Protein AF-A0AAP0I6P8-F1 (afdb_monomer_lite)

InterPro domains:
  IPR001810 F-box domain [PF12937] (126-166)
  IPR001810 F-box domain [PS50181] (122-168)
  IPR011009 Protein kinase-like domain superfamily [SSF56112] (2-106)
  IPR025886 Phloem protein 2-like [PF14299] (217-379)
  IPR036047 F-box-like domain superfamily [SSF81383] (122-198)

Foldseek 3Di:
DDDPDPLRRVVVLCQALWDDDPVCLVPDPDPCSVVNPDPDTHDHCPCVVCVVPDPQVSVLCNQCSHPDPVSRDDPVVSCPGPVQVDPPHDDPPVPPDPDDPPDPVVVVVPVVPDPDDDDDDPDDPVPDDLVVLLVVLLPDWLQVLVVCLVVDVSSVVSSQAQSSLVSLAPPCVVVQQVFFPDHDDDDGSVRVLVVQQPWTQGNNNQKIWHADNGHSWIKIWGFPVQKPWPPQVPPCQWDWDADPVRPRFIKIFGAWAQKTKIKHKDKLVVTDAQFKKWKKWKKAADPPWKDQQPAWWWAWKDWPPDIDIFTERSADDPVRVVVGPPYWYWDADPVRMIITTSGMDHRHPDTTMMMIMTTDNHRPMITGGMITGGMMMDTDDDD

Radius of gyration: 29.75 Å; chains: 1; bounding box: 56×52×87 Å

Structure (mmCIF, N/CA/C/O backbone):
data_AF-A0AAP0I6P8-F1
#
_entry.id   AF-A0AAP0I6P8-F1
#
loop_
_atom_site.group_PDB
_atom_site.id
_atom_site.type_symbol
_atom_site.label_atom_id
_atom_site.label_alt_id
_atom_site.label_comp_id
_atom_site.label_asym_id
_atom_site.label_entity_id
_atom_site.label_seq_id
_atom_site.pdbx_PDB_ins_code
_atom_site.Cartn_x
_atom_site.Cartn_y
_atom_site.Cartn_z
_atom_site.occupancy
_atom_site.B_iso_or_equiv
_atom_site.auth_seq_id
_atom_site.auth_comp_id
_atom_site.auth_asym_id
_atom_site.auth_atom_id
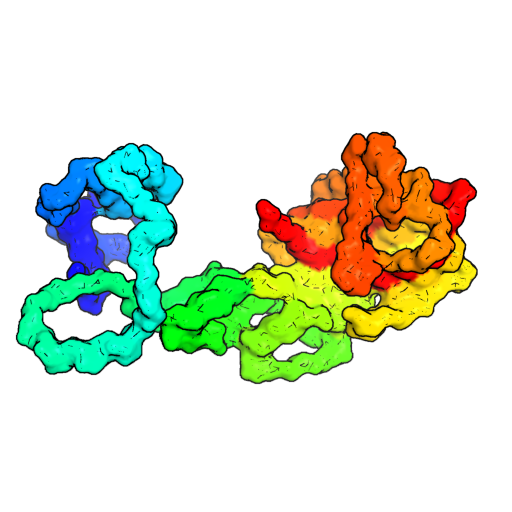_atom_site.pdbx_PDB_model_num
ATOM 1 N N . MET A 1 1 ? -15.574 -3.159 45.472 1.00 51.97 1 MET A N 1
ATOM 2 C CA . MET A 1 1 ? -17.027 -2.924 45.644 1.00 51.97 1 MET A CA 1
ATOM 3 C C . MET A 1 1 ? -17.515 -1.937 44.586 1.00 51.97 1 MET A C 1
ATOM 5 O O . MET A 1 1 ? -16.909 -0.877 44.504 1.00 51.97 1 MET A O 1
ATOM 9 N N . PRO A 1 2 ? -18.580 -2.229 43.822 1.00 67.88 2 PRO A N 1
ATOM 10 C CA . PRO A 1 2 ? -19.189 -1.264 42.894 1.00 67.88 2 PRO A CA 1
ATOM 11 C C . PRO A 1 2 ? -19.987 -0.164 43.585 1.00 67.88 2 PRO A C 1
ATOM 13 O O . PRO A 1 2 ? -20.777 -0.458 44.484 1.00 67.88 2 PRO A O 1
ATOM 16 N N . GLY A 1 3 ? -19.838 1.084 43.152 1.00 75.25 3 GLY A N 1
ATOM 17 C CA . GLY A 1 3 ? -20.848 2.131 43.321 1.00 75.25 3 GLY A CA 1
ATOM 18 C C . GLY A 1 3 ? -22.023 1.913 42.362 1.00 75.25 3 GLY A C 1
ATOM 19 O O . GLY A 1 3 ? -21.853 1.321 41.299 1.00 75.25 3 GLY A O 1
ATOM 20 N N . ARG A 1 4 ? -23.225 2.364 42.734 1.00 76.00 4 ARG A N 1
ATOM 21 C CA . ARG A 1 4 ? -24.424 2.281 41.879 1.00 76.00 4 ARG A CA 1
ATOM 22 C C . ARG A 1 4 ? -24.497 3.423 40.863 1.00 76.00 4 ARG A C 1
ATOM 24 O O . ARG A 1 4 ? -25.254 3.338 39.903 1.00 76.00 4 ARG A O 1
ATOM 31 N N . THR A 1 5 ? -23.715 4.479 41.074 1.00 82.38 5 THR A N 1
ATOM 32 C CA . THR A 1 5 ? -23.602 5.660 40.209 1.00 82.38 5 THR A CA 1
ATOM 33 C C . THR A 1 5 ? -22.134 6.065 40.058 1.00 82.38 5 THR A C 1
ATOM 35 O O . THR A 1 5 ? -21.287 5.646 40.848 1.00 82.38 5 THR A O 1
ATOM 38 N N . GLU A 1 6 ? -21.816 6.908 39.072 1.00 78.56 6 GLU A N 1
ATOM 39 C CA . GLU A 1 6 ? -20.455 7.439 38.877 1.00 78.56 6 GLU A CA 1
ATOM 40 C C . GLU A 1 6 ? -19.959 8.224 40.104 1.00 78.56 6 GLU A C 1
ATOM 42 O O . GLU A 1 6 ? -18.799 8.101 40.498 1.00 78.56 6 GLU A O 1
ATOM 47 N N . VAL A 1 7 ? -20.859 8.966 40.761 1.00 82.06 7 VAL A N 1
ATOM 48 C CA . VAL A 1 7 ? -20.573 9.694 42.007 1.00 82.06 7 VAL A CA 1
ATOM 49 C C . VAL A 1 7 ? -20.214 8.714 43.124 1.00 82.06 7 VAL A C 1
ATOM 51 O O . VAL A 1 7 ? -19.184 8.876 43.771 1.00 82.06 7 VAL A O 1
ATOM 54 N N . GLU A 1 8 ? -21.021 7.670 43.335 1.00 82.81 8 GLU A N 1
ATOM 55 C CA . GLU A 1 8 ? -20.746 6.652 44.359 1.00 82.81 8 GLU A CA 1
ATOM 56 C C . GLU A 1 8 ? -19.459 5.871 44.069 1.00 82.81 8 GLU A C 1
ATOM 58 O O . GLU A 1 8 ? -18.733 5.499 44.990 1.00 82.81 8 GLU A O 1
ATOM 63 N N . GLN A 1 9 ? -19.155 5.619 42.795 1.00 86.19 9 GLN A N 1
ATOM 64 C CA . GLN A 1 9 ? -17.921 4.947 42.409 1.00 86.19 9 GLN A CA 1
ATOM 65 C C . GLN A 1 9 ? -16.695 5.818 42.714 1.00 86.19 9 GLN A C 1
ATOM 67 O O . GLN A 1 9 ? -15.710 5.309 43.248 1.00 86.19 9 GLN A O 1
ATOM 72 N N . LEU A 1 10 ? -16.761 7.126 42.441 1.00 84.88 10 LEU A N 1
ATOM 73 C CA . LEU A 1 10 ? -15.700 8.072 42.801 1.00 84.88 10 LEU A CA 1
ATOM 74 C C . LEU A 1 10 ? -15.503 8.170 44.315 1.00 84.88 10 LEU 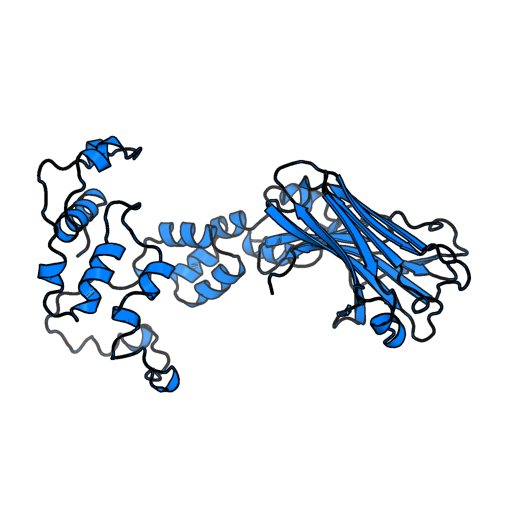A C 1
ATOM 76 O O . LEU A 1 10 ? -14.364 8.181 44.776 1.00 84.88 10 LEU A O 1
ATOM 80 N N . GLN A 1 11 ? -16.585 8.163 45.097 1.00 82.94 11 GLN A N 1
ATOM 81 C CA . GLN A 1 11 ? -16.495 8.144 46.562 1.00 82.94 11 GLN A CA 1
ATOM 82 C C . GLN A 1 11 ? -15.717 6.921 47.060 1.00 82.94 11 GLN A C 1
ATOM 84 O O . GLN A 1 11 ? -14.787 7.070 47.848 1.00 82.94 11 GLN A O 1
ATOM 89 N N . LYS A 1 12 ? -16.017 5.732 46.527 1.00 84.12 12 LYS A N 1
ATOM 90 C CA . LYS A 1 12 ? -15.301 4.493 46.875 1.00 84.12 12 LYS A CA 1
ATOM 91 C C . LYS A 1 12 ? -13.828 4.519 46.471 1.00 84.12 12 LYS A C 1
ATOM 93 O O . LYS A 1 12 ? -12.989 3.958 47.169 1.00 84.12 12 LYS A O 1
ATOM 98 N N . ILE A 1 13 ? -13.499 5.171 45.354 1.00 88.69 13 ILE A N 1
ATOM 99 C CA . ILE A 1 13 ? -12.104 5.369 44.938 1.00 88.69 13 ILE A CA 1
ATOM 100 C C . ILE A 1 13 ? -11.382 6.274 45.939 1.00 88.69 13 ILE A C 1
ATOM 102 O O . ILE A 1 13 ? -10.275 5.943 46.351 1.00 88.69 13 ILE A O 1
ATOM 106 N N . PHE A 1 14 ? -11.991 7.381 46.365 1.00 88.56 14 PHE A N 1
ATOM 107 C CA . PHE A 1 14 ? -11.373 8.290 47.333 1.00 88.56 14 PHE A CA 1
ATOM 108 C C . PHE A 1 14 ? -11.255 7.682 48.733 1.00 88.56 14 PHE A C 1
ATOM 110 O O . PHE A 1 14 ? -10.256 7.922 49.405 1.00 88.56 14 PHE A O 1
ATOM 117 N N . GLU A 1 15 ? -12.208 6.846 49.150 1.00 86.75 15 GLU A N 1
ATOM 118 C CA . GLU A 1 15 ? -12.110 6.054 50.384 1.00 86.75 15 GLU A CA 1
ATOM 119 C C . GLU A 1 15 ? -10.894 5.117 50.387 1.00 86.75 15 GLU A C 1
ATOM 121 O O . GLU A 1 15 ? -10.256 4.946 51.421 1.00 86.75 15 GLU A O 1
ATOM 126 N N . LEU A 1 16 ? -10.542 4.540 49.234 1.00 88.25 16 LEU A N 1
ATOM 127 C CA . LEU A 1 16 ? -9.389 3.650 49.095 1.00 88.25 16 LEU A CA 1
ATOM 128 C C . LEU A 1 16 ? -8.075 4.424 48.905 1.00 88.25 16 LEU A C 1
ATOM 130 O O . LEU A 1 16 ? -7.100 4.234 49.636 1.00 88.25 16 LEU A O 1
ATOM 134 N N . CYS A 1 17 ? -8.034 5.286 47.892 1.00 89.06 17 CYS A N 1
ATOM 135 C CA . CYS A 1 17 ? -6.815 5.908 47.381 1.00 89.06 17 CYS A CA 1
ATOM 136 C C . CYS A 1 17 ? -6.479 7.249 48.044 1.00 89.06 17 CYS A C 1
ATOM 138 O O . CYS A 1 17 ? -5.374 7.755 47.833 1.00 89.06 17 CYS A O 1
ATOM 140 N N . GLY A 1 18 ? -7.394 7.796 48.849 1.00 88.56 18 GLY A N 1
ATOM 141 C CA . GLY A 1 18 ? -7.332 9.137 49.419 1.00 88.56 18 GLY A CA 1
ATOM 142 C C . GLY A 1 18 ? -7.995 10.189 48.524 1.00 88.56 18 GLY A C 1
ATOM 143 O O . GLY A 1 18 ? -8.057 10.049 47.300 1.00 88.56 18 GLY A O 1
ATOM 144 N N . SER A 1 19 ? -8.496 11.262 49.139 1.00 87.00 19 SER A N 1
ATOM 145 C CA . SER A 1 19 ? -9.038 12.404 48.395 1.00 87.00 19 SER A CA 1
ATOM 146 C C . SER A 1 19 ? -7.912 13.220 47.732 1.00 87.00 19 SER A C 1
ATOM 148 O O . SER A 1 19 ? -6.856 13.390 48.347 1.00 87.00 19 SER A O 1
ATOM 150 N N . PRO A 1 20 ? -8.123 13.778 46.523 1.00 85.38 20 PRO A N 1
ATOM 151 C CA . PRO A 1 20 ? -7.127 14.623 45.867 1.00 85.38 20 PRO A CA 1
ATOM 152 C C . PRO A 1 20 ? -6.841 15.907 46.658 1.00 85.38 20 PRO A C 1
ATOM 154 O O . PRO A 1 20 ? -7.706 16.406 47.387 1.00 85.38 20 PRO A O 1
ATOM 157 N N . SER A 1 21 ? -5.640 16.465 46.482 1.00 82.12 21 SER A N 1
ATOM 158 C CA . SER A 1 21 ? -5.235 17.731 47.102 1.00 82.12 21 SER A CA 1
ATOM 159 C C . SER A 1 21 ? -5.978 18.933 46.502 1.00 82.12 21 SER A C 1
ATOM 161 O O . SER A 1 21 ? -6.510 18.878 45.393 1.00 82.12 21 SER A O 1
ATOM 163 N N . GLU A 1 22 ? -6.008 20.058 47.224 1.00 79.25 22 GLU A N 1
ATOM 164 C CA . GLU A 1 22 ? -6.557 21.316 46.683 1.00 79.25 22 GLU A CA 1
ATOM 165 C C . GLU A 1 22 ? -5.762 21.801 45.465 1.00 79.25 22 GLU A C 1
ATOM 167 O O . GLU A 1 22 ? -6.344 22.313 44.514 1.00 79.25 22 GLU A O 1
ATOM 172 N N . GLU A 1 23 ? -4.445 21.594 45.467 1.00 80.56 23 GLU A N 1
ATOM 173 C CA . GLU A 1 23 ? -3.565 21.917 44.341 1.00 80.56 23 GLU A CA 1
ATOM 174 C C . GLU A 1 23 ? -3.936 21.121 43.090 1.00 80.56 23 GLU A C 1
ATOM 176 O O . GLU A 1 23 ? -4.068 21.711 42.018 1.00 80.56 23 GLU A O 1
ATOM 181 N N . PHE A 1 24 ? -4.206 19.817 43.234 1.00 81.88 24 PHE A N 1
ATOM 182 C CA . PHE A 1 24 ? -4.703 18.982 42.142 1.00 81.88 24 PHE A CA 1
ATOM 183 C C . PHE A 1 24 ? -5.997 19.557 41.563 1.00 81.88 24 PHE A C 1
ATOM 185 O O . PHE A 1 24 ? -6.091 19.765 40.357 1.00 81.88 24 PHE A O 1
ATOM 192 N N . TRP A 1 25 ? -6.973 19.894 42.413 1.00 79.75 25 TRP A N 1
ATOM 193 C CA . TRP A 1 25 ? -8.239 20.467 41.953 1.00 79.75 25 TRP A CA 1
ATOM 194 C C . TRP A 1 25 ? -8.066 21.818 41.249 1.00 79.75 25 TRP A C 1
ATOM 196 O O . TRP A 1 25 ? -8.733 22.057 40.245 1.00 79.75 25 TRP A O 1
ATOM 206 N N . ASN A 1 26 ? -7.154 22.666 41.729 1.00 74.88 26 ASN A N 1
ATOM 207 C CA . ASN A 1 26 ? -6.875 23.982 41.148 1.00 74.88 26 ASN A CA 1
ATOM 208 C C . ASN A 1 26 ? -6.154 23.898 39.792 1.00 74.88 26 ASN A C 1
ATOM 210 O O . ASN A 1 26 ? -6.407 24.716 38.909 1.00 74.88 26 ASN A O 1
ATOM 214 N N . LEU A 1 27 ? -5.259 22.921 39.622 1.00 73.81 27 LEU A N 1
ATOM 215 C CA . LEU A 1 27 ? -4.509 22.704 38.381 1.00 73.81 27 LEU A CA 1
ATOM 216 C C . LEU A 1 27 ? -5.302 21.883 37.353 1.00 73.81 27 LEU A C 1
ATOM 218 O O . LEU A 1 27 ? -5.088 22.010 36.144 1.00 73.81 27 LEU A O 1
ATOM 222 N N . SER A 1 28 ? -6.231 21.047 37.815 1.00 68.19 28 SER A N 1
ATOM 223 C CA . SER A 1 28 ? -7.011 20.161 36.959 1.00 68.19 28 SER A CA 1
ATOM 224 C C . SER A 1 28 ? -8.079 20.933 36.168 1.00 68.19 28 SER A C 1
ATOM 226 O O . SER A 1 28 ? -9.038 21.468 36.717 1.00 68.19 28 SER A O 1
ATOM 228 N N . LYS A 1 29 ? -7.964 20.955 34.834 1.00 72.06 29 LYS A N 1
ATOM 229 C CA . LYS A 1 29 ? -9.004 21.482 33.925 1.00 72.06 29 LYS A CA 1
ATOM 230 C C . LYS A 1 29 ? -10.129 20.459 33.699 1.00 72.06 29 LYS A C 1
ATOM 232 O O . LYS A 1 29 ? -10.517 20.203 32.560 1.00 72.06 29 LYS A O 1
ATOM 237 N N . LEU A 1 30 ? -10.601 19.807 34.762 1.00 75.00 30 LEU A N 1
ATOM 238 C CA . LEU A 1 30 ? -11.600 18.745 34.652 1.00 75.00 30 LEU A CA 1
ATOM 239 C C . LEU A 1 30 ? -13.014 19.347 34.598 1.00 75.00 30 LEU A C 1
ATOM 241 O O . LEU A 1 30 ? -13.403 20.073 35.519 1.00 75.00 30 LEU A O 1
ATOM 245 N N . PRO A 1 31 ? -13.812 19.054 33.552 1.00 66.31 31 PRO A N 1
ATOM 246 C CA . PRO A 1 31 ? -15.210 19.461 33.532 1.00 66.31 31 PRO A CA 1
ATOM 247 C C . PRO A 1 31 ? -15.928 18.811 34.724 1.00 66.31 31 PRO A C 1
ATOM 249 O O . PRO A 1 31 ? -15.713 17.636 35.012 1.00 66.31 31 PRO A O 1
ATOM 252 N N . TYR A 1 32 ? -16.760 19.585 35.426 1.00 65.88 32 TYR A N 1
ATOM 253 C CA . TYR A 1 32 ? -17.534 19.151 36.602 1.00 65.88 32 TYR A CA 1
ATOM 254 C C . TYR A 1 32 ? -16.744 18.901 37.901 1.00 65.88 32 TYR A C 1
ATOM 256 O O . TYR A 1 32 ? -17.320 18.394 38.861 1.00 65.88 32 TYR A O 1
ATOM 264 N N . ALA A 1 33 ? -15.473 19.316 37.999 1.00 65.88 33 ALA A N 1
ATOM 265 C CA . ALA A 1 33 ? -14.658 19.170 39.217 1.00 65.88 33 ALA A CA 1
ATOM 266 C C . ALA A 1 33 ? -15.347 19.688 40.498 1.00 65.88 33 ALA A C 1
ATOM 268 O O . ALA A 1 33 ? -15.254 19.069 41.554 1.00 65.88 33 ALA A O 1
ATOM 269 N N . THR A 1 34 ? -16.104 20.784 40.403 1.00 66.00 34 THR A N 1
ATOM 270 C CA . THR A 1 34 ? -16.860 21.361 41.526 1.00 66.00 34 THR A CA 1
ATOM 271 C C . THR A 1 34 ? -18.025 20.491 42.006 1.00 66.00 34 THR A C 1
ATOM 273 O O . THR A 1 34 ? -18.365 20.571 43.182 1.00 66.00 34 THR A O 1
ATOM 276 N N . LEU A 1 35 ? -18.610 19.644 41.147 1.00 66.50 35 LEU A N 1
ATOM 277 C CA . LEU A 1 35 ? -19.688 18.713 41.519 1.00 66.50 35 LEU A CA 1
ATOM 278 C C . LEU A 1 35 ? -19.161 17.494 42.286 1.00 66.50 35 LEU A C 1
ATOM 280 O O . LEU A 1 35 ? -19.866 16.940 43.126 1.00 66.50 35 LEU A O 1
ATOM 284 N N . PHE A 1 36 ? -17.922 17.087 42.004 1.00 67.44 36 PHE A N 1
ATOM 285 C CA . PHE A 1 36 ? -17.284 15.919 42.618 1.00 67.44 36 PHE A CA 1
ATOM 286 C C . PHE A 1 36 ? -16.320 16.277 43.756 1.00 67.44 36 PHE A C 1
ATOM 288 O O . PHE A 1 36 ? -15.836 15.380 44.449 1.00 67.44 36 PHE A O 1
ATOM 295 N N . LYS A 1 37 ? -16.057 17.573 43.983 1.00 66.31 37 LYS A N 1
ATOM 296 C CA . LYS A 1 37 ? -15.284 18.066 45.127 1.00 66.31 37 LYS A CA 1
ATOM 297 C C . LYS A 1 37 ? -16.040 17.746 46.420 1.00 66.31 37 LYS A C 1
ATOM 299 O O . LYS A 1 37 ? -16.979 18.436 46.809 1.00 66.31 37 LYS A O 1
ATOM 304 N N . GLN A 1 38 ? -15.646 16.659 47.076 1.00 63.66 38 GLN A N 1
ATOM 305 C CA . GLN A 1 38 ? -16.266 16.205 48.319 1.00 63.66 38 GLN A CA 1
ATOM 306 C C . GLN A 1 38 ? -15.981 17.165 49.482 1.00 63.66 38 GLN A C 1
ATOM 308 O O . GLN A 1 38 ? -14.885 17.706 49.606 1.00 63.66 38 GLN A O 1
ATOM 313 N N . GLN A 1 39 ? -16.941 17.293 50.406 1.00 61.34 39 GLN A N 1
ATOM 314 C CA . GLN A 1 39 ? -16.726 17.997 51.679 1.00 61.34 39 GLN A CA 1
ATOM 315 C C . GLN A 1 39 ? -15.923 17.179 52.703 1.00 61.34 39 GLN A C 1
ATOM 317 O O . GLN A 1 39 ? -15.316 17.748 53.607 1.00 61.34 39 GLN A O 1
ATOM 322 N N . ARG A 1 40 ? -15.912 15.844 52.581 1.00 68.44 40 ARG A N 1
ATOM 323 C CA . ARG A 1 40 ? -15.161 14.949 53.470 1.00 68.44 40 ARG A CA 1
ATOM 324 C C . ARG A 1 40 ? -13.890 14.485 52.775 1.00 68.44 40 ARG A C 1
ATOM 326 O O . ARG A 1 40 ? -13.956 13.898 51.700 1.00 68.44 40 ARG A O 1
ATOM 333 N N . ARG A 1 41 ? -12.744 14.756 53.399 1.00 76.94 41 ARG A N 1
ATOM 334 C CA . ARG A 1 41 ? -11.439 14.285 52.931 1.00 76.94 41 ARG A CA 1
ATOM 335 C C . ARG A 1 41 ? -11.163 12.899 53.499 1.00 76.94 41 ARG A C 1
ATOM 337 O O . ARG A 1 41 ? -11.177 12.718 54.715 1.00 76.94 41 ARG A O 1
ATOM 344 N N . HIS A 1 42 ? -10.889 11.951 52.618 1.00 83.06 42 HIS A N 1
ATOM 345 C CA . HIS A 1 42 ? -10.501 10.593 52.966 1.00 83.06 42 HIS A CA 1
ATOM 346 C C . HIS A 1 42 ? -8.978 10.478 52.985 1.00 83.06 42 HIS A C 1
ATOM 348 O O . HIS A 1 42 ? -8.290 11.015 52.110 1.00 83.06 42 HIS A O 1
ATOM 354 N N . LYS A 1 43 ? -8.449 9.783 53.995 1.00 84.69 43 LYS A N 1
ATOM 355 C CA . LYS A 1 43 ? -7.045 9.368 54.008 1.00 84.69 43 LYS A CA 1
ATOM 356 C C . LYS A 1 43 ? -6.888 8.137 53.119 1.00 84.69 43 LYS A C 1
ATOM 358 O O . LYS A 1 43 ? -7.823 7.362 52.966 1.00 84.69 43 LYS A O 1
ATOM 363 N N . ARG A 1 44 ? -5.708 7.982 52.526 1.00 86.88 44 ARG A N 1
ATOM 364 C CA . ARG A 1 44 ? -5.357 6.798 51.741 1.00 86.88 44 ARG A CA 1
ATOM 365 C C . ARG A 1 44 ? -5.247 5.583 52.670 1.00 86.88 44 ARG A C 1
ATOM 367 O O . ARG A 1 44 ? -4.491 5.642 53.633 1.00 86.88 44 ARG A O 1
ATOM 374 N N . CYS A 1 45 ? -5.938 4.496 52.330 1.00 88.44 45 CYS A N 1
ATOM 375 C CA . CYS A 1 45 ? -6.026 3.265 53.131 1.00 88.44 45 CYS A CA 1
ATOM 376 C C . CYS A 1 45 ? -5.529 2.014 52.372 1.00 88.44 45 CYS A C 1
ATOM 378 O O . CYS A 1 45 ? -5.819 0.885 52.761 1.00 88.44 45 CYS A O 1
ATOM 380 N N . ILE A 1 46 ? -4.767 2.189 51.283 1.00 84.75 46 ILE A N 1
ATOM 381 C CA . ILE A 1 46 ? -4.223 1.081 50.470 1.00 84.75 46 ILE A CA 1
ATOM 382 C C . ILE A 1 46 ? -3.380 0.127 51.332 1.00 84.75 46 ILE A C 1
ATOM 384 O O . ILE A 1 46 ? -3.605 -1.079 51.300 1.00 84.75 46 ILE A O 1
ATOM 388 N N . ALA A 1 47 ? -2.463 0.654 52.147 1.00 83.75 47 ALA A N 1
ATOM 389 C CA . ALA A 1 47 ? -1.610 -0.162 53.014 1.00 83.75 47 ALA A CA 1
ATOM 390 C C . ALA A 1 47 ? -2.403 -0.983 54.048 1.00 83.75 47 ALA A C 1
ATOM 392 O O . ALA A 1 47 ? -2.007 -2.093 54.391 1.00 83.75 47 ALA A O 1
ATOM 393 N N . GLU A 1 48 ? -3.543 -0.465 54.511 1.00 86.50 48 GLU A N 1
ATOM 394 C CA . GLU A 1 48 ? -4.412 -1.148 55.475 1.00 86.50 48 GLU A CA 1
ATOM 395 C C . GLU A 1 48 ? -5.167 -2.315 54.821 1.00 86.50 48 GLU A C 1
ATOM 397 O O . GLU A 1 48 ? -5.317 -3.372 55.428 1.00 86.50 48 GLU A O 1
ATOM 402 N N . ILE A 1 49 ? -5.600 -2.151 53.566 1.00 84.31 49 ILE A N 1
ATOM 403 C CA . ILE A 1 49 ? -6.348 -3.171 52.811 1.00 84.31 49 ILE A CA 1
ATOM 404 C C . ILE A 1 49 ? -5.431 -4.268 52.265 1.00 84.31 49 ILE A C 1
ATOM 406 O O . ILE A 1 49 ? -5.823 -5.431 52.205 1.00 84.31 49 ILE A O 1
ATOM 410 N N . PHE A 1 50 ? -4.208 -3.907 51.884 1.00 80.62 50 PHE A N 1
ATOM 411 C CA . PHE A 1 50 ? -3.213 -4.822 51.327 1.00 80.62 50 PHE A CA 1
ATOM 412 C C . PHE A 1 50 ? -2.180 -5.283 52.369 1.00 80.62 50 PHE A C 1
ATOM 414 O O . PHE A 1 50 ? -1.098 -5.738 51.999 1.00 80.62 50 PHE A O 1
ATOM 421 N N . ASN A 1 51 ? -2.513 -5.219 53.660 1.00 80.88 51 ASN A N 1
ATOM 422 C CA . ASN A 1 51 ? -1.624 -5.565 54.776 1.00 80.88 51 ASN A CA 1
ATOM 423 C C . ASN A 1 51 ? -1.080 -7.010 54.749 1.00 80.88 51 ASN A C 1
ATOM 425 O O . ASN A 1 51 ? -0.010 -7.267 55.290 1.00 80.88 51 ASN A O 1
ATOM 429 N N . ASN A 1 52 ? -1.788 -7.932 54.094 1.00 81.00 52 ASN A N 1
ATOM 430 C CA . ASN A 1 52 ? -1.409 -9.343 53.965 1.00 81.00 52 ASN A CA 1
ATOM 431 C C . ASN A 1 52 ? -0.634 -9.655 52.670 1.00 81.00 52 ASN A C 1
ATOM 433 O O . ASN A 1 52 ? -0.462 -10.822 52.320 1.00 81.00 52 ASN A O 1
ATOM 437 N N . SER A 1 53 ? -0.209 -8.632 51.927 1.00 82.12 53 SER A N 1
ATOM 438 C CA . SER A 1 53 ? 0.480 -8.787 50.640 1.00 82.12 53 SER A CA 1
ATOM 439 C C . SER A 1 53 ? 2.003 -8.695 50.796 1.00 82.12 53 SER A C 1
ATOM 441 O O . SER A 1 53 ? 2.480 -8.161 51.799 1.00 82.12 53 SER A O 1
ATOM 443 N N . PRO A 1 54 ? 2.795 -9.148 49.804 1.00 83.62 54 PRO A N 1
ATOM 444 C CA . PRO A 1 54 ? 4.244 -8.971 49.822 1.00 83.62 54 PRO A CA 1
ATOM 445 C C . PRO A 1 54 ? 4.624 -7.490 49.993 1.00 83.62 54 PRO A C 1
ATOM 447 O O . PRO A 1 54 ? 4.031 -6.642 49.318 1.00 83.62 54 PRO A O 1
ATOM 450 N N . PRO A 1 55 ? 5.633 -7.147 50.819 1.00 84.50 55 PRO A N 1
ATOM 451 C CA . PRO A 1 55 ? 6.050 -5.756 51.018 1.00 84.50 55 PRO A CA 1
ATOM 452 C C . PRO A 1 55 ? 6.429 -5.036 49.715 1.00 84.50 55 PRO A C 1
ATOM 454 O O . PRO A 1 55 ? 6.176 -3.841 49.577 1.00 84.50 55 PRO A O 1
ATOM 457 N N . SER A 1 56 ? 6.961 -5.770 48.730 1.00 86.75 56 SER A N 1
ATOM 458 C CA . SER A 1 56 ? 7.321 -5.255 47.403 1.00 86.75 56 SER A CA 1
ATOM 459 C C . SER A 1 56 ? 6.112 -4.836 46.551 1.00 86.75 56 SER A C 1
ATOM 461 O O . SER A 1 56 ? 6.256 -4.020 45.638 1.00 86.75 56 SER A O 1
ATOM 463 N N . LEU A 1 57 ? 4.909 -5.342 46.855 1.00 85.75 57 LEU A N 1
ATOM 464 C CA . LEU A 1 57 ? 3.678 -5.036 46.123 1.00 85.75 57 LEU A CA 1
ATOM 465 C C . LEU A 1 57 ? 3.079 -3.679 46.519 1.00 85.75 57 LEU A C 1
ATOM 467 O O . LEU A 1 57 ? 2.499 -2.998 45.673 1.00 85.75 57 LEU A O 1
ATOM 471 N N . LEU A 1 58 ? 3.217 -3.268 47.783 1.00 87.75 58 LEU A N 1
ATOM 472 C CA . LEU A 1 58 ? 2.592 -2.041 48.289 1.00 87.75 58 LEU A CA 1
ATOM 473 C C . LEU A 1 58 ? 3.035 -0.787 47.511 1.00 87.75 58 LEU A C 1
ATOM 475 O O . LEU A 1 58 ? 2.157 -0.096 46.987 1.00 87.75 58 LEU A O 1
ATOM 479 N N . PRO A 1 59 ? 4.344 -0.529 47.300 1.00 87.94 59 PRO A N 1
ATOM 480 C CA . PRO A 1 59 ? 4.780 0.610 46.497 1.00 87.94 59 PRO A CA 1
ATOM 481 C C . PRO A 1 59 ? 4.276 0.538 45.052 1.00 87.94 59 PRO A C 1
ATOM 483 O O . PRO A 1 59 ? 3.999 1.565 44.437 1.00 87.94 59 PRO A O 1
ATOM 486 N N . LEU A 1 60 ? 4.151 -0.662 44.477 1.00 89.56 60 LEU A N 1
ATOM 487 C CA . LEU A 1 60 ? 3.639 -0.832 43.118 1.00 89.56 60 LEU A CA 1
ATOM 488 C C . LEU A 1 60 ? 2.159 -0.426 43.034 1.00 89.56 60 LEU A C 1
ATOM 490 O O . LEU A 1 60 ? 1.795 0.384 42.181 1.00 89.56 60 LEU A O 1
ATOM 494 N N . ILE A 1 61 ? 1.320 -0.932 43.942 1.00 88.12 61 ILE A N 1
ATOM 495 C CA . ILE A 1 61 ? -0.115 -0.615 43.984 1.00 88.12 61 ILE A CA 1
ATOM 496 C C . ILE A 1 61 ? -0.343 0.876 44.256 1.00 88.12 61 ILE A C 1
ATOM 498 O O . ILE A 1 61 ? -1.187 1.490 43.604 1.00 88.12 61 ILE A O 1
ATOM 502 N N . GLU A 1 62 ? 0.419 1.484 45.166 1.00 88.12 62 GLU A N 1
ATOM 503 C CA . GLU A 1 62 ? 0.291 2.910 45.490 1.00 88.12 62 GLU A CA 1
ATOM 504 C C . GLU A 1 62 ? 0.552 3.828 44.291 1.00 88.12 62 GLU A C 1
ATOM 506 O O . GLU A 1 62 ? -0.136 4.842 44.135 1.00 88.12 62 GLU A O 1
ATOM 511 N N . ASN A 1 63 ? 1.500 3.452 43.427 1.00 89.69 63 ASN A N 1
ATOM 512 C CA . ASN A 1 63 ? 1.806 4.189 42.203 1.00 89.69 63 ASN A CA 1
ATOM 513 C C . ASN A 1 63 ? 0.770 3.941 41.107 1.00 89.69 63 ASN A C 1
ATOM 515 O O . ASN A 1 63 ? 0.349 4.883 40.441 1.00 89.69 63 ASN A O 1
ATOM 519 N N . LEU A 1 64 ? 0.333 2.692 40.917 1.00 89.00 64 LEU A N 1
ATOM 520 C CA . LEU A 1 64 ? -0.674 2.353 39.905 1.00 89.00 64 LEU A CA 1
ATOM 521 C C . LEU A 1 64 ? -2.036 2.989 40.214 1.00 89.00 64 LEU A C 1
ATOM 523 O O . LEU A 1 64 ? -2.755 3.393 39.299 1.00 89.00 64 LEU A O 1
ATOM 527 N N . LEU A 1 65 ? -2.371 3.113 41.500 1.00 90.81 65 LEU A N 1
ATOM 528 C CA . LEU A 1 65 ? -3.615 3.706 41.992 1.00 90.81 65 LEU A CA 1
ATOM 529 C C . LEU A 1 65 ? -3.459 5.175 42.424 1.00 90.81 65 LEU A C 1
ATOM 531 O O . LEU A 1 65 ? -4.319 5.708 43.132 1.00 90.81 65 LEU A O 1
ATOM 535 N N . ALA A 1 66 ? -2.387 5.855 42.001 1.00 89.69 66 ALA A N 1
ATOM 536 C CA . ALA A 1 66 ? -2.236 7.290 42.213 1.00 89.69 66 ALA A CA 1
ATOM 537 C C . ALA A 1 66 ? -3.385 8.059 41.540 1.00 89.69 66 ALA A C 1
ATOM 539 O O . ALA A 1 66 ? -3.727 7.813 40.377 1.00 89.69 66 ALA A O 1
ATOM 540 N N . ILE A 1 67 ? -4.011 8.967 42.295 1.00 86.75 67 ILE A N 1
ATOM 541 C CA . ILE A 1 67 ? -5.148 9.759 41.815 1.00 86.75 67 ILE A CA 1
ATOM 542 C C . ILE A 1 67 ? -4.693 10.811 40.807 1.00 86.75 67 ILE A C 1
ATOM 544 O O . ILE A 1 67 ? -5.342 10.971 39.775 1.00 86.75 67 ILE A O 1
ATOM 548 N N . ASP A 1 68 ? -3.568 11.471 41.084 1.00 85.88 68 ASP A N 1
ATOM 549 C CA . ASP A 1 68 ? -2.928 12.367 40.132 1.00 85.88 68 ASP A CA 1
ATOM 550 C C . ASP A 1 68 ? -2.252 11.548 39.018 1.00 85.88 68 ASP A C 1
ATOM 552 O O . ASP A 1 68 ? -1.373 10.731 39.314 1.00 85.88 68 ASP A O 1
ATOM 556 N N . PRO A 1 69 ? -2.637 11.728 37.740 1.00 85.50 69 PRO A N 1
ATOM 557 C CA . PRO A 1 69 ? -1.974 11.062 36.628 1.00 85.50 69 PRO A CA 1
ATOM 558 C C . PRO A 1 69 ? -0.479 11.378 36.513 1.00 85.50 69 PRO A C 1
ATOM 560 O O . PRO A 1 69 ? 0.248 10.536 35.998 1.00 85.50 69 PRO A O 1
ATOM 563 N N . ALA A 1 70 ? -0.016 12.547 36.972 1.00 83.56 70 ALA A N 1
ATOM 564 C CA . ALA A 1 70 ? 1.404 12.908 36.945 1.00 83.56 70 ALA A CA 1
ATOM 565 C C . ALA A 1 70 ? 2.241 12.052 37.911 1.00 83.56 70 ALA A C 1
ATOM 567 O O . ALA A 1 70 ? 3.378 11.704 37.604 1.00 83.56 70 ALA A O 1
ATOM 568 N N . GLU A 1 71 ? 1.644 11.654 39.036 1.00 84.31 71 GLU A N 1
ATOM 569 C CA . GLU A 1 71 ? 2.246 10.761 40.035 1.00 84.31 71 GLU A CA 1
ATOM 570 C C . GLU A 1 71 ? 2.056 9.275 39.677 1.00 84.31 71 GLU A C 1
ATOM 572 O O . GLU A 1 71 ? 2.698 8.389 40.246 1.00 84.31 71 GLU A O 1
ATOM 577 N N . ARG A 1 72 ? 1.168 8.969 38.720 1.00 89.88 72 ARG A N 1
ATOM 578 C CA . ARG A 1 72 ? 0.914 7.600 38.266 1.00 89.88 72 ARG A CA 1
ATOM 579 C C . ARG A 1 72 ? 2.018 7.140 37.321 1.00 89.88 72 ARG A C 1
ATOM 581 O O . ARG A 1 72 ? 2.194 7.666 36.225 1.00 89.88 72 ARG A O 1
ATOM 588 N N . GLN A 1 73 ? 2.736 6.096 37.720 1.00 86.12 73 GLN A N 1
ATOM 589 C CA . GLN A 1 73 ? 3.830 5.548 36.918 1.00 86.12 73 GLN A CA 1
ATOM 590 C C . GLN A 1 73 ? 3.336 4.857 35.637 1.00 86.12 73 GLN A C 1
ATOM 592 O O . GLN A 1 73 ? 2.239 4.297 35.583 1.00 86.12 73 GLN A O 1
ATOM 597 N N . SER A 1 74 ? 4.173 4.874 34.596 1.00 89.69 74 SER A N 1
ATOM 598 C CA . SER A 1 74 ? 3.918 4.154 33.345 1.00 89.69 74 SER A CA 1
ATOM 599 C C . SER A 1 74 ? 4.046 2.639 33.529 1.00 89.69 74 SER A C 1
ATOM 601 O O . SER A 1 74 ? 4.708 2.167 34.454 1.00 89.69 74 SER A O 1
ATOM 603 N N . ALA A 1 75 ? 3.475 1.862 32.603 1.00 86.62 75 ALA A N 1
ATOM 604 C CA . ALA A 1 75 ? 3.624 0.405 32.601 1.00 86.62 75 ALA A CA 1
ATOM 605 C C . ALA A 1 75 ? 5.103 -0.024 32.570 1.00 86.62 75 ALA A C 1
ATOM 607 O O . ALA A 1 75 ? 5.501 -0.934 33.292 1.00 86.62 75 ALA A O 1
ATOM 608 N N . THR A 1 76 ? 5.939 0.680 31.802 1.00 89.06 76 THR A N 1
ATOM 609 C CA . THR A 1 76 ? 7.382 0.416 31.730 1.00 89.06 76 THR A CA 1
ATOM 610 C C . THR A 1 76 ? 8.070 0.634 33.078 1.00 89.06 76 THR A C 1
ATOM 612 O O . THR A 1 76 ? 8.851 -0.211 33.499 1.00 89.06 76 THR A O 1
ATOM 615 N N . ALA A 1 77 ? 7.755 1.725 33.784 1.00 87.94 77 ALA A N 1
ATOM 616 C CA . ALA A 1 77 ? 8.319 2.005 35.108 1.00 87.94 77 ALA A CA 1
ATOM 617 C C . ALA A 1 77 ? 7.778 1.057 36.197 1.00 87.94 77 ALA A C 1
ATOM 619 O O . ALA A 1 77 ? 8.474 0.745 37.162 1.00 87.94 77 ALA A O 1
ATOM 620 N N . ALA A 1 78 ? 6.546 0.567 36.042 1.00 88.81 78 ALA A N 1
ATOM 621 C CA . ALA A 1 78 ? 5.970 -0.435 36.931 1.00 88.81 78 ALA A CA 1
ATOM 622 C C . ALA A 1 78 ? 6.704 -1.782 36.826 1.00 88.81 78 ALA A C 1
ATOM 624 O O . ALA A 1 78 ? 6.985 -2.398 37.851 1.00 88.81 78 ALA A O 1
ATOM 625 N N . LEU A 1 79 ? 7.077 -2.209 35.613 1.00 88.19 79 LEU A N 1
ATOM 626 C CA . LEU A 1 79 ? 7.792 -3.471 35.374 1.00 88.19 79 LEU A CA 1
ATOM 627 C C . LEU A 1 79 ? 9.212 -3.495 35.956 1.00 88.19 79 LEU A C 1
ATOM 629 O O . LEU A 1 79 ? 9.746 -4.569 36.205 1.00 88.19 79 LEU A O 1
ATOM 633 N N . THR A 1 80 ? 9.817 -2.332 36.213 1.00 88.75 80 THR A N 1
ATOM 634 C CA . THR A 1 80 ? 11.137 -2.238 36.858 1.00 88.75 80 THR A CA 1
ATOM 635 C C . THR A 1 80 ? 11.073 -2.288 38.388 1.00 88.75 80 THR A C 1
ATOM 637 O O . THR A 1 80 ? 12.104 -2.154 39.044 1.00 88.75 80 THR A O 1
ATOM 640 N N . ARG A 1 81 ? 9.878 -2.411 38.987 1.00 88.50 81 ARG A N 1
ATOM 641 C CA . ARG A 1 81 ? 9.710 -2.487 40.446 1.00 88.50 81 ARG A CA 1
ATOM 642 C C . ARG A 1 81 ? 10.123 -3.854 40.983 1.00 88.50 81 ARG A C 1
ATOM 644 O O . ARG A 1 81 ? 9.937 -4.877 40.332 1.00 88.50 81 ARG A O 1
ATOM 651 N N . GLU A 1 82 ? 10.568 -3.846 42.237 1.00 88.44 82 GLU A N 1
ATOM 652 C CA . GLU A 1 82 ? 11.029 -5.023 42.978 1.00 88.44 82 GLU A CA 1
ATOM 653 C C . GLU A 1 82 ? 10.031 -6.189 42.952 1.00 88.44 82 GLU A C 1
ATOM 655 O O . GLU A 1 82 ? 10.440 -7.343 42.893 1.00 88.44 82 GLU A O 1
ATOM 660 N N . PHE A 1 83 ? 8.725 -5.904 42.912 1.00 87.88 83 PHE A N 1
ATOM 661 C CA . PHE A 1 83 ? 7.676 -6.921 42.812 1.00 87.88 83 PHE A CA 1
ATOM 662 C C . PHE A 1 83 ? 7.852 -7.883 41.624 1.00 87.88 83 PHE A C 1
ATOM 664 O O . PHE A 1 83 ? 7.558 -9.063 41.757 1.00 87.88 83 PHE A O 1
ATOM 671 N N . PHE A 1 84 ? 8.346 -7.409 40.475 1.00 87.88 84 PHE A N 1
ATOM 672 C CA . PHE A 1 84 ? 8.541 -8.250 39.285 1.00 87.88 84 PHE A CA 1
ATOM 673 C C . PHE A 1 84 ? 9.922 -8.911 39.222 1.00 87.88 84 PHE A C 1
ATOM 675 O O . PHE A 1 84 ? 10.149 -9.778 38.379 1.00 87.88 84 PHE A O 1
ATOM 682 N N . THR A 1 85 ? 10.848 -8.507 40.093 1.00 84.94 85 THR A N 1
ATOM 683 C CA . THR A 1 85 ? 12.230 -9.009 40.126 1.00 84.94 85 THR A CA 1
ATOM 684 C C . THR A 1 85 ? 12.541 -9.818 41.385 1.00 84.94 85 THR A C 1
ATOM 686 O O . THR A 1 85 ? 13.676 -10.264 41.549 1.00 84.94 85 THR A O 1
ATOM 689 N N . THR A 1 86 ? 11.564 -10.001 42.275 1.00 83.19 86 THR A N 1
ATOM 690 C CA . THR A 1 86 ? 11.678 -10.804 43.498 1.00 83.19 86 THR A CA 1
ATOM 691 C C . THR A 1 86 ? 10.910 -12.110 43.368 1.00 83.19 86 THR A C 1
ATOM 693 O O . THR A 1 86 ? 9.930 -12.210 42.635 1.00 83.19 86 THR A O 1
ATOM 696 N N . GLU A 1 87 ? 11.394 -13.135 44.062 1.00 78.44 87 GLU A N 1
ATOM 697 C CA . GLU A 1 87 ? 10.745 -14.440 44.116 1.00 78.44 87 GLU A CA 1
ATOM 698 C C . GLU A 1 87 ? 9.400 -14.347 44.879 1.00 78.44 87 GLU A C 1
ATOM 700 O O . GLU A 1 87 ? 9.336 -13.658 45.902 1.00 78.44 87 GLU A O 1
ATOM 705 N N . PRO A 1 88 ? 8.325 -15.031 44.437 1.00 79.75 88 PRO A N 1
ATOM 706 C CA . PRO A 1 88 ? 8.258 -15.941 43.296 1.00 79.75 88 PRO A CA 1
ATOM 707 C C . PRO A 1 88 ? 8.199 -15.208 41.954 1.00 79.75 88 PRO A C 1
ATOM 709 O O . PRO A 1 88 ? 7.366 -14.330 41.735 1.00 79.75 88 PRO A O 1
ATOM 712 N N . TYR A 1 89 ? 9.060 -15.633 41.028 1.00 78.50 89 TYR A N 1
ATOM 713 C CA . TYR A 1 89 ? 9.013 -15.164 39.648 1.00 78.50 89 TYR A CA 1
ATOM 714 C C . TYR A 1 89 ? 7.718 -15.603 38.959 1.00 78.50 89 TYR A C 1
ATOM 716 O O . TYR A 1 89 ? 7.038 -16.541 39.391 1.00 78.50 89 TYR A O 1
ATOM 724 N N . ALA A 1 90 ? 7.396 -14.935 37.849 1.00 76.12 90 ALA A N 1
ATOM 725 C CA . ALA A 1 90 ? 6.326 -15.382 36.973 1.00 76.12 90 ALA A CA 1
ATOM 726 C C . ALA A 1 90 ? 6.537 -16.861 36.610 1.00 76.12 90 ALA A C 1
ATOM 728 O O . ALA A 1 90 ? 7.634 -17.277 36.243 1.00 76.12 90 ALA A O 1
ATOM 729 N N . CYS A 1 91 ? 5.475 -17.648 36.753 1.00 75.00 91 CYS A N 1
ATOM 730 C CA . CYS A 1 91 ? 5.505 -19.072 36.467 1.00 75.00 91 CYS A CA 1
ATOM 731 C C . CYS A 1 91 ? 5.822 -19.302 34.981 1.00 75.00 91 CYS A C 1
ATOM 733 O O . CYS A 1 91 ? 5.257 -18.616 34.125 1.00 75.00 91 CYS A O 1
ATOM 735 N N . ASP A 1 92 ? 6.686 -20.271 34.668 1.00 77.38 92 ASP A N 1
ATOM 736 C CA . ASP A 1 92 ? 6.932 -20.660 33.279 1.00 77.38 92 ASP A CA 1
ATOM 737 C C . ASP A 1 92 ? 5.626 -21.063 32.588 1.00 77.38 92 ASP A C 1
ATOM 739 O O . ASP A 1 92 ? 4.753 -21.697 33.186 1.00 77.38 92 ASP A O 1
ATOM 743 N N . LEU A 1 93 ? 5.508 -20.756 31.293 1.00 72.44 93 LEU A N 1
ATOM 744 C CA . LEU A 1 93 ? 4.325 -21.095 30.490 1.00 72.44 93 LEU A CA 1
ATOM 745 C C . LEU A 1 93 ? 3.979 -22.594 30.544 1.00 72.44 93 LEU A C 1
ATOM 747 O O . LEU A 1 93 ? 2.813 -22.956 30.427 1.00 72.44 93 LEU A O 1
ATOM 751 N N . SER A 1 94 ? 4.977 -23.460 30.740 1.00 78.50 94 SER A N 1
ATOM 752 C CA . SER A 1 94 ? 4.819 -24.912 30.893 1.00 78.50 94 SER A CA 1
ATOM 753 C C . SER A 1 94 ? 4.216 -25.341 32.231 1.00 78.50 94 SER A C 1
ATOM 755 O O . SER A 1 94 ? 3.656 -26.430 32.320 1.00 78.50 94 SER A O 1
ATOM 757 N N . ASN A 1 95 ? 4.342 -24.505 33.261 1.00 77.00 95 ASN A N 1
ATOM 758 C CA . ASN A 1 95 ? 3.856 -24.758 34.616 1.00 77.00 95 ASN A CA 1
ATOM 759 C C . ASN A 1 95 ? 2.460 -24.161 34.844 1.00 77.00 95 ASN A C 1
ATOM 761 O O . ASN A 1 95 ? 1.835 -24.416 35.876 1.00 77.00 95 ASN A O 1
ATOM 765 N N . LEU A 1 96 ? 1.955 -23.382 33.880 1.00 76.62 96 LEU A N 1
ATOM 766 C CA . LEU A 1 96 ? 0.567 -22.956 33.892 1.00 76.62 96 LEU A CA 1
ATOM 767 C C . LEU A 1 96 ? -0.338 -24.193 33.800 1.00 76.62 96 LEU A C 1
ATOM 769 O O . LEU A 1 96 ? -0.147 -25.032 32.914 1.00 76.62 96 LEU A O 1
ATOM 773 N N . PRO A 1 97 ? -1.344 -24.322 34.678 1.00 74.38 97 PRO A N 1
ATOM 774 C CA . PRO A 1 97 ? -2.310 -25.404 34.579 1.00 74.38 97 PRO A CA 1
ATOM 775 C C . PRO A 1 97 ? -2.975 -25.392 33.198 1.00 74.38 97 PRO A C 1
ATOM 777 O O . PRO A 1 97 ? -3.552 -24.388 32.773 1.00 74.38 97 PRO A O 1
ATOM 780 N N . GLN A 1 98 ? -2.901 -26.524 32.493 1.00 63.78 98 GLN A N 1
ATOM 781 C CA . GLN A 1 98 ? -3.692 -26.742 31.288 1.00 63.78 98 GLN A CA 1
ATOM 782 C C . GLN A 1 98 ? -5.142 -26.944 31.706 1.00 63.78 98 GLN A C 1
ATOM 784 O O . GLN A 1 98 ? -5.569 -28.045 32.054 1.00 63.78 98 GLN A O 1
ATOM 789 N N . TYR A 1 99 ? -5.901 -25.856 31.700 1.00 52.25 99 TYR A N 1
ATOM 790 C CA . TYR A 1 99 ? -7.336 -25.952 31.868 1.00 52.25 99 TYR A CA 1
ATOM 791 C C . TYR A 1 99 ? -7.934 -26.581 30.602 1.00 52.25 99 TYR A C 1
ATOM 793 O O . TYR A 1 99 ? -7.628 -26.124 29.494 1.00 52.25 99 TYR A O 1
ATOM 801 N N . PRO A 1 100 ? -8.805 -27.602 30.718 1.00 47.59 100 PRO A N 1
ATOM 802 C CA . PRO A 1 100 ? -9.707 -27.920 29.616 1.00 47.59 100 PRO A CA 1
ATOM 803 C C . PRO A 1 100 ? -10.481 -26.642 29.246 1.00 47.59 100 PRO A C 1
ATOM 805 O O . PRO A 1 100 ? -10.628 -25.783 30.117 1.00 47.59 100 PRO A O 1
ATOM 808 N N . PRO A 1 101 ? -10.977 -26.486 28.003 1.00 48.88 101 PRO A N 1
ATOM 809 C CA . PRO A 1 101 ? -11.732 -25.306 27.586 1.00 48.88 101 PRO A CA 1
ATOM 810 C C . PRO A 1 101 ? -12.831 -24.972 28.600 1.00 48.88 101 PRO A C 1
ATOM 812 O O . PRO A 1 101 ? -13.901 -25.571 28.600 1.00 48.88 101 PRO A O 1
ATOM 815 N N . SER A 1 102 ? -12.558 -24.030 29.498 1.00 46.34 102 SER A N 1
ATOM 816 C CA . SER A 1 102 ? -13.443 -23.679 30.598 1.00 46.34 102 SER A CA 1
ATOM 817 C C . SER A 1 102 ? -14.398 -22.619 30.084 1.00 46.34 102 SER A C 1
ATOM 819 O O . SER A 1 102 ? -14.287 -21.433 30.398 1.00 46.34 102 SER A O 1
ATOM 821 N N . LYS A 1 103 ? -15.307 -23.046 29.207 1.00 51.25 103 LYS A N 1
ATOM 822 C CA . LYS A 1 103 ? -16.467 -22.238 28.869 1.00 51.25 103 LYS A CA 1
ATOM 823 C C . LYS A 1 103 ? -17.311 -22.115 30.132 1.00 51.25 103 LYS A C 1
ATOM 825 O O . LYS A 1 103 ? -17.643 -23.108 30.770 1.00 51.25 103 LYS A O 1
ATOM 830 N N . GLU A 1 104 ? -17.736 -20.895 30.429 1.00 45.25 104 GLU A N 1
ATOM 831 C CA . GLU A 1 104 ? -18.719 -20.568 31.471 1.00 45.25 104 GLU A CA 1
ATOM 832 C C . GLU A 1 104 ? -20.032 -21.385 31.336 1.00 45.25 104 GLU A C 1
ATOM 834 O O . GLU A 1 104 ? -20.806 -21.517 32.282 1.00 45.25 104 GLU A O 1
ATOM 839 N N . MET A 1 105 ? -20.268 -21.993 30.164 1.00 46.97 105 MET A N 1
ATOM 840 C CA . MET A 1 105 ? -21.380 -22.909 29.888 1.00 46.97 105 MET A CA 1
ATOM 841 C C . MET A 1 105 ? -21.316 -24.228 30.678 1.00 46.97 105 MET A C 1
ATOM 843 O O . MET A 1 105 ? -22.369 -24.731 31.064 1.00 46.97 105 MET A O 1
ATOM 847 N N . ASP A 1 106 ? -20.123 -24.751 30.980 1.00 50.28 106 ASP A N 1
ATOM 848 C CA . ASP A 1 106 ? -19.957 -26.049 31.658 1.00 50.28 106 ASP A CA 1
ATOM 849 C C . ASP A 1 106 ? -19.836 -25.918 33.190 1.00 50.28 106 ASP A C 1
ATOM 851 O O . ASP A 1 106 ? -19.891 -26.915 33.912 1.00 50.28 106 ASP A O 1
ATOM 855 N N . ALA A 1 107 ? -19.721 -24.688 33.711 1.00 44.56 107 ALA A N 1
ATOM 856 C CA . ALA A 1 107 ? -19.675 -24.398 35.150 1.00 44.56 107 ALA A CA 1
ATOM 857 C C . ALA A 1 107 ? -21.075 -24.312 35.795 1.00 44.56 107 ALA A C 1
ATOM 859 O O . ALA A 1 107 ? -21.242 -24.601 36.983 1.00 44.56 107 ALA A O 1
ATOM 860 N N . LYS A 1 108 ? -22.114 -24.001 35.007 1.00 49.66 108 LYS A N 1
ATOM 861 C CA . LYS A 1 108 ? -23.488 -23.813 35.506 1.00 49.66 108 LYS A CA 1
ATOM 862 C C . LYS A 1 108 ? -24.173 -25.055 36.110 1.00 49.66 108 LYS A C 1
ATOM 864 O O . LYS A 1 108 ? -25.007 -24.851 36.991 1.00 49.66 108 LYS A O 1
ATOM 869 N N . PRO A 1 109 ? -23.857 -26.324 35.764 1.00 41.62 109 PRO A N 1
ATOM 870 C CA . PRO A 1 109 ? -24.510 -27.462 36.416 1.00 41.62 109 PRO A CA 1
ATOM 871 C C . PRO A 1 109 ? -23.937 -27.809 37.800 1.00 41.62 109 PRO A C 1
ATOM 873 O O . PRO A 1 109 ? -24.563 -28.580 38.525 1.00 41.62 109 PRO A O 1
ATOM 876 N N . ARG A 1 110 ? -22.763 -27.282 38.190 1.00 36.28 110 ARG A N 1
ATOM 877 C CA . ARG A 1 110 ? -22.118 -27.622 39.477 1.00 36.28 110 ARG A CA 1
ATOM 878 C C . ARG A 1 110 ? -22.393 -26.627 40.605 1.00 36.28 110 ARG A C 1
ATOM 880 O O . ARG A 1 110 ? -22.342 -27.020 41.766 1.00 36.28 110 ARG A O 1
ATOM 887 N N . GLU A 1 111 ? -22.764 -25.388 40.292 1.00 42.72 111 GLU A N 1
ATOM 888 C CA . GLU A 1 111 ? -23.034 -24.356 41.308 1.00 42.72 111 GLU A CA 1
ATOM 889 C C . GLU A 1 111 ? -24.438 -24.445 41.934 1.00 42.72 111 GLU A C 1
ATOM 891 O O . GLU A 1 111 ? -24.684 -23.867 42.992 1.00 42.72 111 GLU A O 1
ATOM 896 N N . ALA A 1 112 ? -25.351 -25.241 41.364 1.00 38.97 112 ALA A N 1
ATOM 897 C CA . ALA A 1 112 ? -26.684 -25.449 41.939 1.00 38.97 112 ALA A CA 1
ATOM 898 C C . ALA A 1 112 ? -26.679 -26.252 43.261 1.00 38.97 112 ALA A C 1
ATOM 900 O O . ALA A 1 112 ? -27.660 -26.195 44.001 1.00 38.97 112 ALA A O 1
ATOM 901 N N . ASN A 1 113 ? -25.577 -26.940 43.597 1.00 34.22 113 ASN A N 1
ATOM 902 C CA . ASN A 1 113 ? -25.444 -27.742 44.824 1.00 34.22 113 ASN A CA 1
ATOM 903 C C . ASN A 1 113 ? -24.476 -27.168 45.877 1.00 34.22 113 ASN A C 1
ATOM 905 O O . ASN A 1 113 ? -24.186 -27.845 46.859 1.00 34.22 113 ASN A O 1
ATOM 909 N N . ALA A 1 114 ? -24.019 -25.920 45.740 1.00 31.75 114 ALA A N 1
ATOM 910 C CA . ALA A 1 114 ? -23.161 -25.277 46.739 1.00 31.75 114 ALA A CA 1
ATOM 911 C C . ALA A 1 114 ? -23.709 -23.901 47.149 1.00 31.75 114 ALA A C 1
ATOM 913 O O . ALA A 1 114 ? -23.119 -22.855 46.896 1.00 31.75 114 ALA A O 1
ATOM 914 N N . ARG A 1 115 ? -24.866 -23.892 47.824 1.00 39.72 115 ARG A N 1
ATOM 915 C CA . ARG A 1 115 ? -25.288 -22.730 48.617 1.00 39.72 115 ARG A CA 1
ATOM 916 C C . ARG A 1 115 ? -24.445 -22.656 49.890 1.00 39.72 115 ARG A C 1
ATOM 918 O O . ARG A 1 115 ? -24.814 -23.247 50.899 1.00 39.72 115 ARG A O 1
ATOM 925 N N . SER A 1 116 ? -23.375 -21.869 49.865 1.00 28.78 116 SER A N 1
ATOM 926 C CA . SER A 1 116 ? -22.800 -21.276 51.079 1.00 28.78 116 SER A CA 1
ATOM 927 C C . SER A 1 116 ? -21.916 -20.072 50.743 1.00 28.78 116 SER A C 1
ATOM 929 O O . SER A 1 116 ? -20.849 -20.232 50.165 1.00 28.78 116 SER A O 1
ATOM 931 N N . PHE A 1 117 ? -22.397 -18.883 51.123 1.00 37.62 117 PHE A N 1
ATOM 932 C CA . PHE A 1 117 ? -21.628 -17.704 51.550 1.00 37.62 117 PHE A CA 1
ATOM 933 C C . PHE A 1 117 ? -20.234 -17.485 50.930 1.00 37.62 117 PHE A C 1
ATOM 935 O O . PHE A 1 117 ? -19.258 -17.981 51.477 1.00 37.62 117 PHE A O 1
ATOM 942 N N . VAL A 1 118 ? -20.119 -16.598 49.929 1.00 29.92 118 VAL A N 1
ATOM 943 C CA . VAL A 1 118 ? -18.939 -15.722 49.763 1.00 29.92 118 VAL A CA 1
ATOM 944 C C . VAL A 1 118 ? -19.367 -14.385 49.140 1.00 29.92 118 VAL A C 1
ATOM 946 O O . VAL A 1 118 ? -20.096 -14.333 48.152 1.00 29.92 118 VAL A O 1
ATOM 949 N N . ILE A 1 119 ? -18.912 -13.293 49.750 1.00 37.00 119 ILE A N 1
ATOM 950 C CA . ILE A 1 119 ? -19.033 -11.901 49.301 1.00 37.00 119 ILE A CA 1
ATOM 951 C C . ILE A 1 119 ? -18.199 -11.735 48.0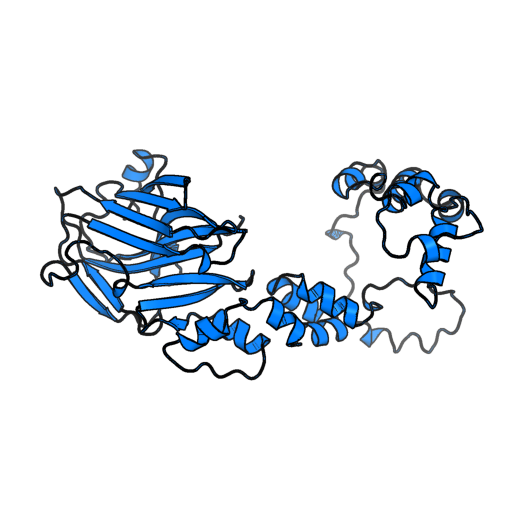15 1.00 37.00 119 ILE A C 1
ATOM 953 O O . ILE A 1 119 ? -16.973 -11.791 48.059 1.00 37.00 119 ILE A O 1
ATOM 957 N N . GLY A 1 120 ? -18.858 -11.586 46.862 1.00 31.81 120 GLY A N 1
ATOM 958 C CA . GLY A 1 120 ? -18.219 -11.593 45.539 1.00 31.81 120 GLY A CA 1
ATOM 959 C C . GLY A 1 120 ? -17.740 -10.217 45.067 1.00 31.81 120 GLY A C 1
ATOM 960 O O . GLY A 1 120 ? -18.524 -9.282 44.900 1.00 31.81 120 GLY A O 1
ATOM 961 N N . TYR A 1 121 ? -16.437 -10.108 44.831 1.00 34.94 121 TYR A N 1
ATOM 962 C CA . TYR A 1 121 ? -15.751 -8.987 44.197 1.00 34.94 121 TYR A CA 1
ATOM 963 C C . TYR A 1 121 ? -16.095 -8.925 42.693 1.00 34.94 121 TYR A C 1
ATOM 965 O O . TYR A 1 121 ? -15.985 -9.932 41.999 1.00 34.94 121 TYR A O 1
ATOM 973 N N . MET A 1 122 ? -16.448 -7.745 42.162 1.00 41.34 122 MET A N 1
ATOM 974 C CA . MET A 1 122 ? -16.461 -7.499 40.707 1.00 41.34 122 MET A CA 1
ATOM 975 C C . MET A 1 122 ? -15.065 -7.746 40.143 1.00 41.34 122 MET A C 1
ATOM 977 O O . MET A 1 122 ? -14.128 -7.046 40.527 1.00 41.34 122 MET A O 1
ATOM 981 N N . THR A 1 123 ? -14.924 -8.747 39.278 1.00 41.34 123 THR A N 1
ATOM 982 C CA . THR A 1 123 ? -13.612 -9.248 38.839 1.00 41.34 123 THR A CA 1
ATOM 983 C C . THR A 1 123 ? -13.569 -9.668 37.363 1.00 41.34 123 THR A C 1
ATOM 985 O O . THR A 1 123 ? -12.639 -10.363 36.967 1.00 41.34 123 THR A O 1
ATOM 988 N N . SER A 1 124 ? -14.504 -9.219 36.510 1.00 55.00 124 SER A N 1
ATOM 989 C CA . SER A 1 124 ? -14.541 -9.638 35.101 1.00 55.00 124 SER A CA 1
ATOM 990 C C . SER A 1 124 ? -14.631 -8.477 34.100 1.00 55.00 124 SER A C 1
ATOM 992 O O . SER A 1 124 ? -15.495 -7.609 34.199 1.00 55.00 124 SER A O 1
ATOM 994 N N . PHE A 1 125 ? -13.765 -8.485 33.076 1.00 54.47 125 PHE A N 1
ATOM 995 C CA . PHE A 1 125 ? -13.819 -7.572 31.916 1.00 54.47 125 PHE A CA 1
ATOM 996 C C . PHE A 1 125 ? -15.154 -7.673 31.147 1.00 54.47 125 PHE A C 1
ATOM 998 O O . PHE A 1 125 ? -15.529 -6.754 30.420 1.00 54.47 125 PHE A O 1
ATOM 1005 N N . PHE A 1 126 ? -15.893 -8.771 31.340 1.00 54.88 126 PHE A N 1
ATOM 1006 C CA . PHE A 1 126 ? -17.194 -9.025 30.720 1.00 54.88 126 PHE A CA 1
ATOM 1007 C C . PHE A 1 126 ? -18.364 -8.276 31.377 1.00 54.88 126 PHE A C 1
ATOM 1009 O O . PHE A 1 126 ? -19.446 -8.253 30.799 1.00 54.88 126 PHE A O 1
ATOM 1016 N N . ASP A 1 127 ? -18.139 -7.601 32.510 1.00 65.31 127 ASP A N 1
ATOM 1017 C CA . ASP A 1 127 ? -19.153 -6.780 33.193 1.00 65.31 127 ASP A CA 1
ATOM 1018 C C . ASP A 1 127 ? -19.223 -5.335 32.654 1.00 65.31 127 ASP A C 1
ATOM 1020 O O . ASP A 1 127 ? -19.959 -4.495 33.181 1.00 65.31 127 ASP A O 1
ATOM 1024 N N . LEU A 1 128 ? -18.441 -5.001 31.617 1.00 70.81 128 LEU A N 1
ATOM 1025 C CA . LEU A 1 128 ? -18.485 -3.679 30.993 1.00 70.81 128 LEU A CA 1
ATOM 1026 C C . LEU A 1 128 ? -19.862 -3.423 30.356 1.00 70.81 128 LEU A C 1
ATOM 1028 O O . LEU A 1 128 ? -20.369 -4.278 29.625 1.00 70.81 128 LEU A O 1
ATOM 1032 N N . PRO A 1 129 ? -20.444 -2.218 30.530 1.00 78.25 129 PRO A N 1
ATOM 1033 C CA . PRO A 1 129 ? -21.619 -1.824 29.771 1.00 78.25 129 PRO A CA 1
ATOM 1034 C C . PRO A 1 129 ? -21.364 -1.997 28.275 1.00 78.25 129 PRO A C 1
ATOM 1036 O O . PRO A 1 129 ? -20.307 -1.619 27.767 1.00 78.25 129 PRO A O 1
ATOM 1039 N N . VAL A 1 130 ? -22.358 -2.509 27.553 1.00 73.25 130 VAL A N 1
ATOM 1040 C CA . VAL A 1 130 ? -22.255 -2.781 26.113 1.00 73.25 130 VAL A CA 1
ATOM 1041 C C . VAL A 1 130 ? -21.783 -1.540 25.333 1.00 73.25 130 VAL A C 1
ATOM 1043 O O . VAL A 1 130 ? -20.933 -1.650 24.453 1.00 73.25 130 VAL A O 1
ATOM 1046 N N . GLY A 1 131 ? -22.226 -0.336 25.716 1.00 76.81 131 GLY A N 1
ATOM 1047 C CA . GLY A 1 131 ? -21.756 0.929 25.127 1.00 76.81 131 GLY A CA 1
ATOM 1048 C C . GLY A 1 131 ? -20.251 1.200 25.294 1.00 76.81 131 GLY A C 1
ATOM 1049 O O . GLY A 1 131 ? -19.624 1.775 24.404 1.00 76.81 131 GLY A O 1
ATOM 1050 N N . SER A 1 132 ? -19.640 0.746 26.391 1.00 82.81 132 SER A N 1
ATOM 1051 C CA . SER A 1 132 ? -18.189 0.830 26.599 1.00 82.81 132 SER A CA 1
ATOM 1052 C C . SER A 1 132 ? -17.444 -0.127 25.674 1.00 82.81 132 SER A C 1
ATOM 1054 O O . SER A 1 132 ? -16.428 0.260 25.100 1.00 82.81 132 SER A O 1
ATOM 1056 N N . ILE A 1 133 ? -17.979 -1.336 25.466 1.00 85.19 133 ILE A N 1
ATOM 1057 C CA . ILE A 1 133 ? -17.432 -2.310 24.511 1.00 85.19 133 ILE A CA 1
ATOM 1058 C C . ILE A 1 133 ? -17.431 -1.704 23.104 1.00 85.19 133 ILE A C 1
ATOM 1060 O O . ILE A 1 133 ? -16.388 -1.664 22.460 1.00 85.19 133 ILE A O 1
ATOM 1064 N N . PHE A 1 134 ? -18.555 -1.132 22.667 1.00 84.06 134 PHE A N 1
ATOM 1065 C CA . PHE A 1 134 ? -18.662 -0.423 21.388 1.00 84.06 134 PHE A CA 1
ATOM 1066 C C . PHE A 1 134 ? -17.575 0.635 21.192 1.00 84.06 134 PHE A C 1
ATOM 1068 O O . PHE A 1 134 ? -16.912 0.674 20.151 1.00 84.06 134 PHE A O 1
ATOM 1075 N N . ARG A 1 135 ? -17.365 1.482 22.204 1.00 84.94 135 ARG A N 1
ATOM 1076 C CA . ARG A 1 135 ? -16.368 2.554 22.147 1.00 84.94 135 ARG A CA 1
ATOM 1077 C C . ARG A 1 135 ? -14.940 2.015 22.101 1.00 84.94 135 ARG A C 1
ATOM 1079 O O . ARG A 1 135 ? -14.135 2.547 21.347 1.00 84.94 135 ARG A O 1
ATOM 1086 N N . ILE A 1 136 ? -14.637 0.969 22.870 1.00 88.31 136 ILE A N 1
ATOM 1087 C CA . ILE A 1 136 ? -13.326 0.306 22.852 1.00 88.31 136 ILE A CA 1
ATOM 1088 C C . ILE A 1 136 ? -13.063 -0.290 21.467 1.00 88.31 136 ILE A C 1
ATOM 1090 O O . ILE A 1 136 ? -12.019 -0.019 20.881 1.00 88.31 136 ILE A O 1
ATOM 1094 N N . LEU A 1 137 ? -14.021 -1.044 20.916 1.00 89.88 137 LEU A N 1
ATOM 1095 C CA . LEU A 1 137 ? -13.867 -1.672 19.603 1.00 89.88 137 LEU A CA 1
ATOM 1096 C C . LEU A 1 137 ? -13.721 -0.641 18.483 1.00 89.88 137 LEU A C 1
ATOM 1098 O O . LEU A 1 137 ? -12.895 -0.833 17.603 1.00 89.88 137 LEU A O 1
ATOM 1102 N N . SER A 1 138 ? -14.439 0.482 18.550 1.00 88.06 138 SER A N 1
ATOM 1103 C CA . SER A 1 138 ? -14.328 1.566 17.559 1.00 88.06 138 SER A CA 1
ATOM 1104 C C . SER A 1 138 ? -12.951 2.249 17.543 1.00 88.06 138 SER A C 1
ATOM 1106 O O . SER A 1 138 ? -12.623 2.942 16.585 1.00 88.06 138 SER A O 1
ATOM 1108 N N . LEU A 1 139 ? -12.157 2.088 18.607 1.00 87.44 139 LEU A N 1
ATOM 1109 C CA . LEU A 1 139 ? -10.789 2.607 18.719 1.00 87.44 139 LEU A CA 1
ATOM 1110 C C . LEU A 1 139 ? -9.721 1.531 18.466 1.00 87.44 139 LEU A C 1
ATOM 1112 O O . LEU A 1 139 ? -8.534 1.854 18.415 1.00 87.44 139 LEU A O 1
ATOM 1116 N N . ALA A 1 140 ? -10.124 0.267 18.341 1.00 91.00 140 ALA A N 1
ATOM 1117 C CA . ALA A 1 140 ? -9.234 -0.854 18.079 1.00 91.00 140 ALA A CA 1
ATOM 1118 C C . ALA A 1 140 ? -8.937 -0.995 16.577 1.00 91.00 140 ALA A C 1
ATOM 1120 O O . ALA A 1 140 ? -9.518 -0.304 15.742 1.00 91.00 140 ALA A O 1
ATOM 1121 N N . SER A 1 141 ? -8.034 -1.907 16.209 1.00 89.88 141 SER A N 1
ATOM 1122 C CA . SER A 1 141 ? -7.861 -2.270 14.800 1.00 89.88 141 SER A CA 1
ATOM 1123 C C . SER A 1 141 ? -8.965 -3.238 14.339 1.00 89.88 141 SER A C 1
ATOM 1125 O O . SER A 1 141 ? -9.469 -4.026 15.147 1.00 89.88 141 SER A O 1
ATOM 1127 N N . PRO A 1 142 ? -9.309 -3.269 13.037 1.00 91.56 142 PRO A N 1
ATOM 1128 C CA . PRO A 1 142 ? -10.207 -4.281 12.472 1.00 91.56 142 PRO A CA 1
ATOM 1129 C C . PRO A 1 142 ? -9.777 -5.718 12.801 1.00 91.56 142 PRO A C 1
ATOM 1131 O O . PRO A 1 142 ? -10.612 -6.586 13.072 1.00 91.56 142 PRO A O 1
ATOM 1134 N N . GLN A 1 143 ? -8.463 -5.968 12.822 1.00 90.31 143 GLN A N 1
ATOM 1135 C CA . GLN A 1 143 ? -7.896 -7.259 13.200 1.00 90.31 143 GLN A CA 1
ATOM 1136 C C . GLN A 1 143 ? -8.194 -7.612 14.662 1.00 90.31 143 GLN A C 1
ATOM 1138 O O . GLN A 1 143 ? -8.583 -8.747 14.950 1.00 90.31 143 GLN A O 1
ATOM 1143 N N . ASP A 1 144 ? -8.043 -6.654 15.574 1.00 90.75 144 ASP A N 1
ATOM 1144 C CA . ASP A 1 144 ? -8.319 -6.865 16.993 1.00 90.75 144 ASP A CA 1
ATOM 1145 C C . ASP A 1 144 ? -9.812 -7.058 17.242 1.00 90.75 144 ASP A C 1
ATOM 1147 O O . ASP A 1 144 ? -10.175 -7.978 17.969 1.00 90.75 144 ASP A O 1
ATOM 1151 N N . VAL A 1 145 ? -10.683 -6.295 16.568 1.00 91.06 145 VAL A N 1
ATOM 1152 C CA . VAL A 1 145 ? -12.143 -6.490 16.632 1.00 91.06 145 VAL A CA 1
ATOM 1153 C C . VAL A 1 145 ? -12.534 -7.910 16.227 1.00 91.06 145 VAL A C 1
ATOM 1155 O O . VAL A 1 145 ? -13.312 -8.563 16.924 1.00 91.06 145 VAL A O 1
ATOM 1158 N N . CYS A 1 146 ? -11.952 -8.437 15.148 1.00 88.56 146 CYS A N 1
ATOM 1159 C CA . CYS A 1 146 ? -12.196 -9.821 14.741 1.00 88.56 146 CYS A CA 1
ATOM 1160 C C . CYS A 1 146 ? -11.727 -10.823 15.807 1.00 88.56 146 CYS A C 1
ATOM 1162 O O . CYS A 1 146 ? -12.439 -11.784 16.096 1.00 88.56 146 CYS A O 1
ATOM 1164 N N . ARG A 1 147 ? -10.560 -10.598 16.424 1.00 88.75 147 ARG A N 1
ATOM 1165 C CA . ARG A 1 147 ? -10.008 -11.480 17.466 1.00 88.75 147 ARG A CA 1
ATOM 1166 C C . ARG A 1 147 ? -10.823 -11.461 18.753 1.00 88.75 147 ARG A C 1
ATOM 1168 O O . ARG A 1 147 ? -11.050 -12.515 19.330 1.00 88.75 147 ARG A O 1
ATOM 1175 N N . VAL A 1 148 ? -11.283 -10.298 19.205 1.00 88.12 148 VAL A N 1
ATOM 1176 C CA . VAL A 1 148 ? -12.069 -10.200 20.446 1.00 88.12 148 VAL A CA 1
ATOM 1177 C C . VAL A 1 148 ? -13.512 -10.666 20.260 1.00 88.12 148 VAL A C 1
ATOM 1179 O O . VAL A 1 148 ? -14.145 -11.073 21.230 1.00 88.12 148 VAL A O 1
ATOM 1182 N N . SER A 1 149 ? -14.019 -10.694 19.021 1.00 87.62 149 SER A N 1
ATOM 1183 C CA . SER A 1 149 ? -15.384 -11.148 18.716 1.00 87.62 149 SER A CA 1
ATOM 1184 C C . SER A 1 149 ? -15.685 -12.583 19.166 1.00 87.62 149 SER A C 1
ATOM 1186 O O . SER A 1 149 ? -16.843 -12.907 19.399 1.00 87.62 149 SER A O 1
ATOM 1188 N N . VAL A 1 150 ? -14.670 -13.442 19.314 1.00 86.69 150 VAL A N 1
ATOM 1189 C CA . VAL A 1 150 ? -14.854 -14.844 19.739 1.00 86.69 150 VAL A CA 1
ATOM 1190 C C . VAL A 1 150 ? -14.782 -15.032 21.255 1.00 86.69 150 VAL A C 1
ATOM 1192 O O . VAL A 1 150 ? -14.969 -16.142 21.745 1.00 86.69 150 VAL A O 1
ATOM 1195 N N . VAL A 1 151 ? -14.489 -13.964 22.002 1.00 84.88 151 VAL A N 1
ATOM 1196 C CA . VAL A 1 151 ? -14.226 -14.033 23.444 1.00 84.88 151 VAL A CA 1
ATOM 1197 C C . VAL A 1 151 ? -15.531 -14.071 24.248 1.00 84.88 151 VAL A C 1
ATOM 1199 O O . VAL A 1 151 ? -15.616 -14.797 25.235 1.00 84.88 151 VAL A O 1
ATOM 1202 N N . SER A 1 152 ? -16.566 -13.330 23.835 1.00 82.75 152 SER A N 1
ATOM 1203 C CA . SER A 1 152 ? -17.900 -13.391 24.451 1.00 82.75 152 SER A CA 1
ATOM 1204 C C . SER A 1 152 ? -19.002 -12.962 23.483 1.00 82.75 152 SER A C 1
ATOM 1206 O O . SER A 1 152 ? -18.737 -12.312 22.473 1.00 82.75 152 SER A O 1
ATOM 1208 N N . SER A 1 153 ? -20.259 -13.263 23.815 1.00 79.38 153 SER A N 1
ATOM 1209 C CA . SER A 1 153 ? -21.423 -12.823 23.033 1.00 79.38 153 SER A CA 1
ATOM 1210 C C . SER A 1 153 ? -21.561 -11.298 22.971 1.00 79.38 153 SER A C 1
ATOM 1212 O O . SER A 1 153 ? -21.969 -10.770 21.940 1.00 79.38 153 SER A O 1
ATOM 1214 N N . ALA A 1 154 ? -21.182 -10.581 24.033 1.00 83.06 154 ALA A N 1
ATOM 1215 C CA . ALA A 1 154 ? -21.205 -9.120 24.054 1.00 83.06 154 ALA A CA 1
ATOM 1216 C C . ALA A 1 154 ? -20.161 -8.525 23.094 1.00 83.06 154 ALA A C 1
ATOM 1218 O O . ALA A 1 154 ? -20.474 -7.600 22.343 1.00 83.06 154 ALA A O 1
ATOM 1219 N N . PHE A 1 155 ? -18.945 -9.089 23.066 1.00 85.25 155 PHE A N 1
ATOM 1220 C CA . PHE A 1 155 ? -17.923 -8.701 22.090 1.00 85.25 155 PHE A CA 1
ATOM 1221 C C . PHE A 1 155 ? -18.312 -9.095 20.672 1.00 85.25 155 PHE A C 1
ATOM 1223 O O . PHE A 1 155 ? -18.108 -8.298 19.765 1.00 85.25 155 PHE A O 1
ATOM 1230 N N . HIS A 1 156 ? -18.901 -10.275 20.477 1.00 85.81 156 HIS A N 1
ATOM 1231 C CA . HIS A 1 156 ? -19.403 -10.711 19.178 1.00 85.81 156 HIS A CA 1
ATOM 1232 C C . HIS A 1 156 ? -20.450 -9.737 18.627 1.00 85.81 156 HIS A C 1
ATOM 1234 O O . HIS A 1 156 ? -20.291 -9.209 17.531 1.00 85.81 156 HIS A O 1
ATOM 1240 N N . PHE A 1 157 ? -21.467 -9.420 19.434 1.00 85.38 157 PHE A N 1
ATOM 1241 C CA . PHE A 1 157 ? -22.530 -8.484 19.075 1.00 85.38 157 PHE A CA 1
ATOM 1242 C C . PHE A 1 157 ? -21.986 -7.091 18.736 1.00 85.38 157 PHE A C 1
ATOM 1244 O O . PHE A 1 157 ? -22.354 -6.508 17.717 1.00 85.38 157 PHE A O 1
ATOM 1251 N N . ALA A 1 158 ? -21.077 -6.558 19.558 1.00 87.38 158 ALA A N 1
ATOM 1252 C CA . ALA A 1 158 ? -20.469 -5.260 19.291 1.00 87.38 158 ALA A CA 1
ATOM 1253 C C . ALA A 1 158 ? -19.561 -5.285 18.045 1.00 87.38 158 ALA A C 1
ATOM 1255 O O . ALA A 1 158 ? -19.567 -4.338 17.261 1.00 87.38 158 ALA A O 1
ATOM 1256 N N . ALA A 1 159 ? -18.827 -6.379 17.825 1.00 89.25 159 ALA A N 1
ATOM 1257 C CA . ALA A 1 159 ? -17.953 -6.584 16.671 1.00 89.25 159 ALA A CA 1
ATOM 1258 C C . ALA A 1 159 ? -18.699 -6.827 15.349 1.00 89.25 159 ALA A C 1
ATOM 1260 O O . ALA A 1 159 ? -18.064 -6.793 14.298 1.00 89.25 159 ALA A O 1
ATOM 1261 N N . ASP A 1 160 ? -20.008 -7.072 15.368 1.00 89.19 160 ASP A N 1
ATOM 1262 C CA . ASP A 1 160 ? -20.846 -7.194 14.165 1.00 89.19 160 ASP A CA 1
ATOM 1263 C C . ASP A 1 160 ? -21.628 -5.917 13.840 1.00 89.19 160 ASP A C 1
ATOM 1265 O O . ASP A 1 160 ? -22.329 -5.850 12.833 1.00 89.19 160 ASP A O 1
ATOM 1269 N N . SER A 1 161 ? -21.492 -4.873 14.653 1.00 90.69 161 SER A N 1
ATOM 1270 C CA . SER A 1 161 ? -22.282 -3.661 14.490 1.00 90.69 161 SER A CA 1
ATOM 1271 C C . SER A 1 161 ? -21.681 -2.648 13.530 1.00 90.69 161 SER A C 1
ATOM 1273 O O . SER A 1 161 ? -20.497 -2.304 13.596 1.00 90.69 161 SER A O 1
ATOM 1275 N N . ASP A 1 162 ? -22.550 -2.051 12.722 1.00 92.00 162 ASP A N 1
ATOM 1276 C CA . ASP A 1 162 ? -22.175 -1.032 11.749 1.00 92.00 162 ASP A CA 1
ATOM 1277 C C . ASP A 1 162 ? -21.543 0.219 12.361 1.00 92.00 162 ASP A C 1
ATOM 1279 O O . ASP A 1 162 ? -20.733 0.860 11.697 1.00 92.00 162 ASP A O 1
ATOM 1283 N N . CYS A 1 163 ? -21.849 0.575 13.613 1.00 88.31 163 CYS A N 1
ATOM 1284 C CA . CYS A 1 163 ? -21.231 1.748 14.237 1.00 88.31 163 CYS A CA 1
ATOM 1285 C C . CYS A 1 163 ? -19.717 1.571 14.440 1.00 88.31 163 CYS A C 1
ATOM 1287 O O . CYS A 1 163 ? -18.973 2.535 14.264 1.00 88.31 163 CYS A O 1
ATOM 1289 N N . VAL A 1 164 ? -19.264 0.344 14.726 1.00 91.31 164 VAL A N 1
ATOM 1290 C CA . VAL A 1 164 ? -17.841 0.001 14.850 1.00 91.31 164 VAL A CA 1
ATOM 1291 C C . VAL A 1 164 ? -17.187 0.009 13.469 1.00 91.31 164 VAL A C 1
ATOM 1293 O O . VAL A 1 164 ? -16.198 0.705 13.253 1.00 91.31 164 VAL A O 1
ATOM 1296 N N . TRP A 1 165 ? -17.775 -0.698 12.498 1.00 92.31 165 TRP A N 1
ATOM 1297 C CA . TRP A 1 165 ? -17.190 -0.832 11.157 1.00 92.31 165 TRP A CA 1
ATOM 1298 C C . TRP A 1 165 ? -17.199 0.464 10.350 1.00 92.31 165 TRP A C 1
ATOM 1300 O O . TRP A 1 165 ? -16.280 0.695 9.565 1.00 92.31 165 TRP A O 1
ATOM 1310 N N . LYS A 1 166 ? -18.159 1.363 10.592 1.00 90.75 166 LYS A N 1
ATOM 1311 C CA . LYS A 1 166 ? -18.156 2.711 10.012 1.00 90.75 166 LYS A CA 1
ATOM 1312 C C . LYS A 1 166 ? -16.924 3.520 10.430 1.00 90.75 166 LYS A C 1
ATOM 1314 O O . LYS A 1 166 ? -16.458 4.335 9.644 1.00 90.75 166 LYS A O 1
ATOM 1319 N N . GLY A 1 167 ? -16.375 3.277 11.624 1.00 89.94 167 GLY A N 1
ATOM 1320 C CA . GLY A 1 167 ? -15.130 3.901 12.084 1.00 89.94 167 GLY A CA 1
ATOM 1321 C C . GLY A 1 167 ? -13.871 3.386 11.375 1.00 89.94 167 GLY A C 1
ATOM 1322 O O . GLY A 1 167 ? -12.861 4.086 11.344 1.00 89.94 167 GLY A O 1
ATOM 1323 N N . PHE A 1 168 ? -13.925 2.188 10.783 1.00 92.94 168 PHE A N 1
ATOM 1324 C CA . PHE A 1 168 ? -12.806 1.581 10.049 1.00 92.94 168 PHE A CA 1
ATOM 1325 C C . PHE A 1 168 ? -12.804 1.896 8.561 1.00 92.94 168 PHE A C 1
ATOM 1327 O O . PHE A 1 168 ? -11.779 1.739 7.895 1.00 92.94 168 PHE A O 1
ATOM 1334 N N . LEU A 1 169 ? -13.949 2.313 8.031 1.00 93.56 169 LEU A N 1
ATOM 1335 C CA . LEU A 1 169 ? -14.058 2.761 6.657 1.00 93.56 169 LEU A CA 1
ATOM 1336 C C . LEU A 1 169 ? -13.429 4.152 6.505 1.00 93.56 169 LEU A C 1
ATOM 1338 O O . LEU A 1 169 ? -13.534 4.989 7.405 1.00 93.56 169 LEU A O 1
ATOM 1342 N N . PRO A 1 170 ? -12.806 4.443 5.353 1.00 93.31 170 PRO A N 1
ATOM 1343 C CA . PRO A 1 170 ? -12.406 5.802 5.035 1.00 93.31 170 PRO A CA 1
ATOM 1344 C C . PRO A 1 170 ? -13.585 6.776 5.093 1.00 93.31 170 PRO A C 1
ATOM 1346 O O . PRO A 1 170 ? -14.702 6.443 4.694 1.00 93.31 170 PRO A O 1
ATOM 1349 N N . SER A 1 171 ? -13.337 8.009 5.531 1.00 91.56 171 SER A N 1
ATOM 1350 C CA . SER A 1 171 ? -14.367 9.057 5.568 1.00 91.56 171 SER A CA 1
ATOM 1351 C C . SER A 1 171 ? -14.961 9.360 4.187 1.00 91.56 171 SER A C 1
ATOM 1353 O O . SER A 1 171 ? -16.118 9.745 4.088 1.00 91.56 171 SER A O 1
ATOM 1355 N N . ASP A 1 172 ? -14.179 9.142 3.134 1.00 93.25 172 ASP A N 1
ATOM 1356 C CA . ASP A 1 172 ? -14.495 9.312 1.715 1.00 93.25 172 ASP A CA 1
ATOM 1357 C C . ASP A 1 172 ? -14.901 7.996 1.017 1.00 93.25 172 ASP A C 1
ATOM 1359 O O . ASP A 1 172 ? -14.822 7.895 -0.205 1.00 93.25 172 ASP A O 1
ATOM 1363 N N . HIS A 1 173 ? -15.334 6.965 1.757 1.00 93.19 173 HIS A N 1
ATOM 1364 C CA . HIS A 1 173 ? -15.740 5.683 1.158 1.00 93.19 173 HIS A CA 1
ATOM 1365 C C . HIS A 1 173 ? -16.834 5.835 0.090 1.00 93.19 173 HIS A C 1
ATOM 1367 O O . HIS A 1 173 ? -16.749 5.171 -0.935 1.00 93.19 173 HIS A O 1
ATOM 1373 N N . GLU A 1 174 ? -17.809 6.731 0.272 1.00 93.56 174 GLU A N 1
ATOM 1374 C CA . GLU A 1 174 ? -18.852 6.998 -0.733 1.00 93.56 174 GLU A CA 1
ATOM 1375 C C . GLU A 1 174 ? -18.270 7.544 -2.048 1.00 93.56 174 GLU A C 1
ATOM 1377 O O . GLU A 1 174 ? -18.666 7.128 -3.137 1.00 93.56 174 GLU A O 1
ATOM 1382 N N . GLU A 1 175 ? -17.270 8.429 -1.969 1.00 94.00 175 GLU A N 1
ATOM 1383 C CA . GLU A 1 175 ? -16.571 8.935 -3.155 1.00 94.00 175 GLU A CA 1
ATOM 1384 C C . GLU A 1 175 ? -15.811 7.799 -3.852 1.00 94.00 175 GLU A C 1
ATOM 1386 O O . GLU A 1 175 ? -15.900 7.638 -5.071 1.00 94.00 175 GLU A O 1
ATOM 1391 N N . ILE A 1 176 ? -15.115 6.959 -3.081 1.00 94.06 176 ILE A N 1
ATOM 1392 C CA . ILE A 1 176 ? -14.399 5.787 -3.601 1.00 94.06 176 ILE A CA 1
ATOM 1393 C C . ILE A 1 176 ? -15.369 4.829 -4.309 1.00 94.06 176 ILE A C 1
ATOM 1395 O O . ILE A 1 176 ? -15.066 4.349 -5.403 1.00 94.06 176 ILE A O 1
ATOM 1399 N N . LEU A 1 177 ? -16.548 4.587 -3.728 1.00 93.88 177 LEU A N 1
ATOM 1400 C CA . LEU A 1 177 ? -17.596 3.757 -4.325 1.00 93.88 177 LEU A CA 1
ATOM 1401 C C . LEU A 1 177 ? -18.143 4.366 -5.620 1.00 93.88 177 LEU A C 1
ATOM 1403 O O . LEU A 1 177 ? -18.343 3.636 -6.588 1.00 93.88 177 LEU A O 1
ATOM 1407 N N . SER A 1 178 ? -18.314 5.689 -5.683 1.00 94.31 178 SER A N 1
ATOM 1408 C CA . SER A 1 178 ? -18.767 6.378 -6.901 1.00 94.31 178 SER A CA 1
ATOM 1409 C C . SER A 1 178 ? -17.780 6.252 -8.071 1.00 94.31 178 SER A C 1
ATOM 1411 O O . SER A 1 178 ? -18.172 6.304 -9.235 1.00 94.31 178 SER A O 1
ATOM 1413 N N . ARG A 1 179 ? -16.492 6.055 -7.761 1.00 94.06 179 ARG A N 1
ATOM 1414 C CA . ARG A 1 179 ? -15.401 5.885 -8.732 1.00 94.06 179 ARG A CA 1
ATOM 1415 C C . ARG A 1 179 ? -15.191 4.433 -9.155 1.00 94.06 179 ARG A C 1
ATOM 1417 O O . ARG A 1 179 ? -14.399 4.185 -10.070 1.00 94.06 179 ARG A O 1
ATOM 1424 N N . ALA A 1 180 ? -15.846 3.479 -8.493 1.00 92.25 180 ALA A N 1
ATOM 1425 C CA . ALA A 1 180 ? -15.733 2.063 -8.809 1.00 92.25 180 ALA A CA 1
ATOM 1426 C C . ALA A 1 180 ? -16.296 1.755 -10.200 1.00 92.25 180 ALA A C 1
ATOM 1428 O O . ALA A 1 180 ? -17.327 2.277 -10.614 1.00 92.25 180 ALA A O 1
ATOM 1429 N N . SER A 1 181 ? -15.620 0.863 -10.925 1.00 85.94 181 SER A N 1
ATOM 1430 C CA . SER A 1 181 ? -16.027 0.485 -12.287 1.00 85.94 181 SER A CA 1
ATOM 1431 C C . SER A 1 181 ? -17.306 -0.369 -12.304 1.00 85.94 181 SER A C 1
ATOM 1433 O O . SER A 1 181 ? -17.955 -0.479 -13.339 1.00 85.94 181 SER A O 1
ATOM 1435 N N . CYS A 1 182 ? -17.666 -0.965 -11.162 1.00 83.44 182 CYS A N 1
ATOM 1436 C CA . CYS A 1 182 ? -18.873 -1.763 -10.968 1.00 83.44 182 CYS A CA 1
ATOM 1437 C C . CYS A 1 182 ? -19.540 -1.390 -9.642 1.00 83.44 182 CYS A C 1
ATOM 1439 O O . CYS A 1 182 ? -18.854 -1.101 -8.660 1.00 83.44 182 CYS A O 1
ATOM 1441 N N . ALA A 1 183 ? -20.871 -1.477 -9.596 1.00 86.38 183 ALA A N 1
ATOM 1442 C CA . ALA A 1 183 ? -21.624 -1.289 -8.363 1.00 86.38 183 ALA A CA 1
ATOM 1443 C C . ALA A 1 183 ? -21.266 -2.369 -7.328 1.00 86.38 183 ALA A C 1
ATOM 1445 O O . ALA A 1 183 ? -21.267 -3.566 -7.628 1.00 86.38 183 ALA A O 1
ATOM 1446 N N . ILE A 1 184 ? -20.986 -1.941 -6.097 1.00 87.19 184 ILE A N 1
ATOM 1447 C CA . ILE A 1 184 ? -20.668 -2.826 -4.975 1.00 87.19 184 ILE A CA 1
ATOM 1448 C C . ILE A 1 184 ? -21.905 -2.914 -4.083 1.00 87.19 184 ILE A C 1
ATOM 1450 O O . ILE A 1 184 ? -22.217 -1.986 -3.347 1.00 87.19 184 ILE A O 1
ATOM 1454 N N . SER A 1 185 ? -22.619 -4.036 -4.149 1.00 89.06 185 SER A N 1
ATOM 1455 C CA . SER A 1 185 ? -23.728 -4.331 -3.235 1.00 89.06 185 SER A CA 1
ATOM 1456 C C . SER A 1 185 ? -23.201 -4.808 -1.881 1.00 89.06 185 SER A C 1
ATOM 1458 O O . SER A 1 185 ? -22.310 -5.657 -1.855 1.00 89.06 185 SER A O 1
ATOM 1460 N N . PHE A 1 186 ? -23.779 -4.353 -0.776 1.00 91.25 186 PHE A N 1
ATOM 1461 C CA . PHE A 1 186 ? -23.467 -4.849 0.566 1.00 91.25 186 PHE A CA 1
ATOM 1462 C C . PHE A 1 186 ? -24.681 -4.698 1.486 1.00 91.25 186 PHE A C 1
ATOM 1464 O O . PHE A 1 186 ? -25.553 -3.867 1.242 1.00 91.25 186 PHE A O 1
ATOM 1471 N N . SER A 1 187 ? -24.735 -5.517 2.533 1.00 91.31 187 SER A N 1
ATOM 1472 C CA . SER A 1 187 ? -25.825 -5.557 3.514 1.00 91.31 187 SER A CA 1
ATOM 1473 C C . SER A 1 187 ? -25.447 -4.951 4.873 1.00 91.31 187 SER A C 1
ATOM 1475 O O . SER A 1 187 ? -26.331 -4.665 5.674 1.00 91.31 187 SER A O 1
ATOM 1477 N N . SER A 1 188 ? -24.150 -4.732 5.128 1.00 93.56 188 SER A N 1
ATOM 1478 C CA . SER A 1 188 ? -23.609 -4.138 6.359 1.00 93.56 188 SER A CA 1
ATOM 1479 C C . SER A 1 188 ? -22.296 -3.395 6.092 1.00 93.56 188 SER A C 1
ATOM 1481 O O . SER A 1 188 ? -21.614 -3.645 5.092 1.00 93.56 188 SER A O 1
ATOM 1483 N N . MET A 1 189 ? -21.891 -2.516 7.012 1.00 92.00 189 MET A N 1
ATOM 1484 C CA . MET A 1 189 ? -20.601 -1.811 6.953 1.00 92.00 189 MET A CA 1
ATOM 1485 C C . MET A 1 189 ? -19.424 -2.779 7.093 1.00 92.00 189 MET A C 1
ATOM 1487 O O . MET A 1 189 ? -18.366 -2.569 6.498 1.00 92.00 189 MET A O 1
ATOM 1491 N N . LYS A 1 190 ? -19.619 -3.877 7.833 1.00 92.50 190 LYS A N 1
ATOM 1492 C CA . LYS A 1 190 ? -18.653 -4.975 7.923 1.00 92.50 190 LYS A CA 1
ATOM 1493 C C . LYS A 1 190 ? -18.440 -5.645 6.568 1.00 92.50 190 LYS A C 1
ATOM 1495 O O . LYS A 1 190 ? -17.299 -5.843 6.152 1.00 92.50 190 LYS A O 1
ATOM 1500 N N . GLU A 1 191 ? -19.526 -5.977 5.865 1.00 93.94 191 GLU A N 1
ATOM 1501 C CA . GLU A 1 191 ? -19.446 -6.565 4.524 1.00 93.94 191 GLU A CA 1
ATOM 1502 C C . GLU A 1 191 ? -18.751 -5.605 3.552 1.00 93.94 191 GLU A C 1
ATOM 1504 O O . GLU A 1 191 ? -17.839 -6.022 2.834 1.00 93.94 191 GLU A O 1
ATOM 1509 N N . LEU A 1 192 ? -19.120 -4.319 3.576 1.00 94.69 192 LEU A N 1
ATOM 1510 C CA . LEU A 1 192 ? -18.470 -3.291 2.767 1.00 94.69 192 LEU A CA 1
ATOM 1511 C C . LEU A 1 192 ? -16.961 -3.237 3.031 1.00 94.69 192 LEU A C 1
ATOM 1513 O O . LEU A 1 192 ? -16.183 -3.279 2.081 1.00 94.69 192 LEU A O 1
ATOM 1517 N N . TYR A 1 193 ? -16.535 -3.207 4.297 1.00 95.19 193 TYR A N 1
ATOM 1518 C CA . TYR A 1 193 ? -15.116 -3.192 4.653 1.00 95.19 193 TYR A CA 1
ATOM 1519 C C . TYR A 1 193 ? -14.363 -4.372 4.026 1.00 95.19 193 TYR A C 1
ATOM 1521 O O . TYR A 1 193 ? -13.357 -4.172 3.348 1.00 95.19 193 TYR A O 1
ATOM 1529 N N . PHE A 1 194 ? -14.870 -5.601 4.174 1.00 93.44 194 PHE A N 1
ATOM 1530 C CA . PHE A 1 194 ? -14.215 -6.776 3.592 1.00 93.44 194 PHE A CA 1
ATOM 1531 C C . PHE A 1 194 ? -14.243 -6.785 2.062 1.00 93.44 194 PHE A C 1
ATOM 1533 O O . PHE A 1 194 ? -13.295 -7.282 1.451 1.00 93.44 194 PHE A O 1
ATOM 1540 N N . ARG A 1 195 ? -15.278 -6.216 1.431 1.00 92.94 195 ARG A N 1
ATOM 1541 C CA . ARG A 1 195 ? -15.291 -6.015 -0.023 1.00 92.94 195 ARG A CA 1
ATOM 1542 C C . ARG A 1 195 ? -14.247 -4.997 -0.465 1.00 92.94 195 ARG A C 1
ATOM 1544 O O . ARG A 1 195 ? -13.598 -5.246 -1.470 1.00 92.94 195 ARG A O 1
ATOM 1551 N N . LEU A 1 196 ? -14.035 -3.921 0.291 1.00 94.25 196 LEU A N 1
ATOM 1552 C CA . LEU A 1 196 ? -12.975 -2.945 0.025 1.00 94.25 196 LEU A CA 1
ATOM 1553 C C . LEU A 1 196 ? -11.576 -3.478 0.363 1.00 94.25 196 LEU A C 1
ATOM 1555 O O . LEU A 1 196 ? -10.597 -3.006 -0.200 1.00 94.25 196 LEU A O 1
ATOM 1559 N N . CYS A 1 197 ? -11.438 -4.473 1.244 1.00 93.31 197 CYS A N 1
ATOM 1560 C CA . CYS A 1 197 ? -10.178 -5.208 1.396 1.00 93.31 197 CYS A CA 1
ATOM 1561 C C . CYS A 1 197 ? -9.835 -6.043 0.159 1.00 93.31 197 CYS A C 1
ATOM 1563 O O . CYS A 1 197 ? -8.668 -6.379 -0.044 1.00 93.31 197 CYS A O 1
ATOM 1565 N N . ASN A 1 198 ? -10.834 -6.407 -0.645 1.00 89.31 198 ASN A N 1
ATOM 1566 C CA . ASN A 1 198 ? -10.593 -6.993 -1.950 1.00 89.31 198 ASN A CA 1
ATOM 1567 C C . ASN A 1 198 ? -10.327 -5.860 -2.945 1.00 89.31 198 ASN A C 1
ATOM 1569 O O . ASN A 1 198 ? -10.955 -4.807 -2.901 1.00 89.31 198 ASN A O 1
ATOM 1573 N N . SER A 1 199 ? -9.367 -6.069 -3.837 1.00 88.25 199 SER A N 1
ATOM 1574 C CA . SER A 1 199 ? -8.991 -5.082 -4.842 1.00 88.25 199 SER A CA 1
ATOM 1575 C C . SER A 1 199 ? -10.162 -4.744 -5.769 1.00 88.25 199 SER A C 1
ATOM 1577 O O . SER A 1 199 ? -10.701 -5.631 -6.432 1.00 88.25 199 SER A O 1
ATOM 1579 N N . ILE A 1 200 ? -10.530 -3.463 -5.839 1.00 90.50 200 ILE A N 1
ATOM 1580 C CA . ILE A 1 200 ? -11.601 -2.950 -6.701 1.00 90.50 200 ILE A CA 1
ATOM 1581 C C . ILE A 1 200 ? -11.044 -1.991 -7.766 1.00 90.50 200 ILE A C 1
ATOM 1583 O O . ILE A 1 200 ? -10.284 -1.077 -7.439 1.00 90.50 200 ILE A O 1
ATOM 1587 N N . PRO A 1 201 ? -11.395 -2.158 -9.052 1.00 91.12 201 PRO A N 1
ATOM 1588 C CA . PRO A 1 201 ? -10.968 -1.238 -10.097 1.00 91.12 201 PRO A CA 1
ATOM 1589 C C . PRO A 1 201 ? -11.771 0.066 -10.036 1.00 91.12 201 PRO A C 1
ATOM 1591 O O . PRO A 1 201 ? -13.005 0.055 -10.071 1.00 91.12 201 PRO A O 1
ATOM 1594 N N . ILE A 1 202 ? -11.074 1.197 -10.025 1.00 92.38 202 ILE A N 1
ATOM 1595 C CA . ILE A 1 202 ? -11.651 2.545 -10.007 1.00 92.38 202 ILE A CA 1
ATOM 1596 C C . ILE A 1 202 ? -11.131 3.376 -11.192 1.00 92.38 202 ILE A C 1
ATOM 1598 O O . ILE A 1 202 ? -10.162 3.000 -11.859 1.00 92.38 202 ILE A O 1
ATOM 1602 N N . ASP A 1 203 ? -11.763 4.520 -11.455 1.00 92.38 203 ASP A N 1
ATOM 1603 C CA . ASP A 1 203 ? -11.348 5.490 -12.483 1.00 92.38 203 ASP A CA 1
ATOM 1604 C C . ASP A 1 203 ? -11.178 4.850 -13.878 1.00 92.38 203 ASP A C 1
ATOM 1606 O O . ASP A 1 203 ? -10.138 4.996 -14.527 1.00 92.38 203 ASP A O 1
ATOM 1610 N N . ASN A 1 204 ? -12.190 4.109 -14.344 1.00 88.00 204 ASN A N 1
ATOM 1611 C CA . ASN A 1 204 ? -12.144 3.333 -15.594 1.00 88.00 204 ASN A CA 1
ATOM 1612 C C . ASN A 1 204 ? -11.021 2.279 -15.612 1.00 88.00 204 ASN A C 1
ATOM 1614 O O . ASN A 1 204 ? -10.313 2.127 -16.609 1.00 88.00 204 ASN A O 1
ATOM 1618 N N . SER A 1 205 ? -10.830 1.572 -14.492 1.00 86.81 205 SER A N 1
ATOM 1619 C CA . SER A 1 205 ? -9.793 0.538 -14.322 1.00 86.81 205 SER A CA 1
ATOM 1620 C C . SER A 1 205 ? -8.354 1.034 -14.542 1.00 86.81 205 SER A C 1
ATOM 1622 O O . SER A 1 205 ? -7.456 0.245 -14.838 1.00 86.81 205 SER A O 1
ATOM 1624 N N . ARG A 1 206 ? -8.112 2.346 -14.409 1.00 90.94 206 ARG A N 1
ATOM 1625 C CA . ARG A 1 206 ? -6.755 2.918 -14.437 1.00 90.94 206 ARG A CA 1
ATOM 1626 C C . ARG A 1 206 ? -6.067 2.851 -13.079 1.00 90.94 206 ARG A C 1
ATOM 1628 O O . ARG A 1 206 ? -4.839 2.888 -13.012 1.00 90.94 206 ARG A O 1
ATOM 1635 N N . LYS A 1 207 ? -6.849 2.738 -12.008 1.00 92.94 207 LYS A N 1
ATOM 1636 C CA . LYS A 1 207 ? -6.353 2.490 -10.658 1.00 92.94 207 LYS A CA 1
ATOM 1637 C C . LYS A 1 207 ? -7.120 1.332 -10.041 1.00 92.94 207 LYS A C 1
ATOM 1639 O O . LYS A 1 207 ? -8.264 1.064 -10.402 1.00 92.94 207 LYS A O 1
ATOM 1644 N N . VAL A 1 208 ? -6.498 0.673 -9.081 1.00 92.50 208 VAL A N 1
ATOM 1645 C CA . VAL A 1 208 ? -7.125 -0.352 -8.255 1.00 92.50 208 VAL A CA 1
ATOM 1646 C C . VAL A 1 208 ? -6.992 0.082 -6.804 1.00 92.50 208 VAL A C 1
ATOM 1648 O O . VAL A 1 208 ? -5.897 0.407 -6.349 1.00 92.50 208 VAL A O 1
ATOM 1651 N N . PHE A 1 209 ? -8.112 0.132 -6.098 1.00 94.81 209 PHE A N 1
ATOM 1652 C CA . PHE A 1 209 ? -8.186 0.506 -4.693 1.00 94.81 209 PHE A CA 1
ATOM 1653 C C . PHE A 1 209 ? -8.362 -0.736 -3.824 1.00 94.81 209 PHE A C 1
ATOM 1655 O O . PHE A 1 209 ? -9.061 -1.674 -4.207 1.00 94.81 209 PHE A O 1
ATOM 1662 N N . SER A 1 210 ? -7.765 -0.727 -2.638 1.00 95.19 210 SER A N 1
ATOM 1663 C CA . SER A 1 210 ? -8.101 -1.676 -1.579 1.00 95.19 210 SER A CA 1
ATOM 1664 C C . SER A 1 210 ? -7.811 -1.094 -0.199 1.00 95.19 210 SER A C 1
ATOM 1666 O O . SER A 1 210 ? -7.083 -0.114 -0.068 1.00 95.19 210 SER A O 1
ATOM 1668 N N . LEU A 1 211 ? -8.332 -1.722 0.848 1.00 96.25 211 LEU A N 1
ATOM 1669 C CA . LEU A 1 211 ? -7.941 -1.462 2.232 1.00 96.25 211 LEU A CA 1
ATOM 1670 C C . LEU A 1 211 ? -6.946 -2.518 2.711 1.00 96.25 211 LEU A C 1
ATOM 1672 O O . LEU A 1 211 ? -7.148 -3.714 2.493 1.00 96.25 211 LEU A O 1
ATOM 1676 N N . ASP A 1 212 ? -5.905 -2.091 3.424 1.00 94.31 212 ASP A N 1
ATOM 1677 C CA . ASP A 1 212 ? -5.088 -3.002 4.215 1.00 94.31 212 ASP A CA 1
ATOM 1678 C C . ASP A 1 212 ? -5.975 -3.686 5.261 1.00 94.31 212 ASP A C 1
ATOM 1680 O O . ASP A 1 212 ? -6.574 -3.036 6.118 1.00 94.31 212 ASP A O 1
ATOM 1684 N N . ARG A 1 213 ? -6.062 -5.015 5.183 1.00 91.31 213 ARG A N 1
ATOM 1685 C CA . ARG A 1 213 ? -7.002 -5.820 5.974 1.00 91.31 213 ARG A CA 1
ATOM 1686 C C . ARG A 1 213 ? -6.768 -5.720 7.483 1.00 91.31 213 ARG A C 1
ATOM 1688 O O . ARG A 1 213 ? -7.706 -5.905 8.251 1.00 91.31 213 ARG A O 1
ATOM 1695 N N . SER A 1 214 ? -5.528 -5.489 7.910 1.00 89.62 214 SER A N 1
ATOM 1696 C CA . SER A 1 214 ? -5.185 -5.369 9.331 1.00 89.62 214 SER A CA 1
ATOM 1697 C C . SER A 1 214 ? -5.517 -3.995 9.898 1.00 89.62 214 SER A C 1
ATOM 1699 O O . SER A 1 214 ? -6.000 -3.895 11.023 1.00 89.62 214 SER A O 1
ATOM 1701 N N . THR A 1 215 ? -5.250 -2.941 9.130 1.00 90.75 215 THR A N 1
ATOM 1702 C CA . THR A 1 215 ? -5.223 -1.561 9.633 1.00 90.75 215 THR A CA 1
ATOM 1703 C C . THR A 1 215 ? -6.351 -0.679 9.099 1.00 90.75 215 THR A C 1
ATOM 1705 O O . THR A 1 215 ? -6.569 0.406 9.631 1.00 90.75 215 THR A O 1
ATOM 1708 N N . GLY A 1 216 ? -7.053 -1.098 8.040 1.00 92.44 216 GLY A N 1
ATOM 1709 C CA . GLY A 1 216 ? -8.052 -0.283 7.337 1.00 92.44 216 GLY A CA 1
ATOM 1710 C C . GLY A 1 216 ? -7.467 0.907 6.573 1.00 92.44 216 GLY A C 1
ATOM 1711 O O . GLY A 1 216 ? -8.204 1.785 6.131 1.00 92.44 216 GLY A O 1
ATOM 1712 N N . LYS A 1 217 ? -6.142 0.975 6.422 1.00 94.88 217 LYS A N 1
ATOM 1713 C CA . LYS A 1 217 ? -5.473 2.048 5.684 1.00 94.88 217 LYS A CA 1
ATOM 1714 C C . LYS A 1 217 ? -5.625 1.829 4.179 1.00 94.88 217 LYS A C 1
ATOM 1716 O O . LYS A 1 217 ? -5.657 0.695 3.712 1.00 94.88 217 LYS A O 1
ATOM 1721 N N . LYS A 1 218 ? -5.739 2.918 3.423 1.00 96.75 218 LYS A N 1
ATOM 1722 C CA . LYS A 1 218 ? -5.958 2.874 1.971 1.00 96.75 218 LYS A CA 1
ATOM 1723 C C . LYS A 1 218 ? -4.722 2.346 1.248 1.00 96.75 218 LYS A C 1
ATOM 1725 O O . LYS A 1 218 ? -3.609 2.716 1.593 1.00 96.75 218 LYS A O 1
ATOM 1730 N N . CYS A 1 219 ? -4.931 1.569 0.198 1.00 96.94 219 CYS A N 1
ATOM 1731 C CA . CYS A 1 219 ? -3.914 1.131 -0.748 1.00 96.94 219 CYS A CA 1
ATOM 1732 C C . CYS A 1 219 ? -4.371 1.500 -2.161 1.00 96.94 219 CYS A C 1
ATOM 1734 O O . CYS A 1 219 ? -5.555 1.383 -2.487 1.00 96.94 219 CYS A O 1
ATOM 1736 N N . TYR A 1 220 ? -3.428 1.908 -3.008 1.00 96.31 220 TYR A N 1
ATOM 1737 C CA . TYR A 1 220 ? -3.693 2.207 -4.413 1.00 96.31 220 TYR A CA 1
ATOM 1738 C C . TYR A 1 220 ? -2.669 1.536 -5.306 1.00 96.31 220 TYR A C 1
ATOM 1740 O O . TYR A 1 220 ? -1.472 1.632 -5.069 1.00 96.31 220 TYR A O 1
ATOM 1748 N N . MET A 1 221 ? -3.137 0.934 -6.386 1.00 94.81 221 MET A N 1
ATOM 1749 C CA . MET A 1 221 ? -2.308 0.454 -7.478 1.00 94.81 221 MET A CA 1
ATOM 1750 C C . MET A 1 221 ? -2.620 1.277 -8.724 1.00 94.81 221 MET A C 1
ATOM 1752 O O . MET A 1 221 ? -3.754 1.301 -9.197 1.00 94.81 221 MET A O 1
ATOM 1756 N N . PHE A 1 222 ? -1.614 1.966 -9.249 1.00 95.75 222 PHE A N 1
ATOM 1757 C CA . PHE A 1 222 ? -1.687 2.756 -10.473 1.00 95.75 222 PHE A CA 1
ATOM 1758 C C . PHE A 1 222 ? -1.322 1.861 -11.644 1.00 95.75 222 PHE A C 1
ATOM 1760 O O . PHE A 1 222 ? -0.151 1.521 -11.810 1.00 95.75 222 PHE A O 1
ATOM 1767 N N . CYS A 1 223 ? -2.309 1.457 -12.443 1.00 93.62 223 CYS A N 1
ATOM 1768 C CA . CYS A 1 223 ? -2.080 0.576 -13.582 1.00 93.62 223 CYS A CA 1
ATOM 1769 C C . CYS A 1 223 ? -1.240 1.278 -14.658 1.00 93.62 223 CYS A C 1
ATOM 1771 O O . CYS A 1 223 ? -1.203 2.504 -14.726 1.00 93.62 223 CYS A O 1
ATOM 1773 N N . ALA A 1 224 ? -0.631 0.512 -15.564 1.00 93.81 224 ALA A N 1
ATOM 1774 C CA . ALA A 1 224 ? 0.274 1.015 -16.598 1.00 93.81 224 ALA A CA 1
ATOM 1775 C C . ALA A 1 224 ? -0.319 2.156 -17.448 1.00 93.81 224 ALA A C 1
ATOM 1777 O O . ALA A 1 224 ? 0.424 3.002 -17.936 1.00 93.81 224 ALA A O 1
ATOM 1778 N N . ARG A 1 225 ? -1.651 2.221 -17.589 1.00 91.44 225 ARG A N 1
ATOM 1779 C CA . ARG A 1 225 ? -2.365 3.320 -18.267 1.00 91.44 225 ARG A CA 1
ATOM 1780 C C . ARG A 1 225 ? -2.316 4.666 -17.555 1.00 91.44 225 ARG A C 1
ATOM 1782 O O . ARG A 1 225 ? -2.461 5.687 -18.214 1.00 91.44 225 ARG A O 1
ATOM 1789 N N . GLU A 1 226 ? -2.183 4.662 -16.239 1.00 94.81 226 GLU A N 1
ATOM 1790 C CA . GLU A 1 226 ? -2.096 5.871 -15.421 1.00 94.81 226 GLU A CA 1
ATOM 1791 C C . GLU A 1 226 ? -0.635 6.331 -15.254 1.00 94.81 226 GLU A C 1
ATOM 1793 O O . GLU A 1 226 ? -0.377 7.447 -14.809 1.00 94.81 226 GLU A O 1
ATOM 1798 N N . LEU A 1 227 ? 0.334 5.482 -15.615 1.00 96.50 227 LEU A N 1
ATOM 1799 C CA . LEU A 1 227 ? 1.757 5.769 -15.470 1.00 96.50 227 LEU A CA 1
ATOM 1800 C C . LEU A 1 227 ? 2.303 6.616 -16.625 1.00 96.50 227 LEU A C 1
ATOM 1802 O O . LEU A 1 227 ? 2.003 6.397 -17.798 1.00 96.50 227 LEU A O 1
ATOM 1806 N N . GLY A 1 228 ? 3.218 7.526 -16.297 1.00 96.56 228 GLY A N 1
ATOM 1807 C CA . GLY A 1 228 ? 4.068 8.200 -17.272 1.00 96.56 228 GLY A CA 1
ATOM 1808 C C . GLY A 1 228 ? 5.239 7.306 -17.667 1.00 96.56 228 GLY A C 1
ATOM 1809 O O . GLY A 1 228 ? 6.305 7.402 -17.060 1.00 96.56 228 GLY A O 1
ATOM 1810 N N . ILE A 1 229 ? 5.041 6.433 -18.660 1.00 96.00 229 ILE A N 1
ATOM 1811 C CA . ILE A 1 229 ? 6.091 5.558 -19.207 1.00 96.00 229 ILE A CA 1
ATOM 1812 C C . ILE A 1 229 ? 6.629 6.152 -20.514 1.00 96.00 229 ILE A C 1
ATOM 1814 O O . ILE A 1 229 ? 5.878 6.537 -21.413 1.00 96.00 229 ILE A O 1
ATOM 1818 N N . SER A 1 230 ? 7.951 6.228 -20.630 1.00 93.00 230 SER A N 1
ATOM 1819 C CA . SER A 1 230 ? 8.617 6.785 -21.815 1.00 93.00 230 SER A CA 1
ATOM 1820 C C . SER A 1 230 ? 8.378 5.920 -23.055 1.00 93.00 230 SER A C 1
ATOM 1822 O O . SER A 1 230 ? 8.537 4.702 -23.033 1.00 93.00 230 SER A O 1
ATOM 1824 N N . GLY A 1 231 ? 7.970 6.564 -24.151 1.00 90.12 231 GLY A N 1
ATOM 1825 C CA . GLY A 1 231 ? 7.694 5.888 -25.419 1.00 90.12 231 GLY A CA 1
ATOM 1826 C C . GLY A 1 231 ? 6.460 4.980 -25.415 1.00 90.12 231 GLY A C 1
ATOM 1827 O O . GLY A 1 231 ? 6.268 4.269 -26.390 1.00 90.12 231 GLY A O 1
ATOM 1828 N N . LEU A 1 232 ? 5.609 5.000 -24.376 1.00 90.38 232 LEU A N 1
ATOM 1829 C CA . LEU A 1 232 ? 4.450 4.096 -24.229 1.00 90.38 232 LEU A CA 1
ATOM 1830 C C . LEU A 1 232 ? 3.456 4.130 -25.405 1.00 90.38 232 LEU A C 1
ATOM 1832 O O . LEU A 1 232 ? 2.743 3.160 -25.650 1.00 90.38 232 LEU A O 1
ATOM 1836 N N . HIS A 1 233 ? 3.398 5.250 -26.126 1.00 87.94 233 HIS A N 1
ATOM 1837 C CA . HIS A 1 233 ? 2.557 5.421 -27.312 1.00 87.94 233 HIS A CA 1
ATOM 1838 C C . HIS A 1 233 ? 3.107 4.700 -28.555 1.00 87.94 233 HIS A C 1
ATOM 1840 O O . HIS A 1 233 ? 2.358 4.475 -29.503 1.00 87.94 233 HIS A O 1
ATOM 1846 N N . ASP A 1 234 ? 4.392 4.339 -28.567 1.00 89.75 234 ASP A N 1
ATOM 1847 C CA . ASP A 1 234 ? 5.030 3.665 -29.692 1.00 89.75 234 ASP A CA 1
ATOM 1848 C C . ASP A 1 234 ? 4.910 2.140 -29.553 1.00 89.75 234 ASP A C 1
ATOM 1850 O O . ASP A 1 234 ? 5.538 1.489 -28.710 1.00 89.75 234 ASP A O 1
ATOM 1854 N N . VAL A 1 235 ? 4.105 1.559 -30.443 1.00 90.19 235 VAL A N 1
ATOM 1855 C CA . VAL A 1 235 ? 3.850 0.115 -30.527 1.00 90.19 235 VAL A CA 1
ATOM 1856 C C . VAL A 1 235 ? 5.085 -0.706 -30.913 1.00 90.19 235 VAL A C 1
ATOM 1858 O O . VAL A 1 235 ? 5.057 -1.937 -30.794 1.00 90.19 235 VAL A O 1
ATOM 1861 N N . LYS A 1 236 ? 6.167 -0.065 -31.379 1.00 90.00 236 LYS A N 1
ATOM 1862 C CA . LYS A 1 236 ? 7.463 -0.722 -31.600 1.00 90.00 236 LYS A CA 1
ATOM 1863 C C . LYS A 1 236 ? 8.088 -1.165 -30.283 1.00 90.00 236 LYS A C 1
ATOM 1865 O O . LYS A 1 236 ? 8.626 -2.265 -30.214 1.00 90.00 236 LYS A O 1
ATOM 1870 N N . TYR A 1 237 ? 7.963 -0.349 -29.238 1.00 90.69 237 TYR A N 1
ATOM 1871 C CA . TYR A 1 237 ? 8.599 -0.596 -27.944 1.00 90.69 237 TYR A CA 1
ATOM 1872 C C . TYR A 1 237 ? 7.673 -1.295 -26.950 1.00 90.69 237 TYR A C 1
ATOM 1874 O O . TYR A 1 237 ? 8.150 -2.024 -26.080 1.00 90.69 237 TYR A O 1
ATOM 1882 N N . TRP A 1 238 ? 6.356 -1.126 -27.099 1.00 94.88 238 TRP A N 1
ATOM 1883 C CA . TRP A 1 238 ? 5.377 -1.585 -26.118 1.00 94.88 238 TRP A CA 1
ATOM 1884 C C . TRP A 1 238 ? 4.189 -2.319 -26.747 1.00 94.88 238 TRP A C 1
ATOM 1886 O O . TRP A 1 238 ? 3.766 -2.046 -27.870 1.00 94.88 238 TRP A O 1
ATOM 1896 N N . SER A 1 239 ? 3.607 -3.252 -25.997 1.00 93.75 239 SER A N 1
ATOM 1897 C CA . SER A 1 239 ? 2.324 -3.884 -26.326 1.00 93.75 239 SER A CA 1
ATOM 1898 C C . SER A 1 239 ? 1.446 -3.997 -25.090 1.00 93.75 239 SER A C 1
ATOM 1900 O O . SER A 1 239 ? 1.890 -4.487 -24.054 1.00 93.75 239 SER A O 1
ATOM 1902 N N . TRP A 1 240 ? 0.193 -3.566 -25.209 1.00 92.75 240 TRP A N 1
ATOM 1903 C CA . TRP A 1 240 ? -0.802 -3.696 -24.147 1.00 92.75 240 TRP A CA 1
ATOM 1904 C C . TRP A 1 240 ? -1.209 -5.151 -23.943 1.00 92.75 240 TRP A C 1
ATOM 1906 O O . TRP A 1 240 ? -1.331 -5.909 -24.904 1.00 92.75 240 TRP A O 1
ATOM 1916 N N . MET A 1 241 ? -1.473 -5.517 -22.692 1.00 87.25 241 MET A N 1
ATOM 1917 C CA . MET A 1 241 ? -1.975 -6.839 -22.341 1.00 87.25 241 MET A CA 1
ATOM 1918 C C . MET A 1 241 ? -2.972 -6.779 -21.190 1.00 87.25 241 MET A C 1
ATOM 1920 O O . MET A 1 241 ? -2.868 -5.941 -20.293 1.00 87.25 241 MET A O 1
ATOM 1924 N N . SER A 1 242 ? -3.932 -7.696 -21.207 1.00 82.50 242 SER A N 1
ATOM 1925 C CA . SER A 1 242 ? -4.868 -7.874 -20.100 1.00 82.50 242 SER A CA 1
ATOM 1926 C C . SER A 1 242 ? -4.193 -8.629 -18.962 1.00 82.50 242 SER A C 1
ATOM 1928 O O . SER A 1 242 ? -3.523 -9.635 -19.196 1.00 82.50 242 SER A O 1
ATOM 1930 N N . VAL A 1 243 ? -4.401 -8.170 -17.727 1.00 74.81 243 VAL A N 1
ATOM 1931 C CA . VAL A 1 243 ? -3.888 -8.825 -16.520 1.00 74.81 243 VAL A CA 1
ATOM 1932 C C . VAL A 1 243 ? -5.071 -9.159 -15.600 1.00 74.81 243 VAL A C 1
ATOM 1934 O O . VAL A 1 243 ? -5.408 -8.373 -14.713 1.00 74.81 243 VAL A O 1
ATOM 1937 N N . PRO A 1 244 ? -5.727 -10.324 -15.792 1.00 69.06 244 PRO A N 1
ATOM 1938 C CA . PRO A 1 244 ? -6.956 -10.673 -15.071 1.00 69.06 244 PRO A CA 1
ATOM 1939 C C . PRO A 1 244 ? -6.813 -10.694 -13.545 1.00 69.06 244 PRO A C 1
ATOM 1941 O O . PRO A 1 244 ? -7.771 -10.385 -12.842 1.00 69.06 244 PRO A O 1
ATOM 1944 N N . ALA A 1 245 ? -5.612 -10.997 -13.035 1.00 65.25 245 ALA A N 1
ATOM 1945 C CA . ALA A 1 245 ? -5.308 -11.039 -11.603 1.00 65.25 245 ALA A CA 1
ATOM 1946 C C . ALA A 1 245 ? -5.573 -9.710 -10.862 1.00 65.25 245 ALA A C 1
ATOM 1948 O O . ALA A 1 245 ? -5.708 -9.719 -9.644 1.00 65.25 245 ALA A O 1
ATOM 1949 N N . PHE A 1 246 ? -5.686 -8.589 -11.585 1.00 62.81 246 PHE A N 1
ATOM 1950 C CA . PHE A 1 246 ? -5.921 -7.254 -11.024 1.00 62.81 246 PHE A CA 1
ATOM 1951 C C . PHE A 1 246 ? -7.241 -6.625 -11.504 1.00 62.81 246 PHE A C 1
ATOM 1953 O O . PHE A 1 246 ? -7.332 -5.410 -11.634 1.00 62.81 246 PHE A O 1
ATOM 1960 N N . GLY A 1 247 ? -8.272 -7.432 -11.787 1.00 61.91 247 GLY A N 1
ATOM 1961 C CA . GLY A 1 247 ? -9.632 -6.928 -12.031 1.00 61.91 247 GLY A CA 1
ATOM 1962 C C . GLY A 1 247 ? -9.750 -6.063 -13.289 1.00 61.91 247 GLY A C 1
ATOM 1963 O O . GLY A 1 247 ? -9.903 -4.849 -13.206 1.00 61.91 247 GLY A O 1
ATOM 1964 N N . SER A 1 248 ? -9.660 -6.690 -14.466 1.00 65.69 248 SER A N 1
ATOM 1965 C CA . SER A 1 248 ? -9.662 -6.029 -15.789 1.00 65.69 248 SER A CA 1
ATOM 1966 C C . SER A 1 248 ? -8.540 -5.005 -16.023 1.00 65.69 248 SER A C 1
ATOM 1968 O O . SER A 1 248 ? -8.503 -4.375 -17.082 1.00 65.69 248 SER A O 1
ATOM 1970 N N . ALA A 1 249 ? -7.595 -4.860 -15.088 1.00 69.75 249 ALA A N 1
ATOM 1971 C CA . ALA A 1 249 ? -6.437 -3.998 -15.259 1.00 69.75 249 ALA A CA 1
ATOM 1972 C C . ALA A 1 249 ? -5.606 -4.402 -16.485 1.00 69.75 249 ALA A C 1
ATOM 1974 O O . ALA A 1 249 ? -5.458 -5.580 -16.833 1.00 69.75 249 ALA A O 1
ATOM 1975 N N . GLN A 1 250 ? -5.033 -3.391 -17.134 1.00 81.75 250 GLN A N 1
ATOM 1976 C CA . GLN A 1 250 ? -4.169 -3.570 -18.293 1.00 81.75 250 GLN A CA 1
ATOM 1977 C C . GLN A 1 250 ? -2.727 -3.253 -17.916 1.00 81.75 250 GLN A C 1
ATOM 1979 O O . GLN A 1 250 ? -2.427 -2.179 -17.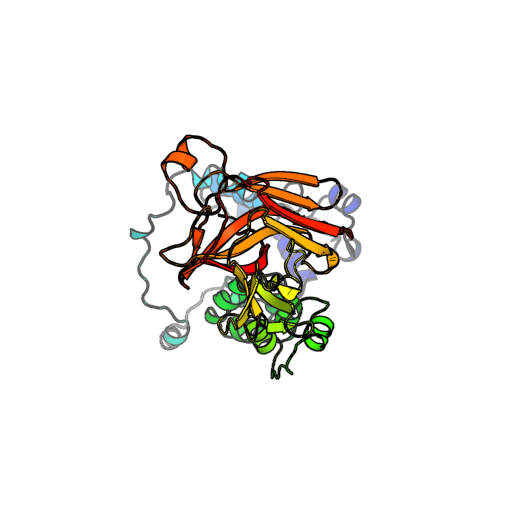391 1.00 81.75 250 GLN A O 1
ATOM 1984 N N . GLY A 1 251 ? -1.850 -4.212 -18.197 1.00 90.44 251 GLY A N 1
ATOM 1985 C CA . GLY A 1 251 ? -0.406 -4.056 -18.117 1.00 90.44 251 GLY A CA 1
ATOM 1986 C C . GLY A 1 251 ? 0.182 -3.725 -19.484 1.00 90.44 251 GLY A C 1
ATOM 1987 O O . GLY A 1 251 ? -0.506 -3.747 -20.512 1.00 90.44 251 GLY A O 1
ATOM 1988 N N . VAL A 1 252 ? 1.480 -3.451 -19.501 1.00 94.75 252 VAL A N 1
ATOM 1989 C CA . VAL A 1 252 ? 2.232 -3.211 -20.730 1.00 94.75 252 VAL A CA 1
ATOM 1990 C C . VAL A 1 252 ? 3.472 -4.096 -20.775 1.00 94.75 252 VAL A C 1
ATOM 1992 O O . VAL A 1 252 ? 4.268 -4.122 -19.838 1.00 94.75 252 VAL A O 1
ATOM 1995 N N . LYS A 1 253 ? 3.628 -4.832 -21.876 1.00 94.94 253 LYS A N 1
ATOM 1996 C CA . LYS A 1 253 ? 4.805 -5.646 -22.175 1.00 94.94 253 LYS A CA 1
ATOM 1997 C C . LYS A 1 253 ? 5.829 -4.825 -22.954 1.00 94.94 253 LYS A C 1
ATOM 1999 O O . LYS A 1 253 ? 5.489 -4.238 -23.983 1.00 94.94 253 LYS A O 1
ATOM 2004 N N . ALA A 1 254 ? 7.070 -4.827 -22.482 1.00 94.75 254 ALA A N 1
ATOM 2005 C CA . ALA A 1 254 ? 8.222 -4.275 -23.181 1.00 94.75 254 ALA A CA 1
ATOM 2006 C C . ALA A 1 254 ? 8.682 -5.227 -24.294 1.00 94.75 254 ALA A C 1
ATOM 2008 O O . ALA A 1 254 ? 8.968 -6.401 -24.041 1.00 94.75 254 ALA A O 1
ATOM 2009 N N . LYS A 1 255 ? 8.779 -4.711 -25.520 1.00 92.06 255 LYS A N 1
ATOM 2010 C CA . LYS A 1 255 ? 9.366 -5.415 -26.667 1.00 92.06 255 LYS A CA 1
ATOM 2011 C C . LYS A 1 255 ? 10.861 -5.169 -26.738 1.00 92.06 255 LYS A C 1
ATOM 2013 O O . LYS A 1 255 ? 11.621 -6.119 -26.684 1.00 92.06 255 LYS A O 1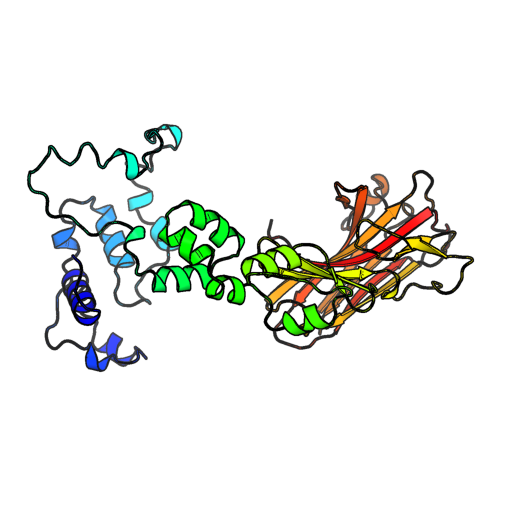
ATOM 2018 N N . GLU A 1 256 ? 11.268 -3.907 -26.806 1.00 90.44 256 GLU A N 1
ATOM 2019 C CA . GLU A 1 256 ? 12.675 -3.513 -26.829 1.00 90.44 256 GLU A CA 1
ATOM 2020 C C . GLU A 1 256 ? 12.798 -2.059 -26.365 1.00 90.44 256 GLU A C 1
ATOM 2022 O O . GLU A 1 256 ? 12.433 -1.137 -27.081 1.00 90.44 256 GLU A O 1
ATOM 2027 N N . VAL A 1 257 ? 13.251 -1.834 -25.135 1.00 91.69 257 VAL A N 1
ATOM 2028 C CA . VAL A 1 257 ? 13.245 -0.512 -24.500 1.00 91.69 257 VAL A CA 1
ATOM 2029 C C . VAL A 1 257 ? 14.668 -0.124 -24.124 1.00 91.69 257 VAL A C 1
ATOM 2031 O O . VAL A 1 257 ? 15.281 -0.723 -23.244 1.00 91.69 257 VAL A O 1
ATOM 2034 N N . TRP A 1 258 ? 15.192 0.904 -24.784 1.00 90.81 258 TRP A N 1
ATOM 2035 C CA . TRP A 1 258 ? 16.555 1.395 -24.562 1.00 90.81 258 TRP A CA 1
ATOM 2036 C C . TRP A 1 258 ? 16.646 2.350 -23.368 1.00 90.81 258 TRP A C 1
ATOM 2038 O O . TRP A 1 258 ? 17.589 2.284 -22.585 1.00 90.81 258 TRP A O 1
ATOM 2048 N N . TYR A 1 259 ? 15.639 3.207 -23.207 1.00 91.25 259 TYR A N 1
ATOM 2049 C CA . TYR A 1 259 ? 15.510 4.149 -22.099 1.00 91.25 259 TYR A CA 1
ATOM 2050 C C . TYR A 1 259 ? 14.223 3.847 -21.335 1.00 91.25 259 TYR A C 1
ATOM 2052 O O . TYR A 1 259 ? 13.134 3.947 -21.902 1.00 91.25 259 TYR A O 1
ATOM 2060 N N . LEU A 1 260 ? 14.344 3.478 -20.058 1.00 94.38 260 LEU A N 1
ATOM 2061 C CA . LEU A 1 260 ? 13.199 3.133 -19.221 1.00 94.38 260 LEU A CA 1
ATOM 2062 C C . LEU A 1 260 ? 13.001 4.204 -18.152 1.00 94.38 260 LEU A C 1
ATOM 2064 O O . LEU A 1 260 ? 13.699 4.226 -17.145 1.00 94.38 260 LEU A O 1
ATOM 2068 N N . SER A 1 261 ? 12.025 5.084 -18.346 1.00 96.38 261 SER A N 1
ATOM 2069 C CA . SER A 1 261 ? 11.561 6.015 -17.316 1.00 96.38 261 SER A CA 1
ATOM 2070 C C . SER A 1 261 ? 10.081 5.796 -17.045 1.00 96.38 261 SER A C 1
ATOM 2072 O O . SER A 1 261 ? 9.258 5.902 -17.959 1.00 96.38 261 SER A O 1
ATOM 2074 N N . ILE A 1 262 ? 9.774 5.489 -15.787 1.00 98.12 262 ILE A N 1
ATOM 2075 C CA . ILE A 1 262 ? 8.435 5.236 -15.261 1.00 98.12 262 ILE A CA 1
ATOM 2076 C C . ILE A 1 262 ? 8.179 6.267 -14.170 1.00 98.12 262 ILE A C 1
ATOM 2078 O O . ILE A 1 262 ? 8.962 6.378 -13.227 1.00 98.12 262 ILE A O 1
ATOM 2082 N N . LYS A 1 263 ? 7.092 7.029 -14.292 1.00 98.12 263 LYS A N 1
ATOM 2083 C CA . LYS A 1 263 ? 6.718 8.082 -13.342 1.00 98.12 263 LYS A CA 1
ATOM 2084 C C . LYS A 1 263 ? 5.270 7.922 -12.910 1.00 98.12 263 LYS A C 1
ATOM 2086 O O . LYS A 1 263 ? 4.406 7.613 -13.726 1.00 98.12 263 LYS A O 1
ATOM 2091 N N . CYS A 1 264 ? 5.007 8.172 -11.637 1.00 97.62 264 CYS A N 1
ATOM 2092 C CA . CYS A 1 264 ? 3.673 8.164 -11.060 1.00 97.62 264 CYS A CA 1
ATOM 2093 C C . CYS A 1 264 ? 3.521 9.326 -10.087 1.00 97.62 264 CYS A C 1
ATOM 2095 O O . CYS A 1 264 ? 4.488 9.749 -9.448 1.00 97.62 264 CYS A O 1
ATOM 2097 N N . LYS A 1 265 ? 2.296 9.830 -9.978 1.00 97.12 265 LYS A N 1
ATOM 2098 C CA . LYS A 1 265 ? 1.937 10.887 -9.044 1.00 97.12 265 LYS A CA 1
ATOM 2099 C C . LYS A 1 265 ? 0.666 10.515 -8.300 1.00 97.12 265 LYS A C 1
ATOM 2101 O O . LYS A 1 265 ? -0.246 9.949 -8.895 1.00 97.12 265 LYS A O 1
ATOM 2106 N N . ILE A 1 266 ? 0.608 10.854 -7.021 1.00 96.19 266 ILE A N 1
ATOM 2107 C CA . ILE A 1 266 ? -0.591 10.727 -6.194 1.00 96.19 266 ILE A CA 1
ATOM 2108 C C . ILE A 1 266 ? -0.653 11.908 -5.235 1.00 96.19 266 ILE A C 1
ATOM 2110 O O . ILE A 1 266 ? 0.374 12.365 -4.744 1.00 96.19 266 ILE A O 1
ATOM 2114 N N . ASN A 1 267 ? -1.851 12.408 -4.967 1.00 95.00 267 ASN A N 1
ATOM 2115 C CA . ASN A 1 267 ? -2.039 13.393 -3.916 1.00 95.00 267 ASN A CA 1
ATOM 2116 C C . ASN A 1 267 ? -2.087 12.705 -2.537 1.00 95.00 267 ASN A C 1
ATOM 2118 O O . ASN A 1 267 ? -2.783 11.701 -2.375 1.00 95.00 267 ASN A O 1
ATOM 2122 N N . SER A 1 268 ? -1.370 13.233 -1.542 1.00 93.44 268 SER A N 1
ATOM 2123 C CA . SER A 1 268 ? -1.351 12.693 -0.177 1.00 93.44 268 SER A CA 1
ATOM 2124 C C . SER A 1 268 ? -2.741 12.625 0.469 1.00 93.44 268 SER A C 1
ATOM 2126 O O . SER A 1 268 ? -2.974 11.730 1.281 1.00 93.44 268 SER A O 1
ATOM 2128 N N . ASN A 1 269 ? -3.678 13.502 0.088 1.00 91.75 269 ASN A N 1
ATOM 2129 C CA . ASN A 1 269 ? -5.054 13.515 0.595 1.00 91.75 269 ASN A CA 1
ATOM 2130 C C . ASN A 1 269 ? -5.862 12.266 0.189 1.00 91.75 269 ASN A C 1
ATOM 2132 O O . ASN A 1 269 ? -6.798 11.868 0.885 1.00 91.75 269 ASN A O 1
ATOM 2136 N N . MET A 1 270 ? -5.458 11.589 -0.892 1.00 93.69 270 MET A N 1
ATOM 2137 C CA . MET A 1 270 ? -6.071 10.338 -1.331 1.00 93.69 270 MET A CA 1
ATOM 2138 C C . MET A 1 270 ? -5.675 9.171 -0.426 1.00 93.69 270 MET A C 1
ATOM 2140 O O . MET A 1 270 ? -6.367 8.153 -0.408 1.00 93.69 270 MET A O 1
ATOM 2144 N N . LEU A 1 271 ? -4.573 9.300 0.318 1.00 95.38 271 LEU A N 1
ATOM 2145 C CA . LEU A 1 271 ? -4.025 8.288 1.212 1.00 95.38 271 LEU A CA 1
ATOM 2146 C C . LEU A 1 271 ? -4.511 8.497 2.649 1.00 95.38 271 LEU A C 1
ATOM 2148 O O . LEU A 1 271 ? -4.976 9.564 3.039 1.00 95.38 271 LEU A O 1
ATOM 2152 N N . SER A 1 272 ? -4.407 7.459 3.478 1.00 94.50 272 SER A N 1
ATOM 2153 C CA . SER A 1 272 ? -4.673 7.620 4.910 1.00 94.50 272 SER A CA 1
ATOM 2154 C C . SER A 1 272 ? -3.608 8.520 5.556 1.00 94.50 272 SER A C 1
ATOM 2156 O O . SER A 1 272 ? -2.419 8.275 5.336 1.00 94.50 272 SER A O 1
ATOM 2158 N N . PRO A 1 273 ? -3.988 9.510 6.382 1.00 92.50 273 PRO A N 1
ATOM 2159 C CA . PRO A 1 273 ? -3.041 10.424 7.014 1.00 92.50 273 PRO A CA 1
ATOM 2160 C C . PRO A 1 273 ? -2.224 9.727 8.106 1.00 92.50 273 PRO A C 1
ATOM 2162 O O . PRO A 1 273 ? -2.601 8.659 8.612 1.00 92.50 273 PRO A O 1
ATOM 2165 N N . ARG A 1 274 ? -1.120 10.367 8.503 1.00 91.06 274 ARG A N 1
ATOM 2166 C CA . ARG A 1 274 ? -0.191 9.917 9.553 1.00 91.06 274 ARG A CA 1
ATOM 2167 C C . ARG A 1 274 ? 0.272 8.476 9.350 1.00 91.06 274 ARG A C 1
ATOM 2169 O O . ARG A 1 274 ? 0.273 7.682 10.288 1.00 91.06 274 ARG A O 1
ATOM 2176 N N . THR A 1 275 ? 0.576 8.115 8.111 1.00 93.50 275 THR A N 1
ATOM 2177 C CA . THR A 1 275 ? 0.915 6.741 7.741 1.00 93.50 275 THR A CA 1
ATOM 2178 C C . THR A 1 275 ? 2.169 6.761 6.877 1.00 93.50 275 THR A C 1
ATOM 2180 O O . THR A 1 275 ? 2.277 7.547 5.940 1.00 93.50 275 THR A O 1
ATOM 2183 N N . THR A 1 276 ? 3.133 5.902 7.195 1.00 95.19 276 THR A N 1
ATOM 2184 C CA . THR A 1 276 ? 4.276 5.667 6.309 1.00 95.19 276 THR A CA 1
ATOM 2185 C C . THR A 1 276 ? 3.844 4.707 5.213 1.00 95.19 276 THR A C 1
ATOM 2187 O O . THR A 1 276 ? 3.336 3.625 5.507 1.00 95.19 276 THR A O 1
ATOM 2190 N N . TYR A 1 277 ? 4.037 5.102 3.963 1.00 96.75 277 TYR A N 1
ATOM 2191 C CA . TYR A 1 277 ? 3.764 4.306 2.775 1.00 96.75 277 TYR A CA 1
ATOM 2192 C C . TYR A 1 277 ? 5.058 3.874 2.110 1.00 96.75 277 TYR A C 1
ATOM 2194 O O . TYR A 1 277 ? 6.052 4.594 2.156 1.00 96.75 277 TYR A O 1
ATOM 2202 N N . THR A 1 278 ? 4.994 2.735 1.432 1.00 96.81 278 THR A N 1
ATOM 2203 C CA . THR A 1 278 ? 6.034 2.250 0.529 1.00 96.81 278 THR A CA 1
ATOM 2204 C C . THR A 1 278 ? 5.476 2.241 -0.891 1.00 96.81 278 THR A C 1
ATOM 2206 O O . THR A 1 278 ? 4.366 1.750 -1.125 1.00 96.81 278 THR A O 1
ATOM 2209 N N . ALA A 1 279 ? 6.240 2.791 -1.833 1.00 97.81 279 ALA A N 1
ATOM 2210 C CA . ALA A 1 279 ? 5.947 2.750 -3.260 1.00 97.81 279 ALA A CA 1
ATOM 2211 C C . ALA A 1 279 ? 6.678 1.573 -3.918 1.00 97.81 279 ALA A C 1
ATOM 2213 O O . ALA A 1 279 ? 7.897 1.451 -3.804 1.00 97.81 279 ALA A O 1
ATOM 2214 N N . LEU A 1 280 ? 5.942 0.719 -4.624 1.00 97.38 280 LEU A N 1
ATOM 2215 C CA . LEU A 1 280 ? 6.433 -0.537 -5.187 1.00 97.38 280 LEU A CA 1
ATOM 2216 C C . LEU A 1 280 ? 6.092 -0.604 -6.673 1.00 97.38 280 LEU A C 1
ATOM 2218 O O . LEU A 1 280 ? 4.922 -0.595 -7.046 1.00 97.38 280 LEU A O 1
ATOM 2222 N N . LEU A 1 281 ? 7.093 -0.707 -7.540 1.00 97.56 281 LEU A N 1
ATOM 2223 C CA . LEU A 1 281 ? 6.867 -1.071 -8.935 1.00 97.56 281 LEU A CA 1
ATOM 2224 C C . LEU A 1 281 ? 6.565 -2.570 -9.009 1.00 97.56 281 LEU A C 1
ATOM 2226 O O . LEU A 1 281 ? 7.358 -3.382 -8.537 1.00 97.56 281 LEU A O 1
ATOM 2230 N N . VAL A 1 282 ? 5.436 -2.930 -9.619 1.00 95.31 282 VAL A N 1
ATOM 2231 C CA . VAL A 1 282 ? 5.012 -4.324 -9.787 1.00 95.31 282 VAL A CA 1
ATOM 2232 C C . VAL A 1 282 ? 5.164 -4.731 -11.245 1.00 95.31 282 VAL A C 1
ATOM 2234 O O . VAL A 1 282 ? 4.523 -4.170 -12.145 1.00 95.31 282 VAL A O 1
ATOM 2237 N N . LEU A 1 283 ? 6.010 -5.730 -11.476 1.00 94.81 283 LEU A N 1
ATOM 2238 C CA . LEU A 1 283 ? 6.306 -6.256 -12.801 1.00 94.81 283 LEU A CA 1
ATOM 2239 C C . LEU A 1 283 ? 6.466 -7.775 -12.792 1.00 94.81 283 LEU A C 1
ATOM 2241 O O . LEU A 1 283 ? 6.514 -8.410 -11.745 1.00 94.81 283 LEU A O 1
ATOM 2245 N N . ARG A 1 284 ? 6.549 -8.369 -13.976 1.00 92.81 284 ARG A N 1
ATOM 2246 C CA . ARG A 1 284 ? 6.938 -9.767 -14.178 1.00 92.81 284 ARG A CA 1
ATOM 2247 C C . ARG A 1 284 ? 7.845 -9.847 -15.391 1.00 92.81 284 ARG A C 1
ATOM 2249 O O . ARG A 1 284 ? 7.611 -9.148 -16.368 1.00 92.81 284 ARG A O 1
ATOM 2256 N N . TYR A 1 285 ? 8.841 -10.712 -15.353 1.00 91.38 285 TYR A N 1
ATOM 2257 C CA . TYR A 1 285 ? 9.710 -11.011 -16.489 1.00 91.38 285 TYR A CA 1
ATOM 2258 C C . TYR A 1 285 ? 9.362 -12.374 -17.101 1.00 91.38 285 TYR A C 1
ATOM 2260 O O . TYR A 1 285 ? 8.779 -13.239 -16.441 1.00 91.38 285 TYR A O 1
ATOM 2268 N N . GLU A 1 286 ? 9.674 -12.538 -18.384 1.00 90.44 286 GLU A N 1
ATOM 2269 C CA . GLU A 1 286 ? 9.712 -13.836 -19.067 1.00 90.44 286 GLU A CA 1
ATOM 2270 C C . GLU A 1 286 ? 11.077 -14.504 -18.823 1.00 90.44 286 GLU A C 1
ATOM 2272 O O . GLU A 1 286 ? 12.032 -13.845 -18.402 1.00 90.44 286 GLU A O 1
ATOM 2277 N N . GLU A 1 287 ? 11.175 -15.817 -19.034 1.00 86.19 287 GLU A N 1
ATOM 2278 C CA . GLU A 1 287 ? 12.408 -16.574 -18.753 1.00 86.19 287 GLU A CA 1
ATOM 2279 C C . GLU A 1 287 ? 13.604 -16.077 -19.583 1.00 86.19 287 GLU A C 1
ATOM 2281 O O . GLU A 1 287 ? 14.725 -16.055 -19.087 1.00 86.19 287 GLU A O 1
ATOM 2286 N N . ASP A 1 288 ? 13.360 -15.601 -20.806 1.00 89.00 288 ASP A N 1
ATOM 2287 C CA . ASP A 1 288 ? 14.348 -15.104 -21.772 1.00 89.00 288 ASP A CA 1
ATOM 2288 C C . ASP A 1 288 ? 14.427 -13.562 -21.829 1.00 89.00 288 ASP A C 1
ATOM 2290 O O . ASP A 1 288 ? 14.746 -12.969 -22.870 1.00 89.00 288 ASP A O 1
ATOM 2294 N N . HIS A 1 289 ? 14.101 -12.885 -20.722 1.00 92.00 289 HIS A N 1
ATOM 2295 C CA . HIS A 1 289 ? 14.248 -11.433 -20.607 1.00 92.00 289 HIS A CA 1
ATOM 2296 C C . HIS A 1 289 ? 15.696 -10.974 -20.824 1.00 92.00 289 HIS A C 1
ATOM 2298 O O . HIS A 1 289 ? 16.655 -11.706 -20.598 1.00 92.00 289 HIS A O 1
ATOM 2304 N N . ILE A 1 290 ? 15.854 -9.728 -21.275 1.00 91.56 290 ILE A N 1
ATOM 2305 C CA . ILE A 1 290 ? 17.164 -9.151 -21.608 1.00 91.56 290 ILE A CA 1
ATOM 2306 C C . ILE A 1 290 ? 17.323 -7.815 -20.887 1.00 91.56 290 ILE A C 1
ATOM 2308 O O . ILE A 1 290 ? 16.366 -7.042 -20.812 1.00 91.56 290 ILE A O 1
ATOM 2312 N N . GLY A 1 291 ? 18.535 -7.531 -20.402 1.00 90.19 291 GLY A N 1
ATOM 2313 C CA . GLY A 1 291 ? 18.982 -6.180 -20.049 1.00 90.19 291 GLY A CA 1
ATOM 2314 C C . GLY A 1 291 ? 18.500 -5.642 -18.698 1.00 90.19 291 GLY A C 1
ATOM 2315 O O . GLY A 1 291 ? 18.664 -4.449 -18.441 1.00 90.19 291 GLY A O 1
ATOM 2316 N N . LEU A 1 292 ? 17.899 -6.483 -17.848 1.00 90.81 292 LEU A N 1
ATOM 2317 C CA . LEU A 1 292 ? 17.396 -6.104 -16.515 1.00 90.81 292 LEU A CA 1
ATOM 2318 C C . LEU A 1 292 ? 18.425 -6.320 -15.390 1.00 90.81 292 LEU A C 1
ATOM 2320 O O . LEU A 1 292 ? 18.265 -5.807 -14.284 1.00 90.81 292 LEU A O 1
ATOM 2324 N N . ASP A 1 293 ? 19.488 -7.058 -15.672 1.00 87.62 293 ASP A N 1
ATOM 2325 C CA . ASP A 1 293 ? 20.522 -7.515 -14.746 1.00 87.62 293 ASP A CA 1
ATOM 2326 C C . ASP A 1 293 ? 21.888 -6.878 -15.038 1.00 87.62 293 ASP A C 1
ATOM 2328 O O . ASP A 1 293 ? 22.923 -7.415 -14.660 1.00 87.62 293 ASP A O 1
ATOM 2332 N N . VAL A 1 294 ? 21.891 -5.727 -15.719 1.00 85.19 294 VAL A N 1
ATOM 2333 C CA . VAL A 1 294 ? 23.121 -5.042 -16.142 1.00 85.19 294 VAL A CA 1
ATOM 2334 C C . VAL A 1 294 ? 23.604 -4.044 -15.095 1.00 85.19 294 VAL A C 1
ATOM 2336 O O . VAL A 1 294 ? 24.789 -3.987 -14.775 1.00 85.19 294 VAL A O 1
ATOM 2339 N N . ARG A 1 295 ? 22.696 -3.219 -14.564 1.00 88.38 295 ARG A N 1
ATOM 2340 C CA . ARG A 1 295 ? 23.007 -2.242 -13.516 1.00 88.38 295 ARG A CA 1
ATOM 2341 C C . ARG A 1 295 ? 21.758 -1.832 -12.735 1.00 88.38 295 ARG A C 1
ATOM 2343 O O . ARG A 1 295 ? 20.652 -1.951 -13.261 1.00 88.38 295 ARG A O 1
ATOM 2350 N N . PRO A 1 296 ? 21.918 -1.257 -11.533 1.00 92.00 296 PRO A N 1
ATOM 2351 C CA . PRO A 1 296 ? 20.796 -0.673 -10.814 1.00 92.00 296 PRO A CA 1
ATOM 2352 C C . PRO A 1 296 ? 20.196 0.549 -11.533 1.00 92.00 296 PRO A C 1
ATOM 2354 O O . PRO A 1 296 ? 20.918 1.433 -12.012 1.00 92.00 296 PRO A O 1
ATOM 2357 N N . ALA A 1 297 ? 18.868 0.628 -11.544 1.00 94.31 297 ALA A N 1
ATOM 2358 C CA . ALA A 1 297 ? 18.105 1.804 -11.941 1.00 94.31 297 ALA A CA 1
ATOM 2359 C C . ALA A 1 297 ? 18.083 2.849 -10.814 1.00 94.31 297 ALA A C 1
ATOM 2361 O O . ALA A 1 297 ? 18.201 2.514 -9.633 1.00 94.31 297 ALA A O 1
ATOM 2362 N N . ASP A 1 298 ? 17.916 4.121 -11.174 1.00 96.00 298 ASP A N 1
ATOM 2363 C CA . ASP A 1 298 ? 17.646 5.187 -10.210 1.00 96.00 298 ASP A CA 1
ATOM 2364 C C . ASP A 1 298 ? 16.190 5.102 -9.757 1.00 96.00 298 ASP A C 1
ATOM 2366 O O . ASP A 1 298 ? 15.284 5.085 -10.590 1.00 96.00 298 ASP A O 1
ATOM 2370 N N . VAL A 1 299 ? 15.954 5.097 -8.449 1.00 97.62 299 VAL A N 1
ATOM 2371 C CA . VAL A 1 299 ? 14.607 5.201 -7.877 1.00 97.62 299 VAL A CA 1
ATOM 2372 C C . VAL A 1 299 ? 14.479 6.462 -7.042 1.00 97.62 299 VAL A C 1
ATOM 2374 O O . VAL A 1 299 ? 15.451 6.942 -6.450 1.00 97.62 299 VAL A O 1
ATOM 2377 N N . ARG A 1 300 ? 13.281 7.042 -7.030 1.00 96.94 300 ARG A N 1
ATOM 2378 C CA . ARG A 1 300 ? 13.004 8.271 -6.293 1.00 96.94 300 ARG A CA 1
ATOM 2379 C C . ARG A 1 300 ? 11.573 8.305 -5.794 1.00 96.94 300 ARG A C 1
ATOM 2381 O O . ARG A 1 300 ? 10.644 8.022 -6.549 1.00 96.94 300 ARG A O 1
ATOM 2388 N N . VAL A 1 301 ? 11.421 8.801 -4.572 1.00 97.25 301 VAL A N 1
ATOM 2389 C CA . VAL A 1 301 ? 10.147 9.248 -4.015 1.00 97.25 301 VAL A CA 1
ATOM 2390 C C . VAL A 1 301 ? 10.309 10.663 -3.464 1.00 97.25 301 VAL A C 1
ATOM 2392 O O . VAL A 1 301 ? 11.313 10.994 -2.834 1.00 97.25 301 VAL A O 1
ATOM 2395 N N . GLU A 1 302 ? 9.341 11.524 -3.745 1.00 96.12 302 GLU A N 1
ATOM 2396 C CA . GLU A 1 302 ? 9.272 12.902 -3.261 1.00 96.12 302 GLU A CA 1
ATOM 2397 C C . GLU A 1 302 ? 7.881 13.164 -2.691 1.00 96.12 302 GLU A C 1
ATOM 2399 O O . GLU A 1 302 ? 6.896 12.897 -3.372 1.00 96.12 302 GLU A O 1
ATOM 2404 N N . CYS A 1 303 ? 7.813 13.690 -1.470 1.00 93.62 303 CYS A N 1
ATOM 2405 C CA . CYS A 1 303 ? 6.590 14.126 -0.797 1.00 93.62 303 CYS A CA 1
ATOM 2406 C C . CYS A 1 303 ? 6.908 15.433 -0.061 1.00 93.62 303 CYS A C 1
ATOM 2408 O O . CYS A 1 303 ? 7.742 15.444 0.849 1.00 93.62 303 CYS A O 1
ATOM 2410 N N . GLY A 1 304 ? 6.319 16.546 -0.503 1.00 86.75 304 GLY A N 1
ATOM 2411 C CA . GLY A 1 304 ? 6.625 17.865 0.055 1.00 86.75 304 GLY A CA 1
ATOM 2412 C C . GLY A 1 304 ? 8.110 18.219 -0.079 1.00 86.75 304 GLY A C 1
ATOM 2413 O O . GLY A 1 304 ? 8.679 18.177 -1.169 1.00 86.75 304 GLY A O 1
ATOM 2414 N N . SER A 1 305 ? 8.754 18.565 1.038 1.00 83.19 305 SER A N 1
ATOM 2415 C CA . SER A 1 305 ? 10.200 18.833 1.097 1.00 83.19 305 SER A CA 1
ATOM 2416 C C . SER A 1 305 ? 11.059 17.568 1.215 1.00 83.19 305 SER A C 1
ATOM 2418 O O . SER A 1 305 ? 12.280 17.638 1.054 1.00 83.19 305 SER A O 1
ATOM 2420 N N . GLN A 1 306 ? 10.451 16.411 1.489 1.00 86.38 306 GLN A N 1
ATOM 2421 C CA . GLN A 1 306 ? 11.168 15.151 1.616 1.00 86.38 306 GLN A CA 1
ATOM 2422 C C . GLN A 1 306 ? 11.424 14.556 0.237 1.00 86.38 306 GLN A C 1
ATOM 2424 O O . GLN A 1 306 ? 10.514 14.367 -0.571 1.00 86.38 306 GLN A O 1
ATOM 2429 N N . ARG A 1 307 ? 12.685 14.215 -0.019 1.00 92.94 307 ARG A N 1
ATOM 2430 C CA . ARG A 1 307 ? 13.108 13.539 -1.240 1.00 92.94 307 ARG A CA 1
ATOM 2431 C C . ARG A 1 307 ? 14.061 12.413 -0.887 1.00 92.94 307 ARG A C 1
ATOM 2433 O O . ARG A 1 307 ? 15.164 12.663 -0.408 1.00 92.94 307 ARG A O 1
ATOM 2440 N N . LEU A 1 308 ? 13.656 11.194 -1.207 1.00 93.25 308 LEU A N 1
ATOM 2441 C CA . LEU A 1 308 ? 14.498 10.013 -1.123 1.00 93.25 308 LEU A CA 1
ATOM 2442 C C . LEU A 1 308 ? 14.912 9.609 -2.533 1.00 93.25 308 LEU A C 1
ATOM 2444 O O . LEU A 1 308 ? 14.078 9.489 -3.429 1.00 93.25 308 LEU A O 1
ATOM 2448 N N . ASN A 1 309 ? 16.214 9.433 -2.730 1.00 94.88 309 ASN A N 1
ATOM 2449 C CA . ASN A 1 309 ? 16.764 8.840 -3.942 1.00 94.88 309 ASN A CA 1
ATOM 2450 C C . ASN A 1 309 ? 17.473 7.546 -3.544 1.00 94.88 309 ASN A C 1
ATOM 2452 O O . ASN A 1 309 ? 18.069 7.472 -2.470 1.00 94.88 309 ASN A O 1
ATOM 2456 N N . GLY A 1 310 ? 17.440 6.558 -4.423 1.00 94.06 310 GLY A N 1
ATOM 2457 C CA . GLY A 1 310 ? 18.087 5.278 -4.202 1.00 94.06 310 GLY A CA 1
ATOM 2458 C C . GLY A 1 310 ? 18.431 4.587 -5.508 1.00 94.06 310 GLY A C 1
ATOM 2459 O O . GLY A 1 310 ? 18.246 5.126 -6.603 1.00 94.06 310 GLY A O 1
ATOM 2460 N N . LYS A 1 311 ? 18.928 3.365 -5.369 1.00 94.12 311 LYS A N 1
ATOM 2461 C CA . LYS A 1 311 ? 19.203 2.454 -6.473 1.00 94.12 311 LYS A CA 1
ATOM 2462 C C . LYS A 1 311 ? 18.371 1.196 -6.286 1.00 94.12 311 LYS A C 1
ATOM 2464 O O . LYS A 1 311 ? 18.249 0.720 -5.159 1.00 94.12 311 LYS A O 1
ATOM 2469 N N . ALA A 1 312 ? 17.850 0.645 -7.374 1.00 94.31 312 ALA A N 1
ATOM 2470 C CA . ALA A 1 312 ? 17.141 -0.628 -7.357 1.00 94.31 312 ALA A CA 1
ATOM 2471 C C . ALA A 1 312 ? 17.591 -1.516 -8.515 1.00 94.31 312 ALA A C 1
ATOM 2473 O O . ALA A 1 312 ? 17.710 -1.050 -9.649 1.00 94.31 312 ALA A O 1
ATOM 2474 N N . LEU A 1 313 ? 17.832 -2.795 -8.244 1.00 93.06 313 LEU A N 1
ATOM 2475 C CA . LEU A 1 313 ? 18.000 -3.781 -9.308 1.00 93.06 313 LEU A CA 1
ATOM 2476 C C . LEU A 1 313 ? 16.644 -4.031 -9.979 1.00 93.06 313 LEU A C 1
ATOM 2478 O O . LEU A 1 313 ? 15.611 -3.990 -9.314 1.00 93.06 313 LEU A O 1
ATOM 2482 N N . LEU A 1 314 ? 16.639 -4.291 -11.289 1.00 91.94 314 LEU A N 1
ATOM 2483 C CA . LEU A 1 314 ? 15.423 -4.695 -12.011 1.00 91.94 314 LEU A CA 1
ATOM 2484 C C . LEU A 1 314 ? 15.245 -6.219 -12.043 1.00 91.94 314 LEU A C 1
ATOM 2486 O O . LEU A 1 314 ? 14.130 -6.708 -12.216 1.00 91.94 314 LEU A O 1
ATOM 2490 N N . TYR A 1 315 ? 16.334 -6.958 -11.828 1.00 90.81 315 TYR A N 1
ATOM 2491 C CA . TYR A 1 315 ? 16.371 -8.410 -11.727 1.00 90.81 315 TYR A CA 1
ATOM 2492 C C . TYR A 1 315 ? 17.388 -8.850 -10.664 1.00 90.81 315 TYR A C 1
ATOM 2494 O O . TYR A 1 315 ? 18.369 -8.149 -10.408 1.00 90.81 315 TYR A O 1
ATOM 2502 N N . GLN A 1 316 ? 17.150 -9.992 -10.015 1.00 85.38 316 GLN A N 1
ATOM 2503 C CA . GLN A 1 316 ? 18.054 -10.503 -8.983 1.00 85.38 316 GLN A CA 1
ATOM 2504 C C . GLN A 1 316 ? 19.342 -11.041 -9.616 1.00 85.38 316 GLN A C 1
ATOM 2506 O O . GLN A 1 316 ? 19.344 -12.095 -10.246 1.00 85.38 316 GLN A O 1
ATOM 2511 N N . ASN A 1 317 ? 20.450 -10.335 -9.399 1.00 82.31 317 ASN A N 1
ATOM 2512 C CA . ASN A 1 317 ? 21.787 -10.761 -9.800 1.00 82.31 317 ASN A CA 1
ATOM 2513 C C . ASN A 1 317 ? 22.730 -10.642 -8.593 1.00 82.31 317 ASN A C 1
ATOM 2515 O O . ASN A 1 317 ? 22.935 -9.546 -8.073 1.00 82.31 317 ASN A O 1
ATOM 2519 N N . LYS A 1 318 ? 23.290 -11.776 -8.151 1.00 80.00 318 LYS A N 1
ATOM 2520 C CA . LYS A 1 318 ? 24.137 -11.856 -6.950 1.00 80.00 318 LYS A CA 1
ATOM 2521 C C . LYS A 1 318 ? 25.408 -11.009 -7.057 1.00 80.00 318 LYS A C 1
ATOM 2523 O O . LYS A 1 318 ? 25.764 -10.348 -6.091 1.00 80.00 318 LYS A O 1
ATOM 2528 N N . GLU A 1 319 ? 26.043 -10.973 -8.225 1.00 80.69 319 GLU A N 1
ATOM 2529 C CA . GLU A 1 319 ? 27.269 -10.195 -8.443 1.00 80.69 319 GLU A CA 1
ATOM 2530 C C . GLU A 1 319 ? 26.986 -8.692 -8.336 1.00 80.69 319 GLU A C 1
ATOM 2532 O O . GLU A 1 319 ? 27.704 -7.950 -7.668 1.00 80.69 319 GLU A O 1
ATOM 2537 N N . LEU A 1 320 ? 25.877 -8.233 -8.927 1.00 76.19 320 LEU A N 1
ATOM 2538 C CA . LEU A 1 320 ? 25.466 -6.833 -8.806 1.00 76.19 320 LEU A CA 1
ATOM 2539 C C . LEU A 1 320 ? 25.062 -6.453 -7.382 1.00 76.19 320 LEU A C 1
ATOM 2541 O O . LEU A 1 320 ? 25.280 -5.310 -6.979 1.00 76.19 320 LEU A O 1
ATOM 2545 N N . MET A 1 321 ? 24.472 -7.383 -6.630 1.00 79.00 321 MET A N 1
ATOM 2546 C CA . MET A 1 321 ? 24.119 -7.152 -5.231 1.00 79.00 321 MET A CA 1
ATOM 2547 C C . MET A 1 321 ? 25.357 -6.863 -4.383 1.00 79.00 321 MET A C 1
ATOM 2549 O O . MET A 1 321 ? 25.312 -5.952 -3.565 1.00 79.00 321 MET A O 1
ATOM 2553 N N . GLU A 1 322 ? 26.456 -7.586 -4.603 1.00 81.62 322 GLU A N 1
ATOM 2554 C CA . GLU A 1 322 ? 27.718 -7.381 -3.881 1.00 81.62 322 GLU A CA 1
ATOM 2555 C C . GLU A 1 322 ? 28.420 -6.076 -4.288 1.00 81.62 322 GLU A C 1
ATOM 2557 O O . GLU A 1 322 ? 29.006 -5.397 -3.448 1.00 81.62 322 GLU A O 1
ATOM 2562 N N . LEU A 1 323 ? 28.319 -5.684 -5.561 1.00 82.00 323 LEU A N 1
ATOM 2563 C CA . LEU A 1 323 ? 28.979 -4.485 -6.089 1.00 82.00 323 LEU A CA 1
ATOM 2564 C C . LEU A 1 323 ? 28.283 -3.164 -5.718 1.00 82.00 323 LEU A C 1
ATOM 2566 O O . LEU A 1 323 ? 28.933 -2.118 -5.721 1.00 82.00 323 LEU A O 1
ATOM 2570 N N . TRP A 1 324 ? 26.975 -3.180 -5.435 1.00 74.75 324 TRP A N 1
ATOM 2571 C CA . TRP A 1 324 ? 26.153 -1.963 -5.340 1.00 74.75 324 TRP A CA 1
ATOM 2572 C C . TRP A 1 324 ? 25.419 -1.787 -4.005 1.00 74.75 324 TRP A C 1
ATOM 2574 O O . TRP A 1 324 ? 24.361 -1.169 -3.961 1.00 74.75 324 TRP A O 1
ATOM 2584 N N . THR A 1 325 ? 25.960 -2.270 -2.888 1.00 75.88 325 THR A N 1
ATOM 2585 C CA . THR A 1 325 ? 25.345 -2.026 -1.572 1.00 75.88 325 THR A CA 1
ATOM 2586 C C . THR A 1 325 ? 25.519 -0.565 -1.113 1.00 75.88 325 THR A C 1
ATOM 2588 O O . THR A 1 325 ? 26.657 -0.090 -1.082 1.00 75.88 325 THR A O 1
ATOM 2591 N N . PRO A 1 326 ? 24.458 0.150 -0.684 1.00 80.38 326 PRO A N 1
ATOM 2592 C CA . PRO A 1 326 ? 23.067 -0.297 -0.559 1.00 80.38 326 PRO A CA 1
ATOM 2593 C C . PRO A 1 326 ? 22.267 -0.201 -1.877 1.00 80.38 326 PRO A C 1
ATOM 2595 O O . PRO A 1 326 ? 22.264 0.837 -2.540 1.00 80.38 326 PRO A O 1
ATOM 2598 N N . VAL A 1 327 ? 21.511 -1.257 -2.206 1.00 88.06 327 VAL A N 1
ATOM 2599 C CA . VAL A 1 327 ? 20.600 -1.324 -3.365 1.00 88.06 327 VAL A CA 1
ATOM 2600 C C . VAL A 1 327 ? 19.323 -2.075 -2.997 1.00 88.06 327 VAL A C 1
ATOM 2602 O O . VAL A 1 327 ? 19.364 -3.053 -2.253 1.00 88.06 327 VAL A O 1
ATOM 2605 N N . GLN A 1 328 ? 18.189 -1.625 -3.529 1.00 90.69 328 GLN A N 1
ATOM 2606 C CA . GLN A 1 328 ? 16.915 -2.322 -3.387 1.00 90.69 328 GLN A CA 1
ATOM 2607 C C . GLN A 1 328 ? 16.872 -3.552 -4.292 1.00 90.69 328 GLN A C 1
ATOM 2609 O O . GLN A 1 328 ? 17.211 -3.484 -5.478 1.00 90.69 328 GLN A O 1
ATOM 2614 N N . ILE A 1 329 ? 16.447 -4.678 -3.726 1.00 90.94 329 ILE A N 1
ATOM 2615 C CA . ILE A 1 329 ? 16.430 -5.974 -4.407 1.00 90.94 329 ILE A CA 1
ATOM 2616 C C . ILE A 1 329 ? 14.978 -6.321 -4.756 1.00 90.94 329 ILE A C 1
ATOM 2618 O O . ILE A 1 329 ? 14.117 -6.234 -3.880 1.00 90.94 329 ILE A O 1
ATOM 2622 N N . PRO A 1 330 ? 14.690 -6.743 -6.000 1.00 92.94 330 PRO A N 1
ATOM 2623 C CA . PRO A 1 330 ? 13.370 -7.225 -6.375 1.00 92.94 330 PRO A CA 1
ATOM 2624 C C . PRO A 1 330 ? 12.918 -8.389 -5.490 1.00 92.94 330 PRO A C 1
ATOM 2626 O O . PRO A 1 330 ? 13.675 -9.337 -5.284 1.00 92.94 330 PRO A O 1
ATOM 2629 N N . ILE A 1 331 ? 11.677 -8.358 -5.013 1.00 93.31 331 ILE A N 1
ATOM 2630 C CA . ILE A 1 331 ? 11.090 -9.412 -4.176 1.00 93.31 331 ILE A CA 1
ATOM 2631 C C . ILE A 1 331 ? 10.003 -10.128 -4.969 1.00 93.31 331 ILE A C 1
ATOM 2633 O O . ILE A 1 331 ? 9.056 -9.505 -5.449 1.00 93.31 331 ILE A O 1
ATOM 2637 N N . GLN A 1 332 ? 10.116 -11.449 -5.092 1.00 92.19 332 GLN A N 1
ATOM 2638 C CA . GLN A 1 332 ? 9.097 -12.254 -5.755 1.00 92.19 332 GLN A CA 1
ATOM 2639 C C . GLN A 1 332 ? 7.919 -12.537 -4.813 1.00 92.19 332 GLN A C 1
ATOM 2641 O O . GLN A 1 332 ? 8.087 -12.985 -3.677 1.00 92.19 332 GLN A O 1
ATOM 2646 N N . ARG A 1 333 ? 6.704 -12.280 -5.299 1.00 89.94 333 ARG A N 1
ATOM 2647 C CA . ARG A 1 333 ? 5.437 -12.595 -4.638 1.00 89.94 333 ARG A CA 1
ATOM 2648 C C . ARG A 1 333 ? 5.045 -14.053 -4.883 1.00 89.94 333 ARG A C 1
ATOM 2650 O O . ARG A 1 333 ? 5.462 -14.687 -5.849 1.00 89.94 333 ARG A O 1
ATOM 2657 N N . LYS A 1 334 ? 4.134 -14.562 -4.048 1.00 85.31 334 LYS A N 1
ATOM 2658 C CA . LYS A 1 334 ? 3.545 -15.909 -4.196 1.00 85.31 334 LYS A CA 1
ATOM 2659 C C . LYS A 1 334 ? 2.747 -16.100 -5.492 1.00 85.31 334 LYS A C 1
ATOM 2661 O O . LYS A 1 334 ? 2.563 -17.229 -5.922 1.00 85.31 334 LYS A O 1
ATOM 2666 N N . ASP A 1 335 ? 2.254 -15.016 -6.083 1.00 82.06 335 ASP A N 1
ATOM 2667 C CA . ASP A 1 335 ? 1.469 -15.007 -7.324 1.00 82.06 335 ASP A CA 1
ATOM 2668 C C . ASP A 1 335 ? 2.344 -14.915 -8.596 1.00 82.06 335 ASP A C 1
ATOM 2670 O O . ASP A 1 335 ? 1.819 -14.846 -9.708 1.00 82.06 335 ASP A O 1
ATOM 2674 N N . GLY A 1 336 ? 3.674 -14.931 -8.442 1.00 84.81 336 GLY A N 1
ATOM 2675 C CA . GLY A 1 336 ? 4.640 -14.883 -9.540 1.00 84.81 336 GLY A CA 1
ATOM 2676 C C . GLY A 1 336 ? 4.987 -13.474 -10.029 1.00 84.81 336 GLY A C 1
ATOM 2677 O O . GLY A 1 336 ? 5.836 -13.344 -10.912 1.00 84.81 336 GLY A O 1
ATOM 2678 N N . TRP A 1 337 ? 4.379 -12.424 -9.469 1.00 91.44 337 TRP A N 1
ATOM 2679 C CA . TRP A 1 337 ? 4.792 -11.041 -9.717 1.00 91.44 337 TRP A CA 1
ATOM 2680 C C . TRP A 1 337 ? 6.001 -10.661 -8.866 1.00 91.44 337 TRP A C 1
ATOM 2682 O O . TRP A 1 337 ? 6.336 -11.317 -7.882 1.00 91.44 337 TRP A O 1
ATOM 2692 N N . VAL A 1 338 ? 6.666 -9.581 -9.249 1.00 94.81 338 VAL A N 1
ATOM 2693 C CA . VAL A 1 338 ? 7.872 -9.074 -8.606 1.00 94.81 338 VAL A CA 1
ATOM 2694 C C . VAL A 1 338 ? 7.653 -7.628 -8.198 1.00 94.81 338 VAL A C 1
ATOM 2696 O O . VAL A 1 338 ? 7.150 -6.821 -8.978 1.00 94.81 338 VAL A O 1
ATOM 2699 N N . GLU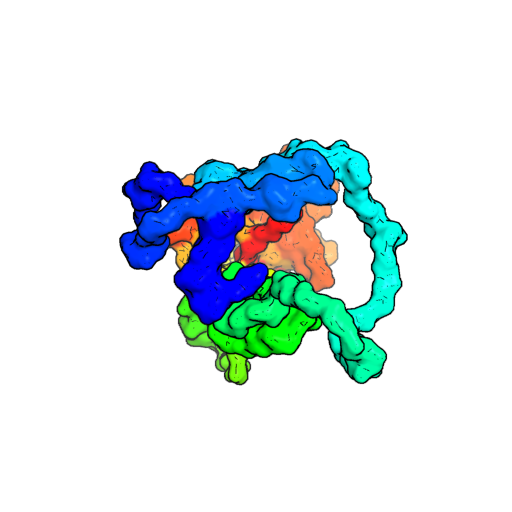 A 1 339 ? 8.028 -7.321 -6.963 1.00 95.94 339 GLU A N 1
ATOM 2700 C CA . GLU A 1 339 ? 7.985 -5.988 -6.377 1.00 95.94 339 GLU A CA 1
ATOM 2701 C C . GLU A 1 339 ? 9.382 -5.381 -6.359 1.00 95.94 339 GLU A C 1
ATOM 2703 O O . GLU A 1 339 ? 10.329 -6.016 -5.899 1.00 95.94 339 GLU A O 1
ATOM 2708 N N . ILE A 1 340 ? 9.502 -4.136 -6.803 1.00 96.44 340 ILE A N 1
ATOM 2709 C CA . ILE A 1 340 ? 10.720 -3.340 -6.670 1.00 96.44 340 ILE A CA 1
ATOM 2710 C C . ILE A 1 340 ? 10.380 -2.097 -5.859 1.00 96.44 340 ILE A C 1
ATOM 2712 O O . ILE A 1 340 ? 9.537 -1.298 -6.267 1.00 96.44 340 ILE A O 1
ATOM 2716 N N . GLU A 1 341 ? 11.034 -1.927 -4.714 1.00 96.62 341 GLU A N 1
ATOM 2717 C CA . GLU A 1 341 ? 10.842 -0.754 -3.866 1.00 96.62 341 GLU A CA 1
ATOM 2718 C C . GLU A 1 341 ? 11.424 0.502 -4.523 1.00 96.62 341 GLU A C 1
ATOM 2720 O O . GLU A 1 341 ? 12.611 0.577 -4.843 1.00 96.62 341 GLU A O 1
ATOM 2725 N N . LEU A 1 342 ? 10.565 1.502 -4.720 1.00 97.12 342 LEU A N 1
ATOM 2726 C CA . LEU A 1 342 ? 10.956 2.827 -5.198 1.00 97.12 342 LEU A CA 1
ATOM 2727 C C . LEU A 1 342 ? 11.374 3.742 -4.041 1.00 97.12 342 LEU A C 1
ATOM 2729 O O . LEU A 1 342 ? 12.176 4.657 -4.232 1.00 97.12 342 LEU A O 1
ATOM 2733 N N . GLY A 1 343 ? 10.815 3.489 -2.858 1.00 95.31 343 GLY A N 1
ATOM 2734 C CA . GLY A 1 343 ? 11.128 4.165 -1.608 1.00 95.31 343 GLY A CA 1
ATOM 2735 C C . GLY A 1 343 ? 9.900 4.360 -0.724 1.00 95.31 343 GLY A C 1
ATOM 2736 O O . GLY A 1 343 ? 8.759 4.115 -1.130 1.00 95.31 343 GLY A O 1
ATOM 2737 N N . ASP A 1 344 ? 10.158 4.853 0.482 1.00 95.25 344 ASP A N 1
ATOM 2738 C CA . ASP A 1 344 ? 9.133 5.184 1.463 1.00 95.25 344 ASP A CA 1
ATOM 2739 C C . ASP A 1 344 ? 8.808 6.677 1.486 1.00 95.25 344 ASP A C 1
ATOM 2741 O O . ASP A 1 344 ? 9.616 7.524 1.109 1.00 95.25 344 ASP A O 1
ATOM 2745 N N . PHE A 1 345 ? 7.630 7.020 1.991 1.00 94.94 345 PHE A N 1
ATOM 2746 C CA . PHE A 1 345 ? 7.264 8.397 2.301 1.00 94.94 345 PHE A CA 1
ATOM 2747 C C . PHE A 1 345 ? 6.211 8.441 3.405 1.00 94.94 345 PHE A C 1
ATOM 2749 O O . PHE A 1 345 ? 5.443 7.498 3.592 1.00 94.94 345 PHE A O 1
ATOM 2756 N N . PHE A 1 346 ? 6.165 9.538 4.156 1.00 93.56 346 PHE A N 1
ATOM 2757 C CA . PHE A 1 346 ? 5.192 9.720 5.229 1.00 93.56 346 PHE A CA 1
ATOM 2758 C C . PHE A 1 346 ? 4.087 10.686 4.808 1.00 93.56 346 PHE A C 1
ATOM 2760 O O . PHE A 1 346 ? 4.367 11.805 4.387 1.00 93.56 346 PHE A O 1
ATOM 2767 N N . THR A 1 347 ? 2.826 10.283 4.965 1.00 91.06 347 THR A N 1
ATOM 2768 C CA . THR A 1 347 ? 1.683 11.168 4.721 1.00 91.06 347 THR A CA 1
ATOM 2769 C C . THR A 1 347 ? 1.359 11.969 5.978 1.00 91.06 347 THR A C 1
ATOM 2771 O O . THR A 1 347 ? 0.952 11.427 7.008 1.00 91.06 347 THR A O 1
ATOM 2774 N N . GLY A 1 348 ? 1.543 13.287 5.909 1.00 83.44 348 GLY A N 1
ATOM 2775 C CA . GLY A 1 348 ? 1.161 14.213 6.974 1.00 83.44 348 GLY A CA 1
ATOM 2776 C C . GLY A 1 348 ? -0.346 14.505 7.018 1.00 83.44 348 GLY A C 1
ATOM 2777 O O . GLY A 1 348 ? -1.174 13.701 6.597 1.00 83.44 348 GLY A O 1
ATOM 2778 N N . VAL A 1 349 ? -0.700 15.674 7.558 1.00 72.62 349 VAL A N 1
ATOM 2779 C CA . VAL A 1 349 ? -2.074 16.229 7.518 1.00 72.62 349 VAL A CA 1
ATOM 2780 C C . VAL A 1 349 ? -2.239 17.215 6.343 1.00 72.62 349 VAL A C 1
ATOM 2782 O O . VAL A 1 349 ? -3.342 17.668 6.066 1.00 72.62 349 VAL A O 1
ATOM 2785 N N . GLY A 1 350 ? -1.143 17.551 5.654 1.00 76.12 350 GLY A N 1
ATOM 2786 C CA . GLY A 1 350 ? -1.137 18.460 4.511 1.00 76.12 350 GLY A CA 1
ATOM 2787 C C . GLY A 1 350 ? -1.490 17.785 3.186 1.00 76.12 350 GLY A C 1
ATOM 2788 O O . GLY A 1 350 ? -1.397 16.563 3.042 1.00 76.12 350 GLY A O 1
ATOM 2789 N N . ASP A 1 351 ? -1.861 18.624 2.224 1.00 87.06 351 ASP A N 1
ATOM 2790 C CA . ASP A 1 351 ? -2.067 18.267 0.825 1.00 87.06 351 ASP A CA 1
ATOM 2791 C C . ASP A 1 351 ? -0.744 18.464 0.067 1.00 87.06 351 ASP A C 1
ATOM 2793 O O . ASP A 1 351 ? -0.283 19.589 -0.137 1.00 87.06 351 ASP A O 1
ATOM 2797 N N . GLU A 1 352 ? -0.087 17.357 -0.265 1.00 91.94 352 GLU A N 1
ATOM 2798 C CA . GLU A 1 352 ? 1.195 17.327 -0.956 1.00 91.94 352 GLU A CA 1
ATOM 2799 C C . GLU A 1 352 ? 1.110 16.381 -2.160 1.00 91.94 352 GLU A C 1
ATOM 2801 O O . GLU A 1 352 ? 0.569 15.275 -2.081 1.00 91.94 352 GLU A O 1
ATOM 2806 N N . GLU A 1 353 ? 1.683 16.790 -3.296 1.00 95.25 353 GLU A N 1
ATOM 2807 C CA . GLU A 1 353 ? 1.844 15.897 -4.445 1.00 95.25 353 GLU A CA 1
ATOM 2808 C C . GLU A 1 353 ? 3.026 14.954 -4.193 1.00 95.25 353 GLU A C 1
ATOM 2810 O O . GLU A 1 353 ? 4.180 15.383 -4.135 1.00 95.25 353 GLU A O 1
ATOM 2815 N N . VAL A 1 354 ? 2.741 13.657 -4.097 1.00 97.19 354 VAL A N 1
ATOM 2816 C CA . VAL A 1 354 ? 3.750 12.606 -4.010 1.00 97.19 354 VAL A CA 1
ATOM 2817 C C . VAL A 1 354 ? 4.158 12.189 -5.416 1.00 97.19 354 VAL A C 1
ATOM 2819 O O . VAL A 1 354 ? 3.317 11.791 -6.225 1.00 97.19 354 VAL A O 1
ATOM 2822 N N . LYS A 1 355 ? 5.456 12.239 -5.715 1.00 98.00 355 LYS A N 1
ATOM 2823 C CA . LYS A 1 355 ? 6.028 11.822 -7.002 1.00 98.00 355 LYS A CA 1
ATOM 2824 C C . LYS A 1 355 ? 6.903 10.598 -6.796 1.00 98.00 355 LYS A C 1
ATOM 2826 O O . LYS A 1 355 ? 7.809 10.612 -5.970 1.00 98.00 355 LYS A O 1
ATOM 2831 N N . MET A 1 356 ? 6.670 9.568 -7.595 1.00 98.19 356 MET A N 1
ATOM 2832 C CA . MET A 1 356 ? 7.416 8.312 -7.570 1.00 98.19 356 MET A CA 1
ATOM 2833 C C . MET A 1 356 ? 8.006 8.071 -8.954 1.00 98.19 356 MET A C 1
ATOM 2835 O O . MET A 1 356 ? 7.325 8.283 -9.963 1.00 98.19 356 MET A O 1
ATOM 2839 N N . ALA A 1 357 ? 9.264 7.650 -9.023 1.00 98.12 357 ALA A N 1
ATOM 2840 C CA . ALA A 1 357 ? 9.928 7.420 -10.295 1.00 98.12 357 ALA A CA 1
ATOM 2841 C C . ALA A 1 357 ? 10.945 6.282 -10.242 1.00 98.12 357 ALA A C 1
ATOM 2843 O O . ALA A 1 357 ? 11.646 6.107 -9.247 1.00 98.12 357 ALA A O 1
ATOM 2844 N N . LEU A 1 358 ? 11.056 5.583 -11.369 1.00 97.81 358 LEU A N 1
ATOM 2845 C CA . LEU A 1 358 ? 12.175 4.720 -11.719 1.00 97.81 358 LEU A CA 1
ATOM 2846 C C . LEU A 1 358 ? 12.768 5.211 -13.042 1.00 97.81 358 LEU A C 1
ATOM 2848 O O . LEU A 1 358 ? 12.037 5.424 -14.010 1.00 97.81 358 LEU A O 1
ATOM 2852 N N . GLU A 1 359 ? 14.082 5.401 -13.093 1.00 96.81 359 GLU A N 1
ATOM 2853 C CA . GLU A 1 359 ? 14.810 5.810 -14.292 1.00 96.81 359 GLU A CA 1
ATOM 2854 C C . GLU A 1 359 ? 16.021 4.896 -14.516 1.00 96.81 359 GLU A C 1
ATOM 2856 O O . GLU A 1 359 ? 17.001 4.936 -13.774 1.00 96.81 359 GLU A O 1
ATOM 2861 N N . ASP A 1 360 ? 15.996 4.118 -15.594 1.00 93.81 360 ASP A N 1
ATOM 2862 C CA . ASP A 1 360 ? 17.193 3.518 -16.163 1.00 93.81 360 ASP A CA 1
ATOM 2863 C C . ASP A 1 360 ? 17.561 4.211 -17.477 1.00 93.81 360 ASP A C 1
ATOM 2865 O O . ASP A 1 360 ? 16.925 4.044 -18.522 1.00 93.81 360 ASP A O 1
ATOM 2869 N N . LYS A 1 361 ? 18.624 5.012 -17.387 1.00 86.81 361 LYS A N 1
ATOM 2870 C CA . LYS A 1 361 ? 19.182 5.805 -18.485 1.00 86.81 361 LYS A CA 1
ATOM 2871 C C . LYS A 1 361 ? 20.215 5.041 -19.312 1.00 86.81 361 LYS A C 1
ATOM 2873 O O . LYS A 1 361 ? 20.814 5.630 -20.204 1.00 86.81 361 LYS A O 1
ATOM 2878 N N . TYR A 1 362 ? 20.491 3.781 -18.982 1.00 78.19 362 TYR A N 1
ATOM 2879 C CA . TYR A 1 362 ? 21.528 3.002 -19.640 1.00 78.19 362 TYR A CA 1
ATOM 2880 C C . TYR A 1 362 ? 21.035 2.380 -20.938 1.00 78.19 362 TYR A C 1
ATOM 2882 O O . TYR A 1 362 ? 20.125 1.551 -20.939 1.00 78.19 362 TYR A O 1
ATOM 2890 N N . THR A 1 363 ? 21.693 2.768 -22.026 1.00 76.75 363 THR A N 1
ATOM 2891 C CA . THR A 1 363 ? 21.281 2.484 -23.401 1.00 76.75 363 THR A CA 1
ATOM 2892 C C . THR A 1 363 ? 22.269 1.589 -24.153 1.00 76.75 363 THR A C 1
ATOM 2894 O O . THR A 1 363 ? 22.255 1.600 -25.376 1.00 76.75 363 THR A O 1
ATOM 2897 N N . SER A 1 364 ? 23.163 0.842 -23.491 1.00 86.25 364 SER A N 1
ATOM 2898 C CA . SER A 1 364 ? 24.037 -0.096 -24.229 1.00 86.25 364 SER A CA 1
ATOM 2899 C C . SER A 1 364 ? 23.349 -1.432 -24.523 1.00 86.25 364 SER A C 1
ATOM 2901 O O . SER A 1 364 ? 23.674 -2.088 -25.506 1.00 86.25 364 SER A O 1
ATOM 2903 N N . THR A 1 365 ? 22.403 -1.834 -23.668 1.00 88.44 365 THR A N 1
ATOM 2904 C CA . THR A 1 365 ? 21.662 -3.093 -23.772 1.00 88.44 365 THR A CA 1
ATOM 2905 C C . THR A 1 365 ? 20.168 -2.794 -23.653 1.00 88.44 365 THR A C 1
ATOM 2907 O O . THR A 1 365 ? 19.755 -2.181 -22.656 1.00 88.44 365 THR A O 1
ATOM 2910 N N . PRO A 1 366 ? 19.344 -3.186 -24.640 1.00 91.44 366 PRO A N 1
ATOM 2911 C CA . PRO A 1 366 ? 17.910 -2.971 -24.569 1.00 91.44 366 PRO A CA 1
ATOM 2912 C C . PRO A 1 366 ? 17.268 -3.876 -23.519 1.00 91.44 366 PRO A C 1
ATOM 2914 O O . PRO A 1 366 ? 17.708 -4.999 -23.276 1.00 91.44 366 PRO A O 1
ATOM 2917 N N . LYS A 1 367 ? 16.175 -3.391 -22.934 1.00 93.50 367 LYS A N 1
ATOM 2918 C CA . LYS A 1 367 ? 15.359 -4.134 -21.973 1.00 93.50 367 LYS A CA 1
ATOM 2919 C C . LYS A 1 367 ? 14.142 -4.697 -22.674 1.00 93.50 367 LYS A C 1
ATOM 2921 O O . LYS A 1 367 ? 13.413 -3.955 -23.330 1.00 93.50 367 LYS A O 1
ATOM 2926 N N . SER A 1 368 ? 13.897 -5.990 -22.542 1.00 93.88 368 SER A N 1
ATOM 2927 C CA . SER A 1 368 ? 12.802 -6.647 -23.260 1.00 93.88 368 SER A CA 1
ATOM 2928 C C . SER A 1 368 ? 12.169 -7.771 -22.458 1.00 93.88 368 SER A C 1
ATOM 2930 O O . SER A 1 368 ? 12.751 -8.260 -21.491 1.00 93.88 368 SER A O 1
ATOM 2932 N N . ARG A 1 369 ? 10.966 -8.172 -22.888 1.00 92.56 369 ARG A N 1
ATOM 2933 C CA . ARG A 1 369 ? 10.229 -9.340 -22.386 1.00 92.56 369 ARG A CA 1
ATOM 2934 C C . ARG A 1 369 ? 9.941 -9.294 -20.884 1.00 92.56 369 ARG A C 1
ATOM 2936 O O . ARG A 1 369 ? 10.057 -10.274 -20.157 1.00 92.56 369 ARG A O 1
ATOM 2943 N N . PHE A 1 370 ? 9.501 -8.129 -20.428 1.00 93.81 370 PHE A N 1
ATOM 2944 C CA . PHE A 1 370 ? 8.912 -7.956 -19.107 1.00 93.81 370 PHE A CA 1
ATOM 2945 C C . PHE A 1 370 ? 7.617 -7.158 -19.212 1.00 93.81 370 PHE A C 1
ATOM 2947 O O . PHE A 1 370 ? 7.391 -6.410 -20.164 1.00 93.81 370 PHE A O 1
ATOM 2954 N N . VAL A 1 371 ? 6.750 -7.354 -18.234 1.00 94.12 371 VAL A N 1
ATOM 2955 C CA . VAL A 1 371 ? 5.409 -6.798 -18.144 1.00 94.12 371 VAL A CA 1
ATOM 2956 C C . VAL A 1 371 ? 5.348 -5.911 -16.921 1.00 94.12 371 VAL A C 1
ATOM 2958 O O . VAL A 1 371 ? 5.545 -6.388 -15.808 1.00 94.12 371 VAL A O 1
ATOM 2961 N N . ILE A 1 372 ? 5.025 -4.639 -17.117 1.00 95.31 372 ILE A N 1
ATOM 2962 C CA . ILE A 1 372 ? 4.712 -3.714 -16.029 1.00 95.31 372 ILE A CA 1
ATOM 2963 C C . ILE A 1 372 ? 3.201 -3.737 -15.824 1.00 95.31 372 ILE A C 1
ATOM 2965 O O . ILE A 1 372 ? 2.447 -3.461 -16.762 1.00 95.31 372 ILE A O 1
ATOM 2969 N N . ILE A 1 373 ? 2.750 -4.019 -14.601 1.00 93.25 373 ILE A N 1
ATOM 2970 C CA . ILE A 1 373 ? 1.342 -3.803 -14.250 1.00 93.25 373 ILE A CA 1
ATOM 2971 C C . ILE A 1 373 ? 1.146 -2.368 -13.800 1.00 93.25 373 ILE A C 1
ATOM 2973 O O . ILE A 1 373 ? 0.174 -1.740 -14.207 1.00 93.25 373 ILE A O 1
ATOM 2977 N N . GLY A 1 374 ? 2.032 -1.860 -12.943 1.00 95.44 374 GLY A N 1
ATOM 2978 C CA . GLY A 1 374 ? 1.778 -0.595 -12.275 1.00 95.44 374 GLY A CA 1
ATOM 2979 C C . GLY A 1 374 ? 2.693 -0.292 -11.096 1.00 95.44 374 GLY A C 1
ATOM 2980 O O . GLY A 1 374 ? 3.621 -1.047 -10.812 1.00 95.44 374 GLY A O 1
ATOM 2981 N N . ILE A 1 375 ? 2.391 0.805 -10.402 1.00 97.38 375 ILE A N 1
ATOM 2982 C CA . ILE A 1 375 ? 3.016 1.174 -9.127 1.00 97.38 375 ILE A CA 1
ATOM 2983 C C . ILE A 1 375 ? 1.978 1.051 -8.011 1.00 97.38 375 ILE A C 1
ATOM 2985 O O . ILE A 1 375 ? 0.930 1.693 -8.061 1.00 97.38 375 ILE A O 1
ATOM 2989 N N . GLU A 1 376 ? 2.276 0.232 -7.008 1.00 96.12 376 GLU A N 1
ATOM 2990 C CA . GLU A 1 376 ? 1.468 0.032 -5.810 1.00 96.12 376 GLU A CA 1
ATOM 2991 C C . GLU A 1 376 ? 1.981 0.916 -4.672 1.00 96.12 376 GLU A C 1
ATOM 2993 O O . GLU A 1 376 ? 3.172 0.963 -4.379 1.00 96.12 376 GLU A O 1
ATOM 2998 N N . VAL A 1 377 ? 1.061 1.605 -4.013 1.00 97.75 377 VAL A N 1
ATOM 2999 C CA . VAL A 1 377 ? 1.283 2.430 -2.832 1.00 97.75 377 VAL A CA 1
ATOM 3000 C C . VAL A 1 377 ? 0.496 1.797 -1.698 1.00 97.75 377 VAL A C 1
ATOM 3002 O O . VAL A 1 377 ? -0.740 1.796 -1.717 1.00 97.75 377 VAL A O 1
ATOM 3005 N N . ARG A 1 378 ? 1.208 1.247 -0.712 1.00 96.44 378 ARG A N 1
ATOM 3006 C CA . ARG A 1 378 ? 0.598 0.580 0.446 1.00 96.44 378 ARG A CA 1
ATOM 3007 C C . ARG A 1 378 ? 1.272 0.982 1.758 1.00 96.44 378 ARG A C 1
ATOM 3009 O O . ARG A 1 378 ? 2.445 1.362 1.732 1.00 96.44 378 ARG A O 1
ATOM 3016 N N . PRO A 1 379 ? 0.564 0.905 2.898 1.00 96.50 379 PRO A N 1
ATOM 3017 C CA . PRO A 1 379 ? 1.154 1.164 4.203 1.00 96.50 379 PRO A CA 1
ATOM 3018 C C . PRO A 1 379 ? 2.376 0.275 4.438 1.00 96.50 379 PRO A C 1
ATOM 3020 O O . PRO A 1 379 ? 2.342 -0.933 4.178 1.00 96.50 379 PRO A O 1
ATOM 3023 N N . LYS A 1 380 ? 3.452 0.870 4.950 1.00 94.56 380 LYS A N 1
ATOM 3024 C CA . LYS A 1 380 ? 4.653 0.137 5.329 1.00 94.56 380 LYS A CA 1
ATOM 3025 C C . LYS A 1 380 ? 4.324 -0.767 6.514 1.00 94.56 380 LYS A C 1
ATOM 3027 O O . LYS A 1 380 ? 3.817 -0.307 7.538 1.00 94.56 380 LYS A O 1
ATOM 3032 N N . LYS A 1 381 ? 4.610 -2.061 6.379 1.00 85.75 381 LYS A N 1
ATOM 3033 C CA . LYS A 1 381 ? 4.453 -3.012 7.484 1.00 85.75 381 LYS A CA 1
ATOM 3034 C C . LYS A 1 381 ? 5.551 -2.749 8.510 1.00 85.75 381 LYS A C 1
ATOM 3036 O O . LYS A 1 381 ? 6.725 -2.705 8.152 1.00 85.75 381 LYS A O 1
ATOM 3041 N N . ILE A 1 382 ? 5.159 -2.554 9.765 1.00 68.81 382 ILE A N 1
ATOM 3042 C CA . ILE A 1 382 ? 6.096 -2.494 10.887 1.00 68.81 382 ILE A CA 1
ATOM 3043 C C . ILE A 1 382 ? 6.511 -3.943 11.151 1.00 68.81 382 ILE A C 1
ATOM 3045 O O . ILE A 1 382 ? 5.655 -4.770 11.467 1.00 68.81 382 ILE A O 1
ATOM 3049 N N . SER A 1 383 ? 7.779 -4.253 10.882 1.00 40.62 383 SER A N 1
ATOM 3050 C CA . SER A 1 383 ? 8.391 -5.568 11.104 1.00 40.62 383 SER A CA 1
ATOM 3051 C C . SER A 1 383 ? 8.657 -5.828 12.574 1.00 40.62 383 SER A C 1
ATOM 3053 O O . SER A 1 383 ? 9.164 -4.874 13.213 1.00 40.62 383 SER A O 1
#

pLDDT: mean 84.11, std 14.46, range [28.78, 98.19]

Organism: NCBI:txid461633

Secondary structure (DSSP, 8-state):
---SSHHHHHHHHHHHH-PPPHHHHHH---TTHHHH--SSPPPP-HHHHTTTS-TTHHHHHHHHT-SSTTTSPPHHHHHTSHHHHSSSPPPPTTTS-------HHHHTTTGGG-----------GGGS-HHHHHHHHHHS-HHHHHHHTTT-HHHHHHHT-HHHHHHHS-TTHHHHHHTBSS----SSHHHHHHHHHS-EEETTTTEEEEE-TTT--EEEEEETTTSEETTTT-TTTEEEEE-GGGSS-EEEEESSBSSEEEEEEEEGGGSPSSEEEEEEEEEEEEEEEESSSSSPEEEEEEETTEEEEEEE-SS--HHHHHHSSS-B--EE-TTS-EEEEEEEEEE-SS--EEEEEEEE---SS-BEEEEEEEEEEEEPP--

Sequence (383 aa):
MPGRTEVEQLQKIFELCGSPSEEFWNLSKLPYATLFKQQRRHKRCIAEIFNNSPPSLLPLIENLLAIDPAERQSATAALTREFFTTEPYACDLSNLPQYPPSKEMDAKPREANARSFVIGYMTSFFDLPVGSIFRILSLASPQDVCRVSVVSSAFHFAADSDCVWKGFLPSDHEEILSRASCAISFSSMKELYFRLCNSIPIDNSRKVFSLDRSTGKKCYMFCARELGISGLHDVKYWSWMSVPAFGSAQGVKAKEVWYLSIKCKINSNMLSPRTTYTALLVLRYEEDHIGLDVRPADVRVECGSQRLNGKALLYQNKELMELWTPVQIPIQRKDGWVEIELGDFFTGVGDEEVKMALEDKYTSTPKSRFVIIGIEVRPKKIS